Protein AF-A0AB34JIW8-F1 (afdb_monomer)

Secondary structure (DSSP, 8-state):
-------PPPTTEEE-TTT--EEETT-SB-SSTT---BHHHHHHHHGGG----PPP---PPP-SSSHHHHSPP-SSSHHHHHSGGGT------S--GGG--HHHHHHHHHHHHHHHHHHHHHHHHHHHHHHHHHHHHHHHHHHHHHHHHHHHHHHHHHHHHHHHHHHHTTSPPPP----------PPPPPPPPSSGGGGTTT---TT--TT-EEEEE--STTTTT-EEEEEEEESS----S-HHHHHHHTTEEEEEEEEEESSTT--SEEEEEEEGGGEEEPPPPPPTTGGGG--TT-EEEEEETTEEEEEEEEEEEESSSEEEEEEESSS--EEEE-GGGEEE--EEEGGGTEEEEEETTEEEEEETT-TT--EEEETTS------THHHHHHHHHHTT--

Radius of gyration: 41.66 Å; Cα contacts (8 Å, |Δi|>4): 531; chains: 1; bounding box: 99×55×121 Å

InterPro domains:
  IPR002857 Zinc finger, CXXC-type [PF02008] (57-101)
  IPR002857 Zinc finger, CXXC-type [PS51058] (56-102)
  IPR008395 Agenet-like domain [PF05641] (211-284)

pLDDT: mean 77.15, std 18.17, range [28.36, 97.0]

Structure (mmCIF, N/CA/C/O backbone):
data_AF-A0AB34JIW8-F1
#
_entry.id   AF-A0AB34JIW8-F1
#
loop_
_atom_site.group_PDB
_atom_site.id
_atom_site.type_symbol
_atom_site.label_atom_id
_atom_site.label_alt_id
_atom_site.label_comp_id
_atom_site.label_asym_id
_atom_site.label_entity_id
_atom_site.label_seq_id
_atom_site.pdbx_PDB_ins_code
_atom_site.Cartn_x
_atom_site.Cartn_y
_atom_site.Cartn_z
_atom_site.occupancy
_atom_site.B_iso_or_equiv
_atom_site.auth_seq_id
_atom_site.auth_comp_id
_atom_site.auth_asym_id
_atom_site.auth_atom_id
_atom_site.pdbx_PDB_model_num
ATOM 1 N N . MET A 1 1 ? -15.674 -1.223 50.400 1.00 33.47 1 MET A N 1
ATOM 2 C CA . MET A 1 1 ? -16.652 -0.894 49.346 1.00 33.47 1 MET A CA 1
ATOM 3 C C . MET A 1 1 ? -16.157 0.358 48.646 1.00 33.47 1 MET A C 1
ATOM 5 O O . MET A 1 1 ? -16.252 1.430 49.223 1.00 33.47 1 MET A O 1
ATOM 9 N N . ALA A 1 2 ? -15.510 0.210 47.491 1.00 28.36 2 ALA A N 1
ATOM 10 C CA . ALA A 1 2 ? -15.097 1.350 46.679 1.00 28.36 2 ALA A CA 1
ATOM 11 C C . ALA A 1 2 ? -16.246 1.663 45.718 1.00 28.36 2 ALA A C 1
ATOM 13 O O . ALA A 1 2 ? -16.633 0.803 44.930 1.00 28.36 2 ALA A O 1
ATOM 14 N N . ALA A 1 3 ? -16.836 2.850 45.852 1.00 29.94 3 ALA A N 1
ATOM 15 C CA . ALA A 1 3 ? -17.830 3.350 44.917 1.00 29.94 3 ALA A CA 1
ATOM 16 C C . ALA A 1 3 ? -17.197 3.428 43.519 1.00 29.94 3 ALA A C 1
ATOM 18 O O . ALA A 1 3 ? -16.134 4.027 43.353 1.00 29.94 3 ALA A O 1
ATOM 19 N N . ALA A 1 4 ? -17.824 2.792 42.530 1.00 35.00 4 ALA A N 1
ATOM 20 C CA . ALA A 1 4 ? -17.460 2.979 41.136 1.00 35.00 4 ALA A CA 1
ATOM 21 C C . ALA A 1 4 ? -17.819 4.420 40.754 1.00 35.00 4 ALA A C 1
ATOM 23 O O . ALA A 1 4 ? -18.993 4.778 40.702 1.00 35.00 4 ALA A O 1
ATOM 24 N N . SER A 1 5 ? -16.807 5.260 40.542 1.00 35.75 5 SER A N 1
ATOM 25 C CA . SER A 1 5 ? -16.994 6.594 39.978 1.00 35.75 5 SER A CA 1
ATOM 26 C C . SER A 1 5 ? -17.525 6.455 38.554 1.00 35.75 5 SER A C 1
ATOM 28 O O . SER A 1 5 ? -16.777 6.124 37.633 1.00 35.75 5 SER A O 1
ATOM 30 N N . THR A 1 6 ? -18.822 6.691 38.374 1.00 47.09 6 THR A N 1
ATOM 31 C CA . THR A 1 6 ? -19.457 6.783 37.060 1.00 47.09 6 THR A CA 1
ATOM 32 C C . THR A 1 6 ? -18.923 8.033 36.360 1.00 47.09 6 THR A C 1
ATOM 34 O O . THR A 1 6 ? -19.345 9.152 36.642 1.00 47.09 6 THR A O 1
ATOM 37 N N . SER A 1 7 ? -17.938 7.854 35.481 1.00 47.50 7 SER A N 1
ATOM 38 C CA . SER A 1 7 ? -17.428 8.912 34.608 1.00 47.50 7 SER A CA 1
ATOM 39 C C . SER A 1 7 ? -18.524 9.285 33.612 1.00 47.50 7 SER A C 1
ATOM 41 O O . SER A 1 7 ? -18.747 8.554 32.649 1.00 47.50 7 SER A O 1
ATOM 43 N N . LEU A 1 8 ? -19.224 10.400 33.831 1.00 50.84 8 LEU A N 1
ATOM 44 C CA . LEU A 1 8 ? -20.115 10.956 32.813 1.00 50.84 8 LEU A CA 1
ATOM 45 C C . LEU A 1 8 ? -19.305 11.312 31.558 1.00 50.84 8 LEU A C 1
ATOM 47 O O . LEU A 1 8 ? -18.219 11.886 31.651 1.00 50.84 8 LEU A O 1
ATOM 51 N N . ALA A 1 9 ? -19.829 10.951 30.386 1.00 53.69 9 ALA A N 1
ATOM 52 C CA . ALA A 1 9 ? -19.236 11.331 29.110 1.00 53.69 9 ALA A CA 1
ATOM 53 C C . ALA A 1 9 ? -19.386 12.851 28.879 1.00 53.69 9 ALA A C 1
ATOM 55 O O . ALA A 1 9 ? -20.419 13.419 29.246 1.00 53.69 9 ALA A O 1
ATOM 56 N N . PRO A 1 10 ? -18.396 13.521 28.263 1.00 52.12 10 PRO A N 1
ATOM 57 C CA . PRO A 1 10 ? -18.538 14.912 27.842 1.00 52.12 10 PRO A CA 1
ATOM 58 C C . PRO A 1 10 ? -19.654 15.051 26.792 1.00 52.12 10 PRO A C 1
ATOM 60 O O . PRO A 1 10 ? -19.892 14.139 25.993 1.00 52.12 10 PRO A O 1
ATOM 63 N N . SER A 1 11 ? -20.349 16.192 26.804 1.00 57.44 11 SER A N 1
ATOM 64 C CA . SER A 1 11 ? -21.481 16.495 25.918 1.00 57.44 11 SER A CA 1
ATOM 65 C C . SER A 1 11 ? -21.150 16.198 24.450 1.00 57.44 11 SER A C 1
ATOM 67 O O . SER A 1 11 ? -20.205 16.768 23.912 1.00 57.44 11 SER A O 1
ATOM 69 N N . GLY A 1 12 ? -21.933 15.325 23.806 1.00 71.81 12 GLY A N 1
ATOM 70 C CA . GLY A 1 12 ? -21.715 14.919 22.410 1.00 71.81 12 GLY A CA 1
ATOM 71 C C . GLY A 1 12 ? -20.938 13.610 22.211 1.00 71.81 12 GLY A C 1
ATOM 72 O O . GLY A 1 12 ? -20.501 13.334 21.098 1.00 71.81 12 GLY A O 1
ATOM 73 N N . SER A 1 13 ? -20.792 12.778 23.246 1.00 78.69 13 SER A N 1
ATOM 74 C CA . SER A 1 13 ? -20.169 11.451 23.143 1.00 78.69 13 SER A CA 1
ATOM 75 C C . SER A 1 13 ? -20.909 10.398 23.979 1.00 78.69 13 SER A C 1
ATOM 77 O O . SER A 1 13 ? -21.625 10.742 24.919 1.00 78.69 13 SER A O 1
ATOM 79 N N . TRP A 1 14 ? -20.759 9.112 23.641 1.00 77.19 14 TRP A N 1
ATOM 80 C CA . TRP A 1 14 ? -21.304 7.991 24.420 1.00 77.19 14 TRP A CA 1
ATOM 81 C C . TRP A 1 14 ? -20.220 6.963 24.768 1.00 77.19 14 TRP A C 1
ATOM 83 O O . TRP A 1 14 ? -19.355 6.636 23.954 1.00 77.19 14 TRP A O 1
ATOM 93 N N . LEU A 1 15 ? -20.258 6.439 25.994 1.00 79.12 15 LEU A N 1
ATOM 94 C CA . LEU A 1 15 ? -19.338 5.406 26.475 1.00 79.12 15 LEU A CA 1
ATOM 95 C C . LEU A 1 15 ? -19.875 4.016 26.129 1.00 79.12 15 LEU A C 1
ATOM 97 O O . LEU A 1 15 ? -21.014 3.676 26.439 1.00 79.12 15 LEU A O 1
ATOM 101 N N . CYS A 1 16 ? -19.040 3.184 25.511 1.00 74.81 16 CYS A N 1
ATOM 102 C CA . CYS A 1 16 ? -19.393 1.801 25.229 1.00 74.81 16 CYS A CA 1
ATOM 103 C C . CYS A 1 16 ? -19.399 0.977 26.521 1.00 74.81 16 CYS A C 1
ATOM 105 O O . CYS A 1 16 ? -18.366 0.822 27.161 1.00 74.81 16 CYS A O 1
ATOM 107 N N . THR A 1 17 ? -20.529 0.370 26.864 1.00 69.19 17 THR A N 1
ATOM 108 C CA . THR A 1 17 ? -20.708 -0.421 28.097 1.00 69.19 17 THR A CA 1
ATOM 109 C C . THR A 1 17 ? -19.913 -1.731 28.135 1.00 69.19 17 THR A C 1
ATOM 111 O O . THR A 1 17 ? -19.674 -2.278 29.204 1.00 69.19 17 THR A O 1
ATOM 114 N N . GLN A 1 18 ? -19.464 -2.230 26.981 1.00 67.31 18 GLN A N 1
ATOM 115 C CA . GLN A 1 18 ? -18.724 -3.494 26.860 1.00 67.31 18 GLN A CA 1
ATOM 116 C C . GLN A 1 18 ? -17.199 -3.322 26.933 1.00 67.31 18 GLN A C 1
ATOM 118 O O . GLN A 1 18 ? -16.488 -4.241 27.330 1.00 67.31 18 GLN A O 1
ATOM 123 N N . CYS A 1 19 ? -16.666 -2.165 26.527 1.00 77.12 19 CYS A N 1
ATOM 124 C CA . CYS A 1 19 ? -15.214 -1.938 26.487 1.00 77.12 19 CYS A CA 1
ATOM 125 C C . CYS A 1 19 ? -14.772 -0.550 26.965 1.00 77.12 19 CYS A C 1
ATOM 127 O O . CYS A 1 19 ? -13.611 -0.183 26.779 1.00 77.12 19 CYS A O 1
ATOM 129 N N . SER A 1 20 ? -15.700 0.232 27.518 1.00 78.88 20 SER A N 1
ATOM 130 C CA . SER A 1 20 ? -15.500 1.573 28.081 1.00 78.88 20 SER A CA 1
ATOM 131 C C . SER A 1 20 ? -14.878 2.589 27.119 1.00 78.88 20 SER A C 1
ATOM 133 O O . SER A 1 20 ? -14.292 3.576 27.548 1.00 78.88 20 SER A O 1
ATOM 135 N N . SER A 1 21 ? -14.973 2.353 25.806 1.00 75.94 21 SER A N 1
ATOM 136 C CA . SER A 1 21 ? -14.461 3.279 24.790 1.00 75.94 21 SER A CA 1
ATOM 137 C 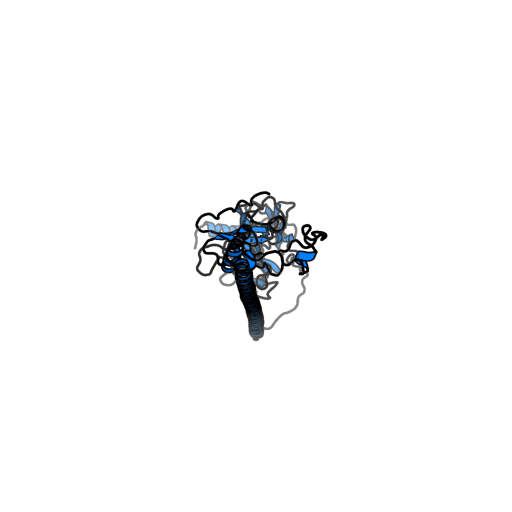C . SER A 1 21 ? -15.439 4.428 24.574 1.00 75.94 21 SER A C 1
ATOM 139 O O . SER A 1 21 ? -16.632 4.180 24.404 1.00 75.94 21 SER A O 1
ATOM 141 N N . THR A 1 22 ? -14.934 5.658 24.553 1.00 82.88 22 THR A N 1
ATOM 142 C CA . THR A 1 22 ? -15.701 6.863 24.211 1.00 82.88 22 THR A CA 1
ATOM 143 C C . THR A 1 22 ? -15.906 6.928 22.700 1.00 82.88 22 THR A C 1
ATOM 145 O O . THR A 1 22 ? -14.951 6.768 21.943 1.00 82.88 22 THR A O 1
ATOM 148 N N . ASN A 1 23 ? -17.143 7.133 22.263 1.00 78.50 23 ASN A N 1
ATOM 149 C CA . ASN A 1 23 ? -17.531 7.192 20.855 1.00 78.50 23 ASN A CA 1
ATOM 150 C C . ASN A 1 23 ? -18.219 8.530 20.571 1.00 78.50 23 ASN A C 1
ATOM 152 O O . ASN A 1 23 ? -18.901 9.066 21.446 1.00 78.50 23 ASN A O 1
ATOM 156 N N . ASP A 1 24 ? -18.084 9.035 19.348 1.00 80.00 24 ASP A N 1
ATOM 157 C CA . ASP A 1 24 ? -18.796 10.233 18.900 1.00 80.00 24 ASP A CA 1
ATOM 158 C C . ASP A 1 24 ? -20.317 10.049 18.925 1.00 80.00 24 ASP A C 1
ATOM 160 O O . ASP A 1 24 ? -20.838 8.963 18.651 1.00 80.00 24 ASP A O 1
ATOM 164 N N . ALA A 1 25 ? -21.055 11.134 19.178 1.00 74.94 25 ALA A N 1
ATOM 165 C CA . ALA A 1 25 ? -22.519 11.132 19.149 1.00 74.94 25 ALA A CA 1
ATOM 166 C C . ALA A 1 25 ? -23.126 10.805 17.776 1.00 74.94 25 ALA A C 1
ATOM 168 O O . ALA A 1 25 ? -24.328 10.577 17.711 1.00 74.94 25 ALA A O 1
ATOM 169 N N . ALA A 1 26 ? -22.353 10.772 16.691 1.00 73.19 26 ALA A N 1
ATOM 170 C CA . ALA A 1 26 ? -22.825 10.324 15.378 1.00 73.19 26 ALA A CA 1
ATOM 171 C C . ALA A 1 26 ? -22.507 8.842 15.094 1.00 73.19 26 ALA A C 1
ATOM 173 O O . ALA A 1 26 ? -23.017 8.277 14.131 1.00 73.19 26 ALA A O 1
ATOM 174 N N . ALA A 1 27 ? -21.673 8.192 15.913 1.00 71.81 27 ALA A N 1
ATOM 175 C CA . ALA A 1 27 ? -21.217 6.831 15.657 1.00 71.81 27 ALA A CA 1
ATOM 176 C C . ALA A 1 27 ? -22.289 5.794 16.036 1.00 71.81 27 ALA A C 1
ATOM 178 O O . ALA A 1 27 ? -22.632 5.642 17.211 1.00 71.81 27 ALA A O 1
ATOM 179 N N . GLU A 1 28 ? -22.775 5.040 15.044 1.00 74.31 28 GLU A N 1
ATOM 180 C CA . GLU A 1 28 ? -23.717 3.924 15.242 1.00 74.31 28 GLU A CA 1
ATOM 181 C C . GLU A 1 28 ? -23.064 2.676 15.859 1.00 74.31 28 GLU A C 1
ATOM 183 O O . GLU A 1 28 ? -23.754 1.842 16.446 1.00 74.31 28 GLU A O 1
ATOM 188 N N . TYR A 1 29 ? -21.737 2.546 15.770 1.00 74.69 29 TYR A N 1
ATOM 189 C CA . TYR A 1 29 ? -20.968 1.398 16.260 1.00 74.69 29 TYR A CA 1
ATOM 190 C C . TYR A 1 29 ? -19.763 1.845 17.086 1.00 74.69 29 TYR A C 1
ATOM 192 O O . TYR A 1 29 ? -19.200 2.914 16.851 1.00 74.69 29 TYR A O 1
ATOM 200 N N . CYS A 1 30 ? -19.348 1.011 18.045 1.00 79.81 30 CYS A N 1
ATOM 201 C CA . CYS A 1 30 ? -18.185 1.303 18.874 1.00 79.81 30 CYS A CA 1
ATOM 202 C C . CYS A 1 30 ? -16.911 1.486 18.028 1.00 79.81 30 CYS A C 1
ATOM 204 O O . CYS A 1 30 ? -16.563 0.648 17.194 1.00 79.81 30 CYS A O 1
ATOM 206 N N . VAL A 1 31 ? -16.164 2.558 18.307 1.00 78.81 31 VAL A N 1
ATOM 207 C CA . VAL A 1 31 ? -14.886 2.896 17.660 1.00 78.81 31 VAL A CA 1
ATOM 208 C C . VAL A 1 31 ? -13.829 1.802 17.853 1.00 78.81 31 VAL A C 1
ATOM 210 O O . VAL A 1 31 ? -12.935 1.600 17.023 1.00 78.81 31 VAL A O 1
ATOM 213 N N . ASN A 1 32 ? -13.940 1.031 18.937 1.00 72.81 32 ASN A N 1
ATOM 214 C CA . ASN A 1 32 ? -13.128 -0.153 19.140 1.00 72.81 32 ASN A CA 1
ATOM 215 C C . ASN A 1 32 ? -13.607 -1.267 18.205 1.00 72.81 32 ASN A C 1
ATOM 217 O O . ASN A 1 32 ? -14.514 -2.010 18.543 1.00 72.81 32 ASN A O 1
ATOM 221 N N . ARG A 1 33 ? -12.927 -1.465 17.070 1.00 67.31 33 ARG A N 1
ATOM 222 C CA . ARG A 1 33 ? -13.276 -2.486 16.056 1.00 67.31 33 ARG A CA 1
ATOM 223 C C . ARG A 1 33 ? -13.311 -3.942 16.556 1.00 67.31 33 ARG A C 1
ATOM 225 O O . ARG A 1 33 ? -13.772 -4.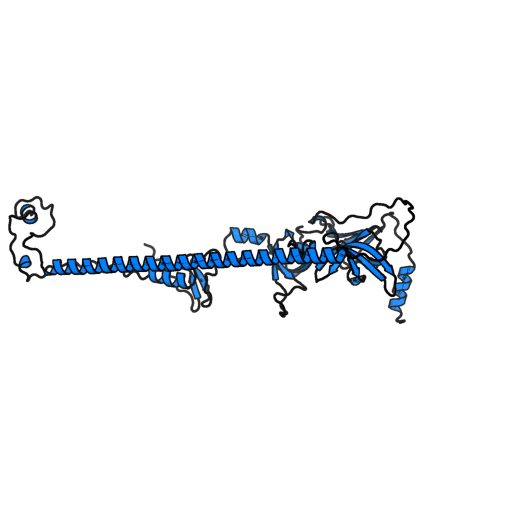820 15.828 1.00 67.31 33 ARG A O 1
ATOM 232 N N . ARG A 1 34 ? -12.793 -4.237 17.759 1.00 64.25 34 ARG A N 1
ATOM 23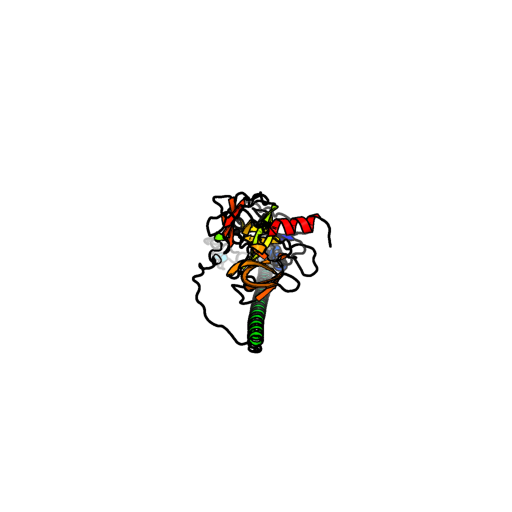3 C CA . ARG A 1 34 ? -12.959 -5.551 18.419 1.00 64.25 34 ARG A CA 1
ATOM 234 C C . ARG A 1 34 ? -14.258 -5.651 19.223 1.00 64.25 34 ARG A C 1
ATOM 236 O O . ARG A 1 34 ? -14.722 -6.757 19.473 1.00 64.25 34 ARG A O 1
ATOM 243 N N . CYS A 1 35 ? -14.825 -4.517 19.610 1.00 65.88 35 CYS A N 1
ATOM 244 C CA . CYS A 1 35 ? -16.107 -4.374 20.272 1.00 65.88 35 CYS A CA 1
ATOM 245 C C . CYS A 1 35 ? -17.183 -4.115 19.207 1.00 65.88 35 CYS A C 1
ATOM 247 O O . CYS A 1 35 ? -17.171 -3.093 18.532 1.00 65.88 35 CYS A O 1
ATOM 249 N N . ARG A 1 36 ? -18.108 -5.059 19.013 1.00 68.75 36 ARG A N 1
ATOM 250 C CA . ARG A 1 36 ? -19.187 -4.936 18.010 1.00 68.75 36 ARG A CA 1
ATOM 251 C C . ARG A 1 36 ? -20.453 -4.285 18.568 1.00 68.75 36 ARG A C 1
ATOM 253 O O . ARG A 1 36 ? -21.514 -4.386 17.963 1.00 68.75 36 ARG A O 1
ATOM 260 N N . THR A 1 37 ? -20.347 -3.654 19.730 1.00 67.06 37 THR A N 1
ATOM 261 C CA . THR A 1 37 ? -21.469 -3.004 20.403 1.00 67.06 37 THR A CA 1
ATOM 262 C C . THR A 1 37 ? -21.925 -1.822 19.564 1.00 67.06 37 THR A C 1
ATOM 264 O O . THR A 1 37 ? -21.190 -0.844 19.407 1.00 67.06 37 THR A O 1
ATOM 267 N N . SER A 1 38 ? -23.121 -1.934 18.994 1.00 73.19 38 SER A N 1
ATOM 268 C CA . SER A 1 38 ? -23.816 -0.797 18.406 1.00 73.19 38 SER A CA 1
ATOM 269 C C . SER A 1 38 ? -24.219 0.179 19.504 1.00 73.19 38 SER A C 1
ATOM 271 O O . SER A 1 38 ? -24.385 -0.204 20.667 1.00 73.19 38 SER A O 1
ATOM 273 N N . ARG A 1 39 ? -24.421 1.438 19.131 1.00 67.94 39 ARG A N 1
ATOM 274 C CA . ARG A 1 39 ? -24.973 2.462 20.016 1.00 67.94 39 ARG A CA 1
ATOM 275 C C . ARG A 1 39 ? -26.294 2.005 20.645 1.00 67.94 39 ARG A C 1
ATOM 277 O O . ARG A 1 39 ? -26.449 2.108 21.856 1.00 67.94 39 ARG A O 1
ATOM 284 N N . SER A 1 40 ? -27.141 1.343 19.854 1.00 61.66 40 SER A N 1
ATOM 285 C CA . SER A 1 40 ? -28.394 0.734 20.314 1.00 61.66 40 SER A CA 1
ATOM 286 C C . SER A 1 40 ? -28.205 -0.353 21.383 1.00 61.66 40 SER A C 1
ATOM 288 O O . SER A 1 40 ? -29.012 -0.448 22.300 1.00 61.66 40 SER A O 1
ATOM 290 N N . CYS A 1 41 ? -27.123 -1.140 21.339 1.00 53.66 41 CYS A N 1
ATOM 291 C CA . CYS A 1 41 ? -26.784 -2.090 22.409 1.00 53.66 41 CYS A CA 1
ATOM 292 C C . CYS A 1 41 ? -26.169 -1.407 23.643 1.00 53.66 41 CYS A C 1
ATOM 294 O O . CYS A 1 41 ? -26.290 -1.926 24.752 1.00 53.66 41 CYS A O 1
ATOM 296 N N . GLY A 1 42 ? -25.488 -0.270 23.463 1.00 51.06 42 GLY A N 1
ATOM 297 C CA . GLY A 1 42 ? -24.937 0.537 24.554 1.00 51.06 42 GLY A CA 1
ATOM 298 C C . GLY A 1 42 ? -26.021 1.236 25.377 1.00 51.06 42 GLY A C 1
ATOM 299 O O . GLY A 1 42 ? -25.945 1.230 26.603 1.00 51.06 42 GLY A O 1
ATOM 300 N N . GLU A 1 43 ? -27.053 1.763 24.713 1.00 50.50 43 GLU A N 1
ATOM 301 C CA . GLU A 1 43 ? -28.230 2.371 25.353 1.00 50.50 43 GLU A CA 1
ATOM 302 C C . GLU A 1 43 ? -29.054 1.340 26.145 1.00 50.50 43 GLU A C 1
ATOM 304 O O . GLU A 1 43 ? -29.422 1.614 27.284 1.00 50.50 43 GLU A O 1
ATOM 309 N N . LEU A 1 44 ? -29.215 0.114 25.631 1.00 48.69 44 LEU A N 1
ATOM 310 C CA . LEU A 1 44 ? -29.885 -0.983 26.354 1.00 48.69 44 LEU A CA 1
ATOM 311 C C . LEU A 1 44 ? -29.102 -1.476 27.588 1.00 48.69 44 LEU A C 1
ATOM 313 O O . LEU A 1 44 ? -29.688 -1.956 28.553 1.00 48.69 44 LEU A O 1
ATOM 317 N N . ALA A 1 45 ? -27.772 -1.368 27.577 1.00 43.47 45 ALA A N 1
ATOM 318 C CA . ALA A 1 45 ? -26.928 -1.734 28.717 1.00 43.47 45 ALA A CA 1
ATOM 319 C C . ALA A 1 45 ? -26.858 -0.627 29.789 1.00 43.47 45 ALA A C 1
ATOM 321 O O . ALA A 1 45 ? -26.580 -0.919 30.951 1.00 43.47 45 ALA A O 1
ATOM 322 N N . ALA A 1 46 ? -27.133 0.633 29.432 1.00 45.03 46 ALA A N 1
ATOM 323 C CA . ALA A 1 46 ? -27.263 1.725 30.397 1.00 45.03 46 ALA A CA 1
ATOM 324 C C . ALA A 1 46 ? -28.545 1.600 31.249 1.00 45.03 46 ALA A C 1
ATOM 326 O O . ALA A 1 46 ? -28.547 2.019 32.407 1.00 45.03 46 ALA A O 1
ATOM 327 N N . GLU A 1 47 ? -29.593 0.946 30.734 1.00 43.62 47 GLU A N 1
ATOM 328 C CA . GLU A 1 47 ? -30.781 0.569 31.519 1.00 43.62 47 GLU A CA 1
ATOM 329 C C . GLU A 1 47 ? -30.503 -0.538 32.552 1.00 43.62 47 GLU A C 1
ATOM 331 O O . GLU A 1 47 ? -31.204 -0.626 33.559 1.00 43.62 47 GLU A O 1
ATOM 336 N N . GLU A 1 48 ? -29.440 -1.333 32.386 1.00 43.72 48 GLU A N 1
ATOM 337 C CA . GLU A 1 48 ? -29.057 -2.391 33.340 1.00 43.72 48 GLU A CA 1
ATOM 338 C C . GLU A 1 48 ? -28.539 -1.811 34.678 1.00 43.72 48 GLU A C 1
ATOM 340 O O . GLU A 1 48 ? -28.583 -2.473 35.715 1.00 43.72 48 GLU A O 1
ATOM 345 N N . SER A 1 49 ? -28.113 -0.539 34.680 1.00 41.91 49 SER A N 1
ATOM 346 C CA . SER A 1 49 ? -27.678 0.208 35.872 1.00 41.91 49 SER A CA 1
ATOM 347 C C . SER A 1 49 ? -28.821 0.927 36.607 1.00 41.91 49 SER A C 1
ATOM 349 O O . SER A 1 49 ? -28.586 1.534 37.655 1.00 41.91 49 SER A O 1
ATOM 351 N N . LEU A 1 50 ? -30.051 0.862 36.091 1.00 41.81 50 LEU A N 1
ATOM 352 C CA . LEU A 1 50 ? -31.264 1.382 36.726 1.00 41.81 50 LEU A CA 1
ATOM 353 C C . LEU A 1 50 ? -32.028 0.253 37.424 1.00 41.81 50 LEU A C 1
ATOM 355 O O . LEU A 1 50 ? -33.250 0.173 37.347 1.00 41.81 50 LEU A O 1
ATOM 359 N N . TRP A 1 51 ? -31.324 -0.637 38.127 1.00 44.38 51 TRP A N 1
ATOM 360 C CA . TRP A 1 51 ? -31.995 -1.543 39.052 1.00 44.38 51 TRP A CA 1
ATOM 361 C C . TRP A 1 51 ? -32.484 -0.705 40.240 1.00 44.38 51 TRP A C 1
ATOM 363 O O . TRP A 1 51 ? -31.643 -0.197 40.991 1.00 44.38 51 TRP A O 1
ATOM 373 N N . PRO A 1 52 ? -33.800 -0.510 40.458 1.00 45.44 52 PRO A N 1
ATOM 374 C CA . PRO A 1 52 ? -34.242 0.077 41.708 1.00 45.44 52 PRO A CA 1
ATOM 375 C C . PRO A 1 52 ? -33.814 -0.896 42.805 1.00 45.44 52 PRO A C 1
ATOM 377 O O . PRO A 1 52 ? -34.278 -2.041 42.840 1.00 45.44 52 PRO A O 1
ATOM 380 N N . ALA A 1 53 ? -32.880 -0.457 43.655 1.00 47.25 53 ALA A N 1
ATOM 381 C CA . ALA A 1 53 ? -32.513 -1.169 44.869 1.00 47.25 53 ALA A CA 1
ATOM 382 C C . ALA A 1 53 ? -33.803 -1.632 45.554 1.00 47.25 53 ALA A C 1
ATOM 384 O O . ALA A 1 53 ? -34.754 -0.848 45.657 1.00 47.25 53 ALA A O 1
ATOM 385 N N . GLU A 1 54 ? -33.872 -2.908 45.953 1.00 52.16 54 GLU A N 1
ATOM 386 C CA . GLU A 1 54 ? -35.062 -3.402 46.638 1.00 52.16 54 GLU A CA 1
ATOM 387 C C . GLU A 1 54 ? -35.360 -2.463 47.814 1.00 52.16 54 GLU A C 1
ATOM 389 O O . GLU A 1 54 ? -34.451 -2.192 48.609 1.00 52.16 54 GLU A O 1
ATOM 394 N N . PRO A 1 55 ? -36.582 -1.901 47.906 1.00 57.22 55 PRO A N 1
ATOM 395 C CA . PRO A 1 55 ? -36.893 -0.970 48.974 1.00 57.22 55 PRO A CA 1
ATOM 396 C C . PRO A 1 55 ? -36.618 -1.660 50.316 1.00 57.22 55 PRO A C 1
ATOM 398 O O . PRO A 1 55 ? -36.898 -2.860 50.443 1.00 57.22 55 PRO A O 1
ATOM 401 N N . PRO A 1 56 ? -36.067 -0.941 51.313 1.00 56.03 56 PRO A N 1
ATOM 402 C CA . PRO A 1 56 ? -35.739 -1.516 52.609 1.00 56.03 56 PRO A CA 1
ATOM 403 C C . PRO A 1 56 ? -36.924 -2.320 53.142 1.00 56.03 56 PRO A C 1
ATOM 405 O O . PRO A 1 56 ? -38.061 -1.844 53.130 1.00 56.03 56 PRO A O 1
ATOM 408 N N . VAL A 1 57 ? -36.677 -3.558 53.579 1.00 61.91 57 VAL A N 1
ATOM 409 C CA . VAL A 1 57 ? -37.744 -4.434 54.073 1.00 61.91 57 VAL A CA 1
ATOM 410 C C . VAL A 1 57 ? -38.245 -3.890 55.407 1.00 61.91 57 VAL A C 1
ATOM 412 O O . VAL A 1 57 ? -37.745 -4.239 56.476 1.00 61.91 57 VAL A O 1
ATOM 415 N N . GLU A 1 58 ? -39.246 -3.021 55.346 1.00 72.12 58 GLU A N 1
ATOM 416 C CA . GLU A 1 58 ? -39.911 -2.493 56.526 1.00 72.12 58 GLU A CA 1
ATOM 417 C C . GLU A 1 58 ? -40.591 -3.647 57.280 1.00 72.12 58 GLU A C 1
ATOM 419 O O . GLU A 1 58 ? -41.253 -4.517 56.690 1.00 72.12 58 GLU A O 1
ATOM 424 N N . ARG A 1 59 ? -40.367 -3.713 58.600 1.00 68.50 59 ARG A N 1
ATOM 425 C CA . ARG A 1 59 ? -40.895 -4.787 59.450 1.00 68.50 59 ARG A CA 1
ATOM 426 C C . ARG A 1 59 ? -42.419 -4.769 59.395 1.00 68.50 59 ARG A C 1
ATOM 428 O O . ARG A 1 59 ? -43.057 -3.832 59.864 1.00 68.50 59 ARG A O 1
ATOM 435 N N . ARG A 1 60 ? -42.993 -5.835 58.836 1.00 76.44 60 ARG A N 1
ATOM 436 C CA . ARG A 1 60 ? -44.435 -5.948 58.598 1.00 76.44 60 ARG A CA 1
ATOM 437 C C . ARG A 1 60 ? -45.199 -5.945 59.922 1.00 76.44 60 ARG A C 1
ATOM 439 O O . ARG A 1 60 ? -44.954 -6.799 60.774 1.00 76.44 60 ARG A O 1
ATOM 446 N N . GLN A 1 61 ? -46.136 -5.014 60.064 1.00 84.12 61 GLN A N 1
ATOM 447 C CA . GLN A 1 61 ? -46.976 -4.882 61.252 1.00 84.12 61 GLN A CA 1
ATOM 448 C C . GLN A 1 61 ? -48.317 -5.594 61.064 1.00 84.12 61 GLN A C 1
ATOM 450 O O . GLN A 1 61 ? -48.891 -5.623 59.975 1.00 84.12 61 GLN A O 1
ATOM 455 N N . ARG A 1 62 ? -48.825 -6.184 62.147 1.00 88.88 62 ARG A N 1
ATOM 456 C CA . ARG A 1 62 ? -50.186 -6.732 62.194 1.00 88.88 62 ARG A CA 1
ATOM 457 C C . ARG A 1 62 ? -51.202 -5.588 62.195 1.00 88.88 62 ARG A C 1
ATOM 459 O O . ARG A 1 62 ? -50.939 -4.547 62.780 1.00 88.88 62 ARG A O 1
ATOM 466 N N . CYS A 1 63 ? -52.382 -5.805 61.611 1.00 90.75 63 CYS A N 1
ATOM 467 C CA . CYS A 1 63 ? -53.422 -4.767 61.559 1.00 90.75 63 CYS A CA 1
ATOM 468 C C . CYS A 1 63 ? -54.091 -4.473 62.910 1.00 90.75 63 CYS A C 1
ATOM 470 O O . CYS A 1 63 ? -54.731 -3.442 63.051 1.00 90.75 63 CYS A O 1
ATOM 472 N N . GLY A 1 64 ? -54.011 -5.389 63.882 1.00 89.88 64 GLY A N 1
ATOM 473 C CA . GLY A 1 64 ? -54.600 -5.211 65.215 1.00 89.88 64 GLY A CA 1
ATOM 474 C C . GLY A 1 64 ? -56.126 -5.348 65.294 1.00 89.88 64 GLY A C 1
ATOM 475 O O . GLY A 1 64 ? -56.631 -5.572 66.384 1.00 89.88 64 GLY A O 1
ATOM 476 N N . VAL A 1 65 ? -56.848 -5.290 64.169 1.00 94.00 65 VAL A N 1
ATOM 477 C CA . VAL A 1 65 ? -58.324 -5.199 64.151 1.00 94.00 65 VAL A CA 1
ATOM 478 C C . VAL A 1 65 ? -59.048 -6.410 63.548 1.00 94.00 65 VAL A C 1
ATOM 480 O O . VAL A 1 65 ? -60.241 -6.572 63.766 1.00 94.00 65 VAL A O 1
ATOM 483 N N . CYS A 1 66 ? -58.361 -7.273 62.790 1.00 92.69 66 CYS A N 1
ATOM 484 C CA . CYS A 1 66 ? -58.991 -8.462 62.196 1.00 92.69 66 CYS A CA 1
ATOM 485 C C . CYS A 1 66 ? -59.206 -9.590 63.220 1.00 92.69 66 CYS A C 1
ATOM 487 O O . CYS A 1 66 ? -58.500 -9.652 64.230 1.00 92.69 66 CYS A O 1
ATOM 489 N N . GLU A 1 67 ? -60.091 -10.542 62.904 1.00 93.38 67 GLU A N 1
ATOM 490 C CA . GLU A 1 67 ? -60.399 -11.707 63.753 1.00 93.38 67 GLU A CA 1
ATOM 491 C C . GLU A 1 67 ? -59.140 -12.445 64.229 1.00 93.38 67 GLU A C 1
ATOM 493 O O . GLU A 1 67 ? -58.987 -12.711 65.417 1.00 93.38 67 GLU A O 1
ATOM 498 N N . GLY A 1 68 ? -58.163 -12.681 63.347 1.00 91.81 68 GLY A N 1
ATOM 499 C CA . GLY A 1 68 ? -56.902 -13.322 63.731 1.00 91.81 68 GLY A CA 1
ATOM 500 C C . GLY A 1 68 ? -55.983 -12.454 64.609 1.00 91.81 68 GLY A C 1
ATOM 501 O O . GLY A 1 68 ? -55.146 -12.970 65.349 1.00 91.81 68 GLY A O 1
ATOM 502 N N . CYS A 1 69 ? -56.097 -11.125 64.569 1.00 91.44 69 CYS A N 1
ATOM 503 C CA . CYS A 1 69 ? -55.341 -10.259 65.482 1.00 91.44 69 CYS A CA 1
ATOM 504 C C . CYS A 1 69 ? -55.959 -10.230 66.882 1.00 91.44 69 CYS A C 1
ATOM 506 O O . CYS A 1 69 ? -55.206 -10.251 67.858 1.00 91.44 69 CYS A O 1
ATOM 508 N N . LEU A 1 70 ? -57.292 -10.231 66.948 1.00 92.88 70 LEU A N 1
ATOM 509 C CA . LEU A 1 70 ? -58.072 -10.217 68.185 1.00 92.88 70 LEU A CA 1
ATOM 510 C C . LEU A 1 70 ? -58.173 -11.606 68.842 1.00 92.88 70 LEU A C 1
ATOM 512 O O . LEU A 1 70 ? -58.373 -11.700 70.050 1.00 92.88 70 LEU A O 1
ATOM 516 N N . ALA A 1 71 ? -57.992 -12.686 68.078 1.00 91.38 71 ALA A N 1
ATOM 517 C CA . ALA A 1 71 ? -58.035 -14.050 68.590 1.00 91.38 71 ALA A CA 1
ATOM 518 C C . ALA A 1 71 ? -56.915 -14.338 69.604 1.00 91.38 71 ALA A C 1
ATOM 520 O O . ALA A 1 71 ? -55.749 -13.963 69.421 1.00 91.38 71 ALA A O 1
ATOM 521 N N . ALA A 1 72 ? -57.261 -15.089 70.650 1.00 91.88 72 ALA A N 1
ATOM 522 C CA . ALA A 1 72 ? -56.299 -15.654 71.587 1.00 91.88 72 ALA A CA 1
ATOM 523 C C . ALA A 1 72 ? -55.493 -16.799 70.945 1.00 91.88 72 ALA A C 1
ATOM 525 O O . ALA A 1 72 ? -55.861 -17.377 69.918 1.00 91.88 72 ALA A O 1
ATOM 526 N N . ASN A 1 73 ? -54.364 -17.149 71.559 1.00 91.31 73 ASN A N 1
ATOM 527 C CA . ASN A 1 73 ? -53.611 -18.335 71.162 1.00 91.31 73 ASN A CA 1
ATOM 528 C C . ASN A 1 73 ? -54.464 -19.588 71.432 1.00 91.31 73 ASN A C 1
ATOM 530 O O . ASN A 1 73 ? -54.918 -19.790 72.552 1.00 91.31 73 ASN A O 1
ATOM 534 N N . CYS A 1 74 ? -54.673 -20.437 70.422 1.00 91.94 74 CYS A N 1
ATOM 535 C CA . CYS A 1 74 ? -55.605 -21.565 70.530 1.00 91.94 74 CYS A CA 1
ATOM 536 C C . CYS A 1 74 ? -55.098 -22.750 71.370 1.00 91.94 74 CYS A C 1
ATOM 538 O O . CYS A 1 74 ? -55.879 -23.648 71.658 1.00 91.94 74 CYS A O 1
ATOM 540 N N . GLY A 1 75 ? -53.800 -22.797 71.692 1.00 89.75 75 GLY A N 1
ATOM 541 C CA . GLY A 1 75 ? -53.168 -23.854 72.497 1.00 89.75 75 GLY A CA 1
ATOM 542 C C . GLY A 1 75 ? -53.029 -25.226 71.821 1.00 89.75 75 GLY A C 1
ATOM 543 O O . GLY A 1 75 ? -52.229 -26.032 72.275 1.00 89.75 75 GLY A O 1
ATOM 544 N N . VAL A 1 76 ? -53.749 -25.484 70.724 1.00 94.00 76 VAL A N 1
ATOM 545 C CA . VAL A 1 76 ? -53.833 -26.825 70.109 1.00 94.00 76 VAL A CA 1
ATOM 546 C C . VAL A 1 76 ? -53.132 -26.962 68.755 1.00 94.00 76 VAL A C 1
ATOM 548 O O . VAL A 1 76 ? -52.818 -28.075 68.346 1.00 94.00 76 VAL A O 1
ATOM 551 N N . CYS A 1 77 ? -52.884 -25.866 68.028 1.00 92.94 77 CYS A N 1
ATOM 552 C CA . CYS A 1 77 ? -52.234 -25.952 66.716 1.00 92.94 77 CYS A CA 1
ATOM 553 C C . CYS A 1 77 ? -50.714 -26.121 66.825 1.00 92.94 77 CYS A C 1
ATOM 555 O O . CYS A 1 77 ? -50.118 -25.820 67.859 1.00 92.94 77 CYS A O 1
ATOM 557 N N . THR A 1 78 ? -50.062 -26.534 65.736 1.00 93.38 78 THR A N 1
ATOM 558 C CA . THR A 1 78 ? -48.641 -26.914 65.764 1.00 93.38 78 THR A CA 1
ATOM 559 C C . THR A 1 78 ? -47.702 -25.769 66.150 1.00 93.38 78 THR A C 1
ATOM 561 O O . THR A 1 78 ? -46.679 -26.005 66.788 1.00 93.38 78 THR A O 1
ATOM 564 N N . CYS A 1 79 ? -48.048 -24.530 65.789 1.00 92.75 79 CYS A N 1
ATOM 565 C CA . CYS A 1 79 ? -47.313 -23.332 66.198 1.00 92.75 79 CYS A CA 1
ATOM 566 C C . CYS A 1 79 ? -47.573 -22.972 67.666 1.00 92.75 79 CYS A C 1
ATOM 568 O O . CYS A 1 79 ? -46.668 -22.519 68.354 1.00 92.75 79 CYS A O 1
ATOM 570 N N . CYS A 1 80 ? -48.801 -23.180 68.149 1.00 91.56 80 CYS A N 1
ATOM 571 C CA . CYS A 1 80 ? -49.175 -22.898 69.531 1.00 91.56 80 CYS A CA 1
ATOM 572 C C . CYS A 1 80 ? -48.563 -23.936 70.499 1.00 91.56 80 CYS A C 1
ATOM 574 O O . CYS A 1 80 ? -48.032 -23.540 71.526 1.00 91.56 80 CYS A O 1
ATOM 576 N N . VAL A 1 81 ? -48.538 -25.228 70.147 1.00 93.69 81 VAL A N 1
ATOM 577 C CA . VAL A 1 81 ? -47.886 -26.292 70.944 1.00 93.69 81 VAL A CA 1
ATOM 578 C C . VAL A 1 81 ? -46.369 -26.094 71.036 1.00 93.69 81 VAL A C 1
ATOM 580 O O . VAL A 1 81 ? -45.759 -26.439 72.040 1.00 93.69 81 VAL A O 1
ATOM 583 N N . ASP A 1 82 ? -45.746 -25.515 70.007 1.00 92.44 82 ASP A N 1
ATOM 584 C CA . ASP A 1 82 ? -44.308 -25.239 70.005 1.00 92.44 82 ASP A CA 1
ATOM 585 C C . ASP A 1 82 ? -43.930 -23.930 70.731 1.00 92.44 82 ASP A C 1
ATOM 587 O O . ASP A 1 82 ? -42.765 -23.729 71.063 1.00 92.44 82 ASP A O 1
ATOM 591 N N . MET A 1 83 ? -44.883 -23.052 71.054 1.00 89.38 83 MET A N 1
ATOM 592 C CA . MET A 1 83 ? -44.590 -21.817 71.788 1.00 89.38 83 MET A CA 1
ATOM 593 C C . MET A 1 83 ? -44.130 -22.101 73.234 1.00 89.38 83 MET A C 1
ATOM 595 O O . MET A 1 83 ? -44.765 -22.901 73.925 1.00 89.38 83 MET A O 1
ATOM 599 N N . PRO A 1 84 ? -43.130 -21.361 73.763 1.00 90.31 84 PRO A N 1
ATOM 600 C CA . PRO A 1 84 ? -42.683 -21.500 75.155 1.00 90.31 84 PRO A CA 1
ATOM 601 C C . PRO A 1 84 ? -43.795 -21.296 76.193 1.00 90.31 84 PRO A C 1
ATOM 603 O O . PRO A 1 84 ? -43.795 -21.942 77.234 1.00 90.31 84 PRO A O 1
ATOM 606 N N . LEU A 1 85 ? -44.783 -20.444 75.884 1.00 87.44 85 LEU A N 1
ATOM 607 C CA . LEU A 1 85 ? -45.954 -20.197 76.738 1.00 87.44 85 LEU A CA 1
ATOM 608 C C . LEU A 1 85 ? -46.812 -21.459 76.964 1.00 87.44 85 LEU A C 1
ATOM 610 O O . LEU A 1 85 ? -47.508 -21.543 77.968 1.00 87.44 85 LEU A O 1
ATOM 614 N N . PHE A 1 86 ? -46.755 -22.434 76.051 1.00 88.56 86 PHE A N 1
ATOM 615 C CA . PHE A 1 86 ? -47.482 -23.705 76.132 1.00 88.56 86 PHE A CA 1
ATOM 616 C C . PHE A 1 86 ? -46.542 -24.905 76.360 1.00 88.56 86 PHE A C 1
ATOM 618 O O . PHE A 1 86 ? -46.937 -26.046 76.144 1.00 88.56 86 PHE A O 1
ATOM 625 N N . GLY A 1 87 ? -45.298 -24.659 76.798 1.00 89.06 87 GLY A N 1
ATOM 626 C CA . GLY A 1 87 ? -44.313 -25.707 77.098 1.00 89.06 87 GLY A CA 1
ATOM 627 C C . GLY A 1 87 ? -43.549 -26.257 75.887 1.00 89.06 87 GLY A C 1
ATOM 628 O O . GLY A 1 87 ? -42.842 -27.256 76.013 1.00 89.06 87 GLY A O 1
ATOM 629 N N . GLY A 1 88 ? -43.673 -25.625 74.717 1.00 90.00 88 GLY A N 1
ATOM 630 C CA . GLY A 1 88 ? -42.958 -26.008 73.501 1.00 90.00 88 GLY A CA 1
ATOM 631 C C . GLY A 1 88 ? -41.511 -25.503 73.426 1.00 90.00 88 GLY A C 1
ATOM 632 O O . GLY A 1 88 ? -41.071 -24.676 74.225 1.00 90.00 88 GLY A O 1
ATOM 633 N N . LYS A 1 89 ? -40.753 -25.991 72.433 1.00 90.94 89 LYS A N 1
ATOM 634 C CA . LYS A 1 89 ? -39.310 -25.711 72.272 1.00 90.94 89 LYS A CA 1
ATOM 635 C C . LYS A 1 89 ? -39.002 -24.345 71.635 1.00 90.94 89 LYS A C 1
ATOM 637 O O . LYS A 1 89 ? -37.839 -23.953 71.586 1.00 90.94 89 LYS A O 1
ATOM 642 N N . GLY A 1 90 ? -40.006 -23.630 71.126 1.00 89.25 90 GLY A N 1
ATOM 643 C CA . GLY A 1 90 ? -39.870 -22.325 70.472 1.00 89.25 90 GLY A CA 1
ATOM 644 C C . GLY A 1 90 ? -39.123 -22.361 69.134 1.00 89.25 90 GLY A C 1
ATOM 645 O O . GLY A 1 90 ? -38.566 -21.346 68.711 1.00 89.25 90 GLY A O 1
ATOM 646 N N . ALA A 1 91 ? -39.078 -23.519 68.473 1.00 88.75 91 ALA A N 1
ATOM 647 C CA . ALA A 1 91 ? -38.372 -23.706 67.209 1.00 88.75 91 ALA A CA 1
ATOM 648 C C . ALA A 1 91 ? -39.109 -23.051 66.023 1.00 88.75 91 ALA A C 1
ATOM 650 O O . ALA A 1 91 ? -38.494 -22.504 65.105 1.00 88.75 91 ALA A O 1
ATOM 651 N N . LYS A 1 92 ? -40.441 -23.061 66.046 1.00 85.25 92 LYS A N 1
ATOM 652 C CA . LYS A 1 92 ? -41.341 -22.481 65.053 1.00 85.25 92 LYS A CA 1
ATOM 653 C C . LYS A 1 92 ? -41.627 -21.026 65.422 1.00 85.25 92 LYS A C 1
ATOM 655 O O . LYS A 1 92 ? -42.530 -20.714 66.190 1.00 85.25 92 LYS A O 1
ATOM 660 N N . ARG A 1 93 ? -40.886 -20.097 64.811 1.00 84.38 93 ARG A N 1
ATOM 661 C CA . ARG A 1 93 ? -41.073 -18.635 64.950 1.00 84.38 93 ARG A CA 1
ATOM 662 C C . ARG A 1 93 ? -42.262 -18.096 64.137 1.00 84.38 93 ARG A C 1
ATOM 664 O O . ARG A 1 93 ? -42.140 -17.079 63.459 1.00 84.38 93 ARG A O 1
ATOM 671 N N . GLN A 1 94 ? -43.393 -18.798 64.161 1.00 85.81 94 GLN A N 1
ATOM 672 C CA . GLN A 1 94 ? -44.618 -18.423 63.451 1.00 85.81 94 GLN A CA 1
ATOM 673 C C . GLN A 1 94 ? -45.747 -18.153 64.454 1.00 85.81 94 GLN A C 1
ATOM 675 O O . GLN A 1 94 ? -45.799 -18.794 65.506 1.00 85.81 94 GLN A O 1
ATOM 680 N N . PRO A 1 95 ? -46.650 -17.197 64.177 1.00 87.75 95 PRO A N 1
ATOM 681 C CA . PRO A 1 95 ? -47.807 -16.975 65.030 1.00 87.75 95 PRO A CA 1
ATOM 682 C C . PRO A 1 95 ? -48.751 -18.179 64.990 1.00 87.75 95 PRO A C 1
ATOM 684 O O . PRO A 1 95 ? -48.744 -18.961 64.044 1.00 87.75 95 PRO A O 1
ATOM 687 N N . CYS A 1 96 ? -49.605 -18.293 66.006 1.00 92.12 96 CYS A N 1
ATOM 688 C CA . CYS A 1 96 ? -50.646 -19.313 66.028 1.00 92.12 96 CYS A CA 1
ATOM 689 C C . CYS A 1 96 ? -51.485 -19.258 64.737 1.00 92.12 96 CYS A C 1
ATOM 691 O O . CYS A 1 96 ? -51.855 -18.172 64.294 1.00 92.12 96 CYS A O 1
ATOM 693 N N . GLU A 1 97 ? -51.805 -20.416 64.159 1.00 90.88 97 GLU A N 1
ATOM 694 C CA . GLU A 1 97 ? -52.519 -20.533 62.874 1.00 90.88 97 GLU A CA 1
ATOM 695 C C . GLU A 1 97 ? -53.872 -19.796 62.888 1.00 90.88 97 GLU A C 1
ATOM 697 O O . GLU A 1 97 ? -54.194 -19.065 61.956 1.00 90.88 97 GLU A O 1
ATOM 702 N N . ARG A 1 98 ? -54.613 -19.861 64.007 1.00 89.88 98 ARG A N 1
ATOM 703 C CA . ARG A 1 98 ? -55.870 -19.104 64.205 1.00 89.88 98 ARG A CA 1
ATOM 704 C C . ARG A 1 98 ? -55.676 -17.598 64.400 1.00 89.88 98 ARG A C 1
ATOM 706 O O . ARG A 1 98 ? -56.643 -16.850 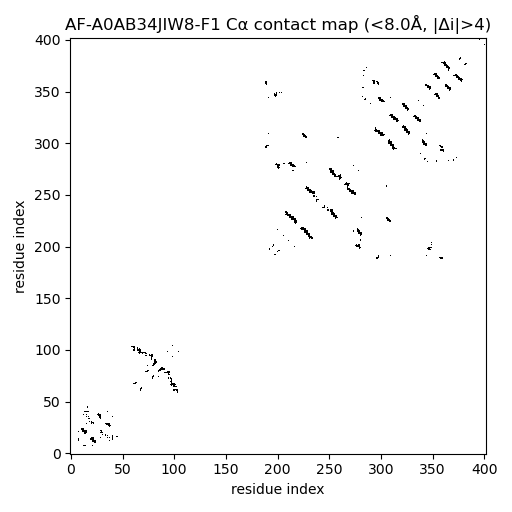64.426 1.00 89.88 98 ARG A O 1
ATOM 713 N N . ARG A 1 99 ? -54.429 -17.149 64.557 1.00 92.75 99 ARG A N 1
ATOM 714 C CA . ARG A 1 99 ? -54.059 -15.738 64.693 1.00 92.75 99 ARG A CA 1
ATOM 715 C C . ARG A 1 99 ? -53.457 -15.161 63.416 1.00 92.75 99 ARG A C 1
ATOM 717 O O . ARG A 1 99 ? -52.772 -14.136 63.484 1.00 92.75 99 ARG A O 1
ATOM 724 N N . ALA A 1 100 ? -53.631 -15.809 62.266 1.00 90.25 100 ALA A N 1
ATOM 725 C CA . ALA A 1 100 ? -53.157 -15.284 60.992 1.00 90.25 100 ALA A CA 1
ATOM 726 C C . ALA A 1 100 ? -53.819 -13.924 60.697 1.00 90.25 100 ALA A C 1
ATOM 728 O O . ALA A 1 100 ? -55.035 -13.776 60.748 1.00 90.25 100 ALA A O 1
ATOM 729 N N . CYS A 1 101 ? -53.008 -12.894 60.449 1.00 92.38 101 CYS A N 1
ATOM 730 C CA . CYS A 1 101 ? -53.517 -11.546 60.214 1.00 92.38 101 CYS A CA 1
ATOM 731 C C . CYS A 1 101 ? -53.958 -11.404 58.754 1.00 92.38 101 CYS A C 1
ATOM 733 O O . CYS A 1 101 ? -53.106 -11.468 57.869 1.00 92.38 101 CYS A O 1
ATOM 735 N N . ALA A 1 102 ? -55.238 -11.107 58.515 1.00 89.56 102 ALA A N 1
ATOM 736 C CA . ALA A 1 102 ? -55.798 -10.940 57.170 1.00 89.56 102 ALA A CA 1
ATOM 737 C C . ALA A 1 102 ? -55.020 -9.912 56.326 1.00 89.56 102 ALA A C 1
ATOM 739 O O . ALA A 1 102 ? -54.649 -10.192 55.191 1.00 89.56 102 ALA A O 1
ATOM 740 N N . ALA A 1 103 ? -54.653 -8.767 56.914 1.00 88.94 103 ALA A N 1
ATOM 741 C CA . ALA A 1 103 ? -53.863 -7.749 56.215 1.00 88.94 103 ALA A CA 1
ATOM 742 C C . ALA A 1 103 ? -52.457 -8.233 55.804 1.00 88.94 103 ALA A C 1
ATOM 744 O O . ALA A 1 103 ? -51.958 -7.838 54.757 1.00 88.94 103 ALA A O 1
ATOM 745 N N . LEU A 1 104 ? -51.813 -9.098 56.598 1.00 88.31 104 LEU A N 1
ATOM 746 C CA . LEU A 1 104 ? -50.489 -9.635 56.261 1.00 88.31 104 LEU A CA 1
ATOM 747 C C . LEU A 1 104 ? -50.571 -10.712 55.177 1.00 88.31 104 LEU A C 1
ATOM 749 O O . LEU A 1 104 ? -49.644 -10.814 54.376 1.00 88.31 104 LEU A O 1
ATOM 753 N N . LEU A 1 105 ? -51.662 -11.484 55.150 1.00 88.50 105 LEU A N 1
ATOM 754 C CA . LEU A 1 105 ? -51.947 -12.447 54.086 1.00 88.50 105 LEU A CA 1
ATOM 755 C C . LEU A 1 105 ? -52.203 -11.721 52.762 1.00 88.50 105 LEU A C 1
ATOM 757 O O . LEU A 1 105 ? -51.485 -11.970 51.800 1.00 88.50 105 LEU A O 1
ATOM 761 N N . ALA A 1 106 ? -53.090 -10.723 52.755 1.00 87.12 106 ALA A N 1
ATOM 762 C CA . ALA A 1 106 ? -53.355 -9.900 51.573 1.00 87.12 106 ALA A CA 1
ATOM 763 C C . ALA A 1 106 ? -52.085 -9.189 51.059 1.00 87.12 106 ALA A C 1
ATOM 765 O O . ALA A 1 106 ? -51.803 -9.175 49.863 1.00 87.12 106 ALA A O 1
ATOM 766 N N . GLN A 1 107 ? -51.249 -8.651 51.957 1.00 85.62 107 GLN A N 1
ATOM 767 C CA . GLN A 1 107 ? -49.950 -8.077 51.579 1.00 85.62 107 GLN A CA 1
ATOM 768 C C . GLN A 1 107 ? -48.968 -9.125 51.033 1.00 85.62 107 GLN A C 1
ATOM 770 O O . GLN A 1 107 ? -48.120 -8.794 50.204 1.00 85.62 107 GLN A O 1
ATOM 775 N N . ALA A 1 108 ? -49.015 -10.370 51.516 1.00 85.88 108 ALA A N 1
ATOM 776 C CA . ALA A 1 108 ? -48.170 -11.447 51.013 1.00 85.88 108 ALA A CA 1
ATOM 777 C C . ALA A 1 108 ? -48.599 -11.886 49.607 1.00 85.88 108 ALA A C 1
ATOM 779 O O . ALA A 1 108 ? -47.729 -12.041 48.750 1.00 85.88 108 ALA A O 1
ATOM 780 N N . GLU A 1 109 ? -49.904 -12.006 49.365 1.00 87.75 109 GLU A N 1
ATOM 781 C CA . GLU A 1 109 ? -50.492 -12.305 48.055 1.00 87.75 109 GLU A CA 1
ATOM 782 C C . GLU A 1 109 ? -50.182 -11.201 47.041 1.00 87.75 109 GLU A C 1
ATOM 784 O O . GLU A 1 109 ? -49.628 -11.487 45.982 1.00 87.75 109 GLU A O 1
ATOM 789 N N . ALA A 1 110 ? -50.407 -9.931 47.398 1.00 83.69 110 ALA A N 1
ATOM 790 C CA . ALA A 1 110 ? -50.077 -8.795 46.537 1.00 83.69 110 ALA A CA 1
ATOM 791 C C . ALA A 1 110 ? -48.584 -8.774 46.159 1.00 83.69 110 ALA A C 1
ATOM 793 O O . ALA A 1 110 ? -48.235 -8.586 44.997 1.00 83.69 110 ALA A O 1
ATOM 794 N N . ARG A 1 111 ? -47.683 -9.045 47.115 1.00 83.38 111 ARG A N 1
ATOM 795 C CA . ARG A 1 111 ? -46.234 -9.136 46.848 1.00 83.38 111 ARG A CA 1
ATOM 796 C C . ARG A 1 111 ? -45.858 -10.356 46.008 1.00 83.38 111 ARG A C 1
ATOM 798 O O . ARG A 1 111 ? -44.895 -10.282 45.248 1.00 83.38 111 ARG A O 1
ATOM 805 N N . ALA A 1 112 ? -46.552 -11.483 46.169 1.00 83.44 112 ALA A N 1
ATOM 806 C CA . ALA A 1 112 ? -46.354 -12.657 45.325 1.00 83.44 112 ALA A CA 1
ATOM 807 C C . ALA A 1 112 ? -46.764 -12.351 43.877 1.00 83.44 112 ALA A C 1
ATOM 809 O O . ALA A 1 112 ? -45.967 -12.593 42.975 1.00 83.44 112 ALA A O 1
ATOM 810 N N . ALA A 1 113 ? -47.918 -11.708 43.679 1.00 82.12 113 ALA A N 1
ATOM 811 C CA . ALA A 1 113 ? -48.374 -11.249 42.371 1.00 82.12 113 ALA A CA 1
ATOM 812 C C . ALA A 1 113 ? -47.396 -10.243 41.737 1.00 82.12 113 ALA A C 1
ATOM 814 O O . ALA A 1 113 ? -47.012 -10.402 40.583 1.00 82.12 113 ALA A O 1
ATOM 815 N N . SER A 1 114 ? -46.909 -9.254 42.499 1.00 81.94 114 SER A N 1
ATOM 816 C CA . SER A 1 114 ? -45.912 -8.298 41.994 1.00 81.94 114 SER A CA 1
ATOM 817 C C . SER A 1 114 ? -44.578 -8.953 41.628 1.00 81.94 114 SER A C 1
ATOM 819 O O . SER A 1 114 ? -43.931 -8.509 40.686 1.00 81.94 114 SER A O 1
ATOM 821 N N . ARG A 1 115 ? -44.135 -9.988 42.356 1.00 80.88 115 ARG A N 1
ATOM 822 C CA . ARG A 1 115 ? -42.916 -10.733 41.993 1.00 80.88 115 ARG A CA 1
ATOM 823 C C . ARG A 1 115 ? -43.105 -11.544 40.720 1.00 80.88 115 ARG A C 1
ATOM 825 O O . ARG A 1 115 ? -42.267 -11.421 39.837 1.00 80.88 115 ARG A O 1
ATOM 832 N N . ALA A 1 116 ? -44.215 -12.270 40.599 1.00 80.81 116 ALA A N 1
ATOM 833 C CA . ALA A 1 116 ? -44.535 -13.027 39.391 1.00 80.81 116 ALA A CA 1
ATOM 834 C C . ALA A 1 116 ? -44.580 -12.117 38.150 1.00 80.81 116 ALA A C 1
ATOM 836 O O . ALA A 1 116 ? -43.934 -12.409 37.149 1.00 80.81 116 ALA A O 1
ATOM 837 N N . ALA A 1 117 ? -45.228 -10.950 38.252 1.00 81.69 117 ALA A N 1
ATOM 838 C CA . ALA A 1 117 ? -45.270 -9.972 37.163 1.00 81.69 117 ALA A CA 1
ATOM 839 C C . ALA A 1 117 ? -43.873 -9.439 36.774 1.00 81.69 117 ALA A C 1
ATOM 841 O O . ALA A 1 117 ? -43.600 -9.201 35.600 1.00 81.69 117 ALA A O 1
ATOM 842 N N . ARG A 1 118 ? -42.964 -9.259 37.746 1.00 79.31 118 ARG A N 1
ATOM 843 C CA . ARG A 1 118 ? -41.580 -8.821 37.480 1.00 79.31 118 ARG A CA 1
ATOM 844 C C . ARG A 1 118 ? -40.739 -9.920 36.835 1.00 79.31 118 ARG A C 1
ATOM 846 O O . ARG A 1 118 ? -39.955 -9.616 35.943 1.00 79.31 118 ARG A O 1
ATOM 853 N N . GLU A 1 119 ? -40.896 -11.168 37.270 1.00 81.94 119 GLU A N 1
ATOM 854 C CA . GLU A 1 119 ? -40.219 -12.325 36.671 1.00 81.94 119 GLU A CA 1
ATOM 855 C C . GLU A 1 119 ? -40.645 -12.520 35.211 1.00 81.94 119 GLU A C 1
ATOM 857 O O . GLU A 1 119 ? -39.793 -12.709 34.343 1.00 81.94 119 GLU A O 1
ATOM 862 N N . GLU A 1 120 ? -41.940 -12.379 34.922 1.00 83.19 120 GLU A N 1
ATOM 863 C CA . GLU A 1 120 ? -42.483 -12.448 33.564 1.00 83.19 120 GLU A CA 1
ATOM 864 C C . GLU A 1 120 ? -41.977 -11.298 32.678 1.00 83.19 120 GLU A C 1
ATOM 866 O O . GLU A 1 120 ? -41.502 -11.530 31.564 1.00 83.19 120 GLU A O 1
ATOM 871 N N . ALA A 1 121 ? -41.976 -10.061 33.188 1.00 77.62 121 ALA A N 1
ATOM 872 C CA . ALA A 1 121 ? -41.427 -8.910 32.469 1.00 77.62 121 ALA A CA 1
ATOM 873 C C . ALA A 1 121 ? -39.920 -9.062 32.181 1.00 77.62 121 ALA A C 1
ATOM 875 O O . ALA A 1 121 ? -39.458 -8.746 31.082 1.00 77.62 121 ALA A O 1
ATOM 876 N N . HIS A 1 122 ? -39.150 -9.587 33.139 1.00 76.25 122 HIS A N 1
ATOM 877 C CA . HIS A 1 122 ? -37.723 -9.858 32.960 1.00 76.25 122 HIS A CA 1
ATOM 878 C C . HIS A 1 122 ? -37.477 -10.960 31.918 1.00 76.25 122 HIS A C 1
ATOM 880 O O . HIS A 1 122 ? -36.615 -10.807 31.052 1.00 76.25 122 HIS A O 1
ATOM 886 N N . ALA A 1 123 ? -38.265 -12.040 31.945 1.00 78.31 123 ALA A N 1
ATOM 887 C CA . ALA A 1 123 ? -38.194 -13.102 30.943 1.00 78.31 123 ALA A CA 1
ATOM 888 C C . ALA A 1 123 ? -38.516 -12.586 29.527 1.00 78.31 123 ALA A C 1
ATOM 890 O O . ALA A 1 123 ? -37.802 -12.914 28.579 1.00 78.31 123 ALA A O 1
ATOM 891 N N . SER A 1 124 ? -39.533 -11.728 29.393 1.00 79.12 124 SER A N 1
ATOM 892 C CA . SER A 1 124 ? -39.898 -11.085 28.123 1.00 79.12 124 SER A CA 1
ATOM 893 C C . SER A 1 124 ? -38.777 -10.182 27.583 1.00 79.12 124 SER A C 1
ATOM 895 O O . SER A 1 124 ? -38.407 -10.271 26.412 1.00 79.12 124 SER A O 1
ATOM 897 N N . SER A 1 125 ? -38.146 -9.386 28.452 1.00 75.81 125 SER A N 1
ATOM 898 C CA . SER A 1 125 ? -37.004 -8.537 28.080 1.00 75.81 125 SER A CA 1
ATOM 899 C C . SER A 1 125 ? -35.792 -9.352 27.601 1.00 75.81 125 SER A C 1
ATOM 901 O O . SER A 1 125 ? -35.181 -9.029 26.579 1.00 75.81 125 SER A O 1
ATOM 903 N N . LEU A 1 126 ? -35.471 -10.465 28.274 1.00 72.69 126 LEU A N 1
ATOM 904 C CA . LEU A 1 126 ? -34.399 -11.368 27.840 1.00 72.69 126 LEU A CA 1
ATOM 905 C C . LEU A 1 126 ? -34.689 -12.011 26.476 1.00 72.69 126 LEU A C 1
ATOM 907 O O . LEU A 1 126 ? -33.776 -12.139 25.656 1.00 72.69 126 LEU A O 1
ATOM 911 N N . ALA A 1 127 ? -35.944 -12.384 26.211 1.00 78.88 127 ALA A N 1
ATOM 912 C CA . ALA A 1 127 ? -36.352 -12.916 24.913 1.00 78.88 127 ALA A CA 1
ATOM 913 C C . ALA A 1 127 ? -36.170 -11.874 23.796 1.00 78.88 127 ALA A C 1
ATOM 915 O O . ALA A 1 127 ? -35.526 -12.172 22.787 1.00 78.88 127 ALA A O 1
ATOM 916 N N . ALA A 1 128 ? -36.624 -10.636 24.017 1.00 72.81 128 ALA A N 1
ATOM 917 C CA . ALA A 1 128 ? -36.457 -9.534 23.069 1.00 72.81 128 ALA A CA 1
ATOM 918 C C . ALA A 1 128 ? -34.973 -9.227 22.783 1.00 72.81 128 ALA A C 1
ATOM 920 O O . ALA A 1 128 ? -34.578 -9.078 21.625 1.00 72.81 128 ALA A O 1
ATOM 921 N N . ARG A 1 129 ? -34.108 -9.220 23.813 1.00 69.56 129 ARG A N 1
ATOM 922 C CA . ARG A 1 129 ? -32.646 -9.073 23.636 1.00 69.56 129 ARG A CA 1
ATOM 923 C C . ARG A 1 129 ? -32.068 -10.187 22.755 1.00 69.56 129 ARG A C 1
ATOM 925 O O . ARG A 1 129 ? -31.265 -9.913 21.864 1.00 69.56 129 ARG A O 1
ATOM 932 N N . GLY A 1 130 ? -32.499 -11.432 22.966 1.00 75.88 130 GLY A N 1
ATOM 933 C CA . GLY A 1 130 ? -32.063 -12.581 22.170 1.00 75.88 130 GLY A CA 1
ATOM 934 C C . GLY A 1 130 ? -32.460 -12.496 20.691 1.00 75.88 130 GLY A C 1
ATOM 935 O O . GLY A 1 130 ? -31.690 -12.916 19.823 1.00 75.88 130 GLY A O 1
ATOM 936 N N . GLU A 1 131 ? -33.629 -11.932 20.385 1.00 76.38 131 GLU A N 1
ATOM 937 C CA . GLU A 1 131 ? -34.081 -11.697 19.007 1.00 76.38 131 GLU A CA 1
ATOM 938 C C . GLU A 1 131 ? -33.233 -10.639 18.296 1.00 76.38 131 GLU A C 1
ATOM 940 O O . GLU A 1 131 ? -32.760 -10.884 17.183 1.00 76.38 131 GLU A O 1
ATOM 945 N N . VAL A 1 132 ? -32.956 -9.513 18.961 1.00 70.50 132 VAL A N 1
ATOM 946 C CA . VAL A 1 132 ? -32.101 -8.441 18.421 1.00 70.50 132 VAL A CA 1
ATOM 947 C C . VAL A 1 132 ? -30.674 -8.943 18.177 1.00 70.50 132 VAL A C 1
ATOM 949 O O . VAL A 1 132 ? -30.093 -8.690 17.118 1.00 70.50 132 VAL A O 1
ATOM 952 N N . GLU A 1 133 ? -30.109 -9.714 19.111 1.00 69.69 133 GLU A N 1
ATOM 953 C CA . GLU A 1 133 ? -28.786 -10.320 18.928 1.00 69.69 133 GLU A CA 1
ATOM 954 C C . GLU A 1 133 ? -28.739 -11.289 17.743 1.00 69.69 133 GLU A C 1
ATOM 956 O O . GLU A 1 133 ? -27.752 -11.310 17.001 1.00 69.69 133 GLU A O 1
ATOM 961 N N . ARG A 1 134 ? -29.786 -12.102 17.557 1.00 75.19 134 ARG A N 1
ATOM 962 C CA . ARG A 1 134 ? -29.873 -13.037 16.430 1.00 75.19 134 ARG A CA 1
ATOM 963 C C . ARG A 1 134 ? -29.944 -12.280 15.105 1.00 75.19 134 ARG A C 1
ATOM 965 O O . ARG A 1 134 ? -29.138 -12.562 14.222 1.00 75.19 134 ARG A O 1
ATOM 972 N N . ALA A 1 135 ? -30.802 -11.264 15.017 1.00 75.12 135 ALA A N 1
ATOM 973 C CA . ALA A 1 135 ? -30.920 -10.415 13.834 1.00 75.12 135 ALA A CA 1
ATOM 974 C C . ALA A 1 135 ? -29.581 -9.747 13.467 1.00 75.12 135 ALA A C 1
ATOM 976 O O . ALA A 1 135 ? -29.168 -9.786 12.311 1.00 75.12 135 ALA A O 1
ATOM 977 N N . CYS A 1 136 ? -28.846 -9.217 14.451 1.00 68.75 136 CYS A N 1
ATOM 978 C CA . CYS A 1 136 ? -27.525 -8.615 14.234 1.00 68.75 136 CYS A CA 1
ATOM 979 C C . CYS A 1 136 ? -26.478 -9.628 13.720 1.00 68.75 136 CYS A C 1
ATOM 981 O O . CYS A 1 136 ? -25.640 -9.312 12.872 1.00 68.75 136 CYS A O 1
ATOM 983 N N . ARG A 1 137 ? -26.520 -10.882 14.195 1.00 73.75 137 ARG A N 1
ATOM 984 C CA . ARG A 1 137 ? -25.632 -11.943 13.684 1.00 73.75 137 ARG A CA 1
ATOM 985 C C . ARG A 1 137 ? -25.972 -12.325 12.247 1.00 73.75 137 ARG A C 1
ATOM 987 O O . ARG A 1 137 ? -25.048 -12.594 11.476 1.00 73.75 137 ARG A O 1
ATOM 994 N N . ASP A 1 138 ? -27.251 -12.351 11.892 1.00 79.25 138 ASP A N 1
ATOM 995 C CA . ASP A 1 138 ? -27.706 -12.713 10.550 1.00 79.25 138 ASP A CA 1
ATOM 996 C C . ASP A 1 138 ? -27.350 -11.630 9.522 1.00 79.25 138 ASP A C 1
ATOM 998 O O . ASP A 1 138 ? -26.838 -11.959 8.447 1.00 79.25 138 ASP A O 1
ATOM 1002 N N . THR A 1 139 ? -27.480 -10.344 9.871 1.00 71.75 139 THR A N 1
ATOM 1003 C CA . THR A 1 139 ? -27.044 -9.238 8.998 1.00 71.75 139 THR A CA 1
ATOM 1004 C C . THR A 1 139 ? -25.527 -9.228 8.776 1.00 71.75 139 THR A C 1
ATOM 1006 O O . THR A 1 139 ? -25.083 -9.081 7.636 1.00 71.75 139 THR A O 1
ATOM 1009 N N . ASP A 1 140 ? -24.704 -9.479 9.805 1.00 68.00 140 ASP A N 1
ATOM 1010 C CA . ASP A 1 140 ? -23.242 -9.615 9.644 1.00 68.00 140 ASP A CA 1
ATOM 1011 C C . ASP A 1 140 ? -22.872 -10.811 8.752 1.00 68.00 140 ASP A C 1
ATOM 1013 O O . ASP A 1 140 ? -21.934 -10.731 7.950 1.00 68.00 140 ASP A O 1
ATOM 1017 N N . ARG A 1 141 ? -23.611 -11.924 8.862 1.00 76.38 141 ARG A N 1
ATOM 1018 C CA . ARG A 1 141 ? -23.400 -13.113 8.027 1.00 76.38 141 ARG A CA 1
ATOM 1019 C C . ARG A 1 141 ? -23.752 -12.831 6.563 1.00 76.38 141 ARG A C 1
ATOM 1021 O O . ARG A 1 141 ? -22.959 -13.181 5.688 1.00 76.38 141 ARG A O 1
ATOM 1028 N N . ALA A 1 142 ? -24.869 -12.149 6.309 1.00 80.06 142 ALA A N 1
ATOM 1029 C CA . ALA A 1 142 ? -25.287 -11.725 4.973 1.00 80.06 142 ALA A CA 1
ATOM 1030 C C . ALA A 1 142 ? -24.287 -10.739 4.345 1.00 80.06 142 ALA A C 1
ATOM 1032 O O . ALA A 1 142 ? -23.839 -10.953 3.220 1.00 80.06 142 ALA A O 1
ATOM 1033 N N . ALA A 1 143 ? -23.836 -9.727 5.093 1.00 72.06 143 ALA A N 1
ATOM 1034 C CA . ALA A 1 143 ? -22.849 -8.759 4.612 1.00 72.06 143 ALA A CA 1
ATOM 1035 C C . ALA A 1 143 ? -21.495 -9.413 4.274 1.00 72.06 143 ALA A C 1
ATOM 1037 O O . ALA A 1 143 ? -20.835 -9.043 3.303 1.00 72.06 143 ALA A O 1
ATOM 1038 N N . LYS A 1 144 ? -21.063 -10.412 5.058 1.00 76.50 144 LYS A N 1
ATOM 1039 C CA . LYS A 1 144 ? -19.860 -11.204 4.747 1.00 76.50 144 LYS A CA 1
ATOM 1040 C C . LYS A 1 144 ? -20.038 -12.072 3.504 1.00 76.50 144 LYS A C 1
ATOM 1042 O O . LYS A 1 144 ? -19.081 -12.220 2.749 1.00 76.50 144 LYS A O 1
ATOM 1047 N N . ALA A 1 145 ? -21.219 -12.657 3.308 1.00 85.75 145 ALA A N 1
ATOM 1048 C CA . ALA A 1 145 ? -21.519 -13.446 2.119 1.00 85.75 145 ALA A CA 1
ATOM 1049 C C . ALA A 1 145 ? -21.518 -12.573 0.855 1.00 85.75 145 ALA A C 1
ATOM 1051 O O . ALA A 1 145 ? -20.894 -12.962 -0.125 1.00 85.75 145 ALA A O 1
ATOM 1052 N N . ALA A 1 146 ? -22.110 -11.374 0.915 1.00 84.81 146 ALA A N 1
ATOM 1053 C CA . ALA A 1 146 ? -22.114 -10.413 -0.188 1.00 84.81 146 ALA A CA 1
ATOM 1054 C C . ALA A 1 146 ? -20.692 -10.010 -0.616 1.00 84.81 146 ALA A C 1
ATOM 1056 O O . ALA A 1 146 ? -20.357 -10.136 -1.788 1.00 84.81 146 ALA A O 1
ATOM 1057 N N . ARG A 1 147 ? -19.810 -9.656 0.335 1.00 82.31 147 ARG A N 1
ATOM 1058 C CA . ARG A 1 147 ? -18.401 -9.328 0.024 1.00 82.31 147 ARG A CA 1
ATOM 1059 C C . ARG A 1 147 ? -17.644 -10.478 -0.649 1.00 82.31 147 ARG A C 1
ATOM 1061 O O . ARG A 1 147 ? -16.871 -10.248 -1.566 1.00 82.31 147 ARG A O 1
ATOM 1068 N N . ARG A 1 148 ? -17.874 -11.723 -0.211 1.00 89.00 148 ARG A N 1
ATOM 1069 C CA . ARG A 1 148 ? -17.265 -12.920 -0.829 1.00 89.00 148 ARG A CA 1
ATOM 1070 C C . ARG A 1 148 ? -17.810 -13.218 -2.224 1.00 89.00 148 ARG A C 1
ATOM 1072 O O . ARG A 1 148 ? -17.169 -13.939 -2.986 1.00 89.00 148 ARG A O 1
ATOM 1079 N N . GLU A 1 149 ? -19.027 -12.780 -2.516 1.00 89.56 149 GLU A N 1
ATOM 1080 C CA . GLU A 1 149 ? -19.617 -12.918 -3.843 1.00 89.56 149 GLU A CA 1
ATOM 1081 C C . GLU A 1 149 ? -19.051 -11.865 -4.794 1.00 89.56 149 GLU A C 1
ATOM 1083 O O . GLU A 1 149 ? -18.612 -12.212 -5.884 1.00 89.56 149 GLU A O 1
ATOM 1088 N N . GLU A 1 150 ? -18.951 -10.616 -4.343 1.00 86.94 150 GLU A N 1
ATOM 1089 C CA . GLU A 1 150 ? -18.319 -9.518 -5.082 1.00 86.94 150 GLU A CA 1
ATOM 1090 C C . GLU A 1 150 ? -16.848 -9.821 -5.419 1.00 86.94 150 GLU A C 1
ATOM 1092 O O . GLU A 1 150 ? -16.436 -9.703 -6.571 1.00 86.94 150 GLU A O 1
ATOM 1097 N N . GLU A 1 151 ? -16.075 -10.336 -4.456 1.00 88.44 151 GLU A N 1
ATOM 1098 C CA . GLU A 1 151 ? -14.693 -10.791 -4.673 1.00 88.44 151 GLU A CA 1
ATOM 1099 C C . GLU A 1 151 ? -14.611 -11.904 -5.736 1.00 88.44 151 GLU A C 1
ATOM 1101 O O . GLU A 1 151 ? -13.763 -11.860 -6.628 1.00 88.44 151 GLU A O 1
ATOM 1106 N N . ARG A 1 152 ? -15.541 -12.871 -5.712 1.00 93.62 152 ARG A N 1
ATOM 1107 C CA . ARG A 1 152 ? -15.617 -13.932 -6.731 1.00 93.62 152 ARG A CA 1
ATOM 1108 C C . ARG A 1 152 ? -16.000 -13.398 -8.108 1.00 93.62 152 ARG A C 1
ATOM 1110 O O . ARG A 1 152 ? -15.483 -13.900 -9.105 1.00 93.62 152 ARG A O 1
ATOM 1117 N N . GLN A 1 153 ? -16.879 -12.401 -8.179 1.00 90.81 153 GLN A N 1
ATOM 1118 C CA . GLN A 1 153 ? -17.254 -11.754 -9.436 1.00 90.81 153 GLN A CA 1
ATOM 1119 C C . GLN A 1 153 ? -16.076 -10.984 -10.038 1.00 90.81 153 GLN A C 1
ATOM 1121 O O . GLN A 1 153 ? -15.814 -11.127 -11.232 1.00 90.81 153 GLN A O 1
ATOM 1126 N N . LEU A 1 154 ? -15.316 -10.254 -9.217 1.00 86.19 154 LEU A N 1
ATOM 1127 C CA . LEU A 1 154 ? -14.087 -9.580 -9.641 1.00 86.19 154 LEU A CA 1
ATOM 1128 C C . LEU A 1 154 ? -13.042 -10.582 -10.146 1.00 86.19 154 LEU A C 1
ATOM 1130 O O . LEU A 1 154 ? -12.475 -10.394 -11.222 1.00 86.19 154 LEU A O 1
ATOM 1134 N N . GLU A 1 155 ? -12.838 -11.694 -9.434 1.00 88.12 155 GLU A N 1
ATOM 1135 C CA . GLU A 1 155 ? -11.894 -12.733 -9.857 1.00 88.12 155 GLU A CA 1
ATOM 1136 C C . GLU A 1 155 ? -12.328 -13.410 -11.173 1.00 88.12 155 GLU A C 1
ATOM 1138 O O . GLU A 1 155 ? -11.508 -13.670 -12.060 1.00 88.12 155 GLU A O 1
ATOM 1143 N N . GLN A 1 156 ? -13.628 -13.671 -11.350 1.00 87.19 156 GLN A N 1
ATOM 1144 C CA . GLN A 1 156 ? -14.173 -14.200 -12.604 1.00 87.19 156 GLN A CA 1
ATOM 1145 C C . GLN A 1 156 ? -14.035 -13.204 -13.761 1.00 87.19 156 GLN A C 1
ATOM 1147 O O . GLN A 1 156 ? -13.648 -13.611 -14.861 1.00 87.19 156 GLN A O 1
ATOM 1152 N N . ALA A 1 157 ? -14.292 -11.916 -13.521 1.00 82.12 157 ALA A N 1
ATOM 1153 C CA . ALA A 1 157 ? -14.118 -10.857 -14.509 1.00 82.12 157 ALA A CA 1
ATOM 1154 C C . ALA A 1 157 ? -12.647 -10.721 -14.930 1.00 82.12 157 ALA A C 1
ATOM 1156 O O . ALA A 1 157 ? -12.355 -10.689 -16.126 1.00 82.12 157 ALA A O 1
ATOM 1157 N N . ALA A 1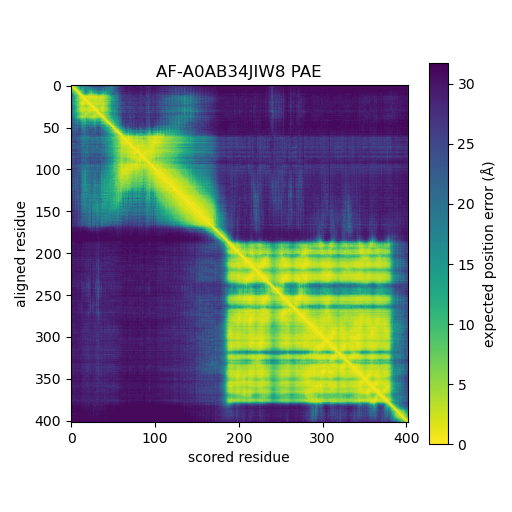 158 ? -11.711 -10.763 -13.978 1.00 79.19 158 ALA A N 1
ATOM 1158 C CA . ALA A 1 158 ? -10.275 -10.751 -14.254 1.00 79.19 158 ALA A CA 1
ATOM 1159 C C . ALA A 1 158 ? -9.845 -11.962 -15.103 1.00 79.19 158 ALA A C 1
ATOM 1161 O O . ALA A 1 158 ? -9.137 -11.819 -16.104 1.00 79.19 158 ALA A O 1
ATOM 1162 N N . ARG A 1 159 ? -10.337 -13.166 -14.775 1.00 81.81 159 ARG A N 1
ATOM 1163 C CA . ARG A 1 159 ? -10.084 -14.383 -15.571 1.00 81.81 159 ARG A CA 1
ATOM 1164 C C . ARG A 1 159 ? -10.681 -14.292 -16.982 1.00 81.81 159 ARG A C 1
ATOM 1166 O O . ARG A 1 159 ? -10.075 -14.798 -17.929 1.00 81.81 159 ARG A O 1
ATOM 1173 N N . ALA A 1 160 ? -11.848 -13.669 -17.146 1.00 77.81 160 ALA A N 1
ATOM 1174 C CA . ALA A 1 160 ? -12.470 -13.448 -18.452 1.00 77.81 160 ALA A CA 1
ATOM 1175 C C . ALA A 1 160 ? -11.690 -12.420 -19.292 1.00 77.81 160 ALA A C 1
ATOM 1177 O O . ALA A 1 160 ? -11.408 -12.682 -20.463 1.00 77.81 160 ALA A O 1
ATOM 1178 N N . ALA A 1 161 ? -11.260 -11.313 -18.685 1.00 70.25 161 ALA A N 1
ATOM 1179 C CA . ALA A 1 161 ? -10.421 -10.303 -19.324 1.00 70.25 161 ALA A CA 1
ATOM 1180 C C . ALA A 1 161 ? -9.083 -10.899 -19.796 1.00 70.25 161 ALA A C 1
ATOM 1182 O O . ALA A 1 161 ? -8.698 -10.720 -20.951 1.00 70.25 161 ALA A O 1
ATOM 1183 N N . ALA A 1 162 ? -8.433 -11.719 -18.962 1.00 70.31 162 ALA A N 1
ATOM 1184 C CA . ALA A 1 162 ? -7.207 -12.427 -19.332 1.00 70.31 162 ALA A CA 1
ATOM 1185 C C . ALA A 1 162 ? -7.409 -13.384 -20.525 1.00 70.31 162 ALA A C 1
ATOM 1187 O O . ALA A 1 162 ? -6.537 -13.510 -21.387 1.00 70.31 162 ALA A O 1
ATOM 1188 N N . ARG A 1 163 ? -8.570 -14.050 -20.620 1.00 77.12 163 ARG A N 1
ATOM 1189 C CA . ARG A 1 163 ? -8.911 -14.901 -21.775 1.00 77.12 163 ARG A CA 1
ATOM 1190 C C . ARG A 1 163 ? -9.102 -14.091 -23.056 1.00 77.12 163 ARG A C 1
ATOM 1192 O O . ARG A 1 163 ? -8.626 -14.529 -24.102 1.00 77.12 163 ARG A O 1
ATOM 1199 N N . LEU A 1 164 ? -9.758 -12.933 -22.981 1.00 68.69 164 LEU A N 1
ATOM 1200 C CA . LEU A 1 164 ? -9.950 -12.038 -24.127 1.00 68.69 164 LEU A CA 1
ATOM 1201 C C . LEU A 1 164 ? -8.621 -11.448 -24.610 1.00 68.69 164 LEU A C 1
ATOM 1203 O O . LEU A 1 164 ? -8.344 -11.494 -25.807 1.00 68.69 164 LEU A O 1
ATOM 1207 N N . ALA A 1 165 ? -7.761 -11.005 -23.689 1.00 64.56 165 ALA A N 1
ATOM 1208 C CA . ALA A 1 165 ? -6.408 -10.556 -24.012 1.00 64.56 165 ALA A CA 1
ATOM 1209 C C . ALA A 1 165 ? -5.610 -11.666 -24.721 1.00 64.56 165 ALA A C 1
ATOM 1211 O O . ALA A 1 165 ? -5.056 -11.458 -25.799 1.00 64.56 165 ALA A O 1
ATOM 1212 N N . LYS A 1 166 ? -5.652 -12.896 -24.192 1.00 68.25 166 LYS A N 1
ATOM 1213 C CA . LYS A 1 166 ? -4.974 -14.055 -24.795 1.00 68.25 166 LYS A CA 1
ATOM 1214 C C . LYS A 1 166 ? -5.533 -14.447 -26.170 1.00 68.25 166 LYS A C 1
ATOM 1216 O O . LYS A 1 166 ? -4.788 -14.959 -27.004 1.00 68.25 166 LYS A O 1
ATOM 1221 N N . ALA A 1 167 ? -6.825 -14.228 -26.419 1.00 62.59 167 ALA A N 1
ATOM 1222 C CA . ALA A 1 167 ? -7.450 -14.467 -27.719 1.00 62.59 167 ALA A CA 1
ATOM 1223 C C . ALA A 1 167 ? -7.061 -13.394 -28.751 1.00 62.59 167 ALA A C 1
ATOM 1225 O O . ALA A 1 167 ? -6.737 -13.743 -29.885 1.00 62.59 167 ALA A O 1
ATOM 1226 N N . ALA A 1 168 ? -7.004 -12.120 -28.349 1.00 55.22 168 ALA A N 1
ATOM 1227 C CA . ALA A 1 168 ? -6.537 -11.025 -29.201 1.00 55.22 168 ALA A CA 1
ATOM 1228 C C . ALA A 1 168 ? -5.069 -11.214 -29.629 1.00 55.22 168 ALA A C 1
ATOM 1230 O O . ALA A 1 168 ? -4.716 -10.957 -30.777 1.00 55.22 168 ALA A O 1
ATOM 1231 N N . MET A 1 169 ? -4.233 -11.770 -28.745 1.00 52.06 169 MET A N 1
ATOM 1232 C CA . MET A 1 169 ? -2.825 -12.088 -29.027 1.00 52.06 169 MET A CA 1
ATOM 1233 C C . MET A 1 169 ? -2.613 -13.312 -29.939 1.00 52.06 169 MET A C 1
ATOM 1235 O O . MET A 1 169 ? -1.494 -13.552 -30.384 1.00 52.06 169 MET A O 1
ATOM 1239 N N . ARG A 1 170 ? -3.658 -14.101 -30.238 1.00 48.41 170 ARG A N 1
ATOM 1240 C CA . ARG A 1 170 ? -3.602 -15.234 -31.187 1.00 48.41 170 ARG A CA 1
ATOM 1241 C C . ARG A 1 170 ? -3.989 -14.858 -32.621 1.00 48.41 170 ARG A C 1
ATOM 1243 O O . ARG A 1 170 ? -3.962 -15.732 -33.489 1.00 48.41 170 ARG A O 1
ATOM 1250 N N . ALA A 1 171 ? -4.343 -13.601 -32.888 1.00 38.12 171 ALA A N 1
ATOM 1251 C CA . ALA A 1 171 ? -4.592 -13.137 -34.248 1.00 38.12 171 ALA A CA 1
ATOM 1252 C C . ALA A 1 171 ? -3.279 -13.180 -35.065 1.00 38.12 171 ALA A C 1
ATOM 1254 O O . ALA A 1 171 ? -2.282 -12.594 -34.638 1.00 38.12 171 ALA A O 1
ATOM 1255 N N . PRO A 1 172 ? -3.230 -13.888 -36.209 1.00 40.72 172 PRO A N 1
ATOM 1256 C CA . PRO A 1 172 ? -1.996 -14.047 -36.969 1.00 40.72 172 PRO A CA 1
ATOM 1257 C C . PRO A 1 172 ? -1.608 -12.730 -37.654 1.00 40.72 172 PRO A C 1
ATOM 1259 O O . PRO A 1 172 ? -2.403 -12.148 -38.391 1.00 40.72 172 PRO A O 1
ATOM 1262 N N . THR A 1 173 ? -0.371 -12.280 -37.446 1.00 44.00 173 THR A N 1
ATOM 1263 C CA . THR A 1 173 ? 0.261 -11.215 -38.238 1.00 44.00 173 THR A CA 1
ATOM 1264 C C . THR A 1 173 ? 0.845 -11.783 -39.544 1.00 44.00 173 THR A C 1
ATOM 1266 O O . THR A 1 173 ? 1.209 -12.964 -39.590 1.00 44.00 173 THR A O 1
ATOM 1269 N N . PRO A 1 174 ? 0.931 -10.990 -40.635 1.00 38.22 174 PRO A N 1
ATOM 1270 C CA . PRO A 1 174 ? 1.424 -11.476 -41.917 1.00 38.22 174 PRO A CA 1
ATOM 1271 C C . PRO A 1 174 ? 2.923 -11.782 -41.843 1.00 38.22 174 PRO A C 1
ATOM 1273 O O . PRO A 1 174 ? 3.712 -11.042 -41.258 1.00 38.22 174 PRO A O 1
ATOM 1276 N N . ARG A 1 175 ? 3.285 -12.909 -42.452 1.00 36.75 175 ARG A N 1
ATOM 1277 C CA . ARG A 1 175 ? 4.603 -13.543 -42.434 1.00 36.75 175 ARG A CA 1
ATOM 1278 C C . ARG A 1 175 ? 5.600 -12.750 -43.297 1.00 36.75 175 ARG A C 1
ATOM 1280 O O . ARG A 1 175 ? 5.397 -12.634 -44.500 1.00 36.75 175 ARG A O 1
ATOM 1287 N N . GLY A 1 176 ? 6.669 -12.240 -42.683 1.00 33.34 176 GLY A N 1
ATOM 1288 C CA . GLY A 1 176 ? 7.878 -11.756 -43.359 1.00 33.34 176 GLY A CA 1
ATOM 1289 C C . GLY A 1 176 ? 9.015 -12.756 -43.151 1.00 33.34 176 GLY A C 1
ATOM 1290 O O . GLY A 1 176 ? 9.281 -13.160 -42.021 1.00 33.34 176 GLY A O 1
ATOM 1291 N N . GLU A 1 177 ? 9.614 -13.211 -44.247 1.00 35.25 177 GLU A N 1
ATOM 1292 C CA . GLU A 1 177 ? 10.625 -14.268 -44.301 1.00 35.25 177 GLU A CA 1
ATOM 1293 C C . GLU A 1 177 ? 12.041 -13.754 -43.995 1.00 35.25 177 GLU A C 1
ATOM 1295 O O . GLU A 1 177 ? 12.417 -12.666 -44.425 1.00 35.25 177 GLU A O 1
ATOM 1300 N N . GLY A 1 178 ? 12.846 -14.603 -43.342 1.00 36.34 178 GLY A N 1
ATOM 1301 C CA . GLY A 1 178 ? 14.306 -14.608 -43.475 1.00 36.34 178 GLY A CA 1
ATOM 1302 C C . GLY A 1 178 ? 15.098 -14.433 -42.178 1.00 36.34 178 GLY A C 1
ATOM 1303 O O . GLY A 1 178 ? 15.398 -13.313 -41.786 1.00 36.34 178 GLY A O 1
ATOM 1304 N N . GLU A 1 179 ? 15.565 -15.537 -41.585 1.00 35.78 179 GLU A N 1
ATOM 1305 C CA . GLU A 1 179 ? 16.734 -15.517 -40.694 1.00 35.78 179 GLU A CA 1
ATOM 1306 C C . GLU A 1 179 ? 17.755 -16.571 -41.135 1.00 35.78 179 GLU A C 1
ATOM 1308 O O . GLU A 1 179 ? 17.541 -17.780 -41.030 1.00 35.78 179 GLU A O 1
ATOM 1313 N N . GLY A 1 180 ? 18.889 -16.076 -41.635 1.00 29.27 180 GLY A N 1
ATOM 1314 C CA . GLY A 1 180 ? 20.138 -16.815 -41.740 1.00 29.27 180 GLY A CA 1
ATOM 1315 C C . GLY A 1 180 ? 20.854 -16.806 -40.391 1.00 29.27 180 GLY A C 1
ATOM 1316 O O . GLY A 1 180 ? 21.071 -15.758 -39.785 1.00 29.27 180 GLY A O 1
ATOM 1317 N N . GLN A 1 181 ? 21.223 -17.993 -39.923 1.00 39.34 181 GLN A N 1
ATOM 1318 C CA . GLN A 1 181 ? 21.999 -18.193 -38.706 1.00 39.34 181 GLN A CA 1
ATOM 1319 C C . GLN A 1 181 ? 23.448 -17.742 -38.912 1.00 39.34 181 GLN A C 1
ATOM 1321 O O . GLN A 1 181 ? 24.131 -18.209 -39.821 1.00 39.34 181 GLN A O 1
ATOM 1326 N N . SER A 1 182 ? 23.961 -16.913 -38.004 1.00 32.34 182 SER A N 1
ATOM 1327 C CA . SER A 1 182 ? 25.394 -16.893 -37.705 1.00 32.34 182 SER A CA 1
ATOM 1328 C C . SER A 1 182 ? 25.605 -16.737 -36.200 1.00 32.34 182 SER A C 1
ATOM 1330 O O . SER A 1 182 ? 25.112 -15.812 -35.553 1.00 32.34 182 SER A O 1
ATOM 1332 N N . GLY A 1 183 ? 26.286 -17.725 -35.621 1.00 39.88 183 GLY A N 1
ATOM 1333 C CA . GLY A 1 183 ? 26.648 -17.750 -34.214 1.00 39.88 183 GLY A CA 1
ATOM 1334 C C . GLY A 1 183 ? 27.791 -16.780 -33.934 1.00 39.88 183 GLY A C 1
ATOM 1335 O O . GLY A 1 183 ? 28.867 -16.895 -34.513 1.00 39.88 183 GLY A O 1
ATOM 1336 N N . SER A 1 184 ? 27.569 -15.862 -32.995 1.00 32.34 184 SER A N 1
ATOM 1337 C CA . SER A 1 184 ? 28.614 -15.053 -32.370 1.00 32.34 184 SER A CA 1
ATOM 1338 C C . SER A 1 184 ? 28.489 -15.193 -30.856 1.00 32.34 184 SER A C 1
ATOM 1340 O O . SER A 1 184 ? 27.399 -15.029 -30.298 1.00 32.34 184 SER A O 1
ATOM 1342 N N . ARG A 1 185 ? 29.598 -15.560 -30.203 1.00 38.50 185 ARG A N 1
ATOM 1343 C CA . ARG A 1 185 ? 29.714 -15.731 -28.749 1.00 38.50 185 ARG A CA 1
ATOM 1344 C C . ARG A 1 185 ? 29.489 -14.372 -28.073 1.00 38.50 185 ARG A C 1
ATOM 1346 O O . ARG A 1 185 ? 30.427 -13.606 -27.892 1.00 38.50 185 ARG A O 1
ATOM 1353 N N . ARG A 1 186 ? 28.237 -14.059 -27.735 1.00 41.09 186 ARG A N 1
ATOM 1354 C CA . ARG A 1 186 ? 27.857 -12.877 -26.951 1.00 41.09 186 ARG A CA 1
ATOM 1355 C C . ARG A 1 186 ? 27.928 -13.227 -25.465 1.00 41.09 186 ARG A C 1
ATOM 1357 O O . ARG A 1 186 ? 27.361 -14.238 -25.053 1.00 41.09 186 ARG A O 1
ATOM 1364 N N . GLY A 1 187 ? 28.629 -12.409 -24.678 1.00 47.00 187 GLY A N 1
ATOM 1365 C CA . GLY A 1 187 ? 28.540 -12.458 -23.217 1.00 47.00 187 GLY A CA 1
ATOM 1366 C C . GLY A 1 187 ? 27.074 -12.381 -22.788 1.00 47.00 187 GLY A C 1
ATOM 1367 O O . GLY A 1 187 ? 26.288 -11.659 -23.403 1.00 47.00 187 GLY A O 1
ATOM 1368 N N . ALA A 1 188 ? 26.688 -13.186 -21.799 1.00 55.53 188 ALA A N 1
ATOM 1369 C CA . ALA A 1 188 ? 25.305 -13.249 -21.342 1.00 55.53 188 ALA A CA 1
ATOM 1370 C C . ALA A 1 188 ? 24.847 -11.868 -20.847 1.00 55.53 188 ALA A C 1
ATOM 1372 O O . ALA A 1 188 ? 25.554 -11.229 -20.068 1.00 55.53 188 ALA A O 1
ATOM 1373 N N . ALA A 1 189 ? 23.675 -11.414 -21.302 1.00 67.25 189 ALA A N 1
ATOM 1374 C CA . ALA A 1 189 ? 23.088 -10.164 -20.832 1.00 67.25 189 ALA A CA 1
ATOM 1375 C C . ALA A 1 189 ? 22.873 -10.211 -19.304 1.00 67.25 189 ALA A C 1
ATOM 1377 O O . ALA A 1 189 ? 22.519 -11.279 -18.781 1.00 67.25 189 ALA A O 1
ATOM 1378 N N . PRO A 1 190 ? 23.071 -9.091 -18.581 1.00 76.06 190 PRO A N 1
ATOM 1379 C CA . PRO A 1 190 ? 22.744 -9.012 -17.165 1.00 76.06 190 PRO A CA 1
ATOM 1380 C C . PRO A 1 190 ? 21.272 -9.366 -16.959 1.00 76.06 190 PRO A C 1
ATOM 1382 O O . PRO A 1 190 ? 20.391 -8.826 -17.625 1.00 76.06 190 PRO A O 1
ATOM 1385 N N . LYS A 1 191 ? 21.003 -10.296 -16.046 1.00 81.94 191 LYS A N 1
ATOM 1386 C CA . LYS A 1 191 ? 19.632 -10.659 -15.679 1.00 81.94 191 LYS A CA 1
ATOM 1387 C C . LYS A 1 191 ? 19.126 -9.695 -14.612 1.00 81.94 191 LYS A C 1
ATOM 1389 O O . LYS A 1 191 ? 19.907 -9.269 -13.761 1.00 81.94 191 LYS A O 1
ATOM 1394 N N . LEU A 1 192 ? 17.825 -9.402 -14.632 1.00 80.94 192 LEU A N 1
ATOM 1395 C CA . LEU A 1 192 ? 17.171 -8.706 -13.523 1.00 80.94 192 LEU A C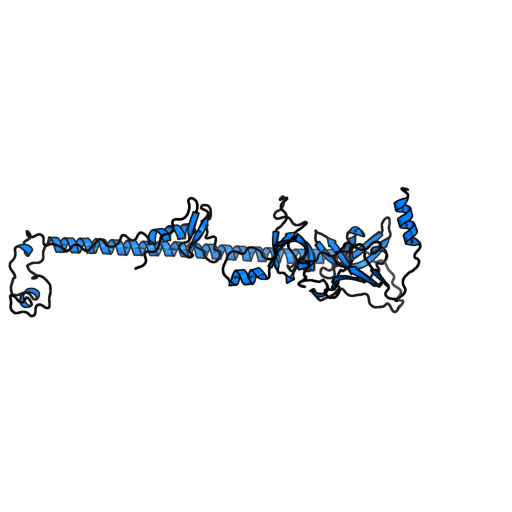A 1
ATOM 1396 C C . LEU A 1 192 ? 17.418 -9.468 -12.211 1.00 80.94 192 LEU A C 1
ATOM 1398 O O . LEU A 1 192 ? 17.325 -10.704 -12.205 1.00 80.94 192 LEU A O 1
ATOM 1402 N N . PRO A 1 193 ? 17.728 -8.765 -11.110 1.00 78.06 193 PRO A N 1
ATOM 1403 C CA . PRO A 1 193 ? 17.792 -9.386 -9.799 1.00 78.06 193 PRO A CA 1
ATOM 1404 C C . PRO A 1 193 ? 16.473 -10.087 -9.458 1.00 78.06 193 PRO A C 1
ATOM 1406 O O . PRO A 1 193 ? 15.394 -9.521 -9.589 1.00 78.06 193 PRO A O 1
ATOM 1409 N N . THR A 1 194 ? 16.554 -11.336 -9.003 1.00 77.81 194 THR A N 1
ATOM 1410 C CA . THR A 1 194 ? 15.373 -12.095 -8.559 1.00 77.81 194 THR A CA 1
ATOM 1411 C C . THR A 1 194 ? 15.039 -11.852 -7.090 1.00 77.81 194 THR A C 1
ATOM 1413 O O . THR A 1 194 ? 13.930 -12.154 -6.660 1.00 77.81 194 THR A O 1
ATOM 1416 N N . ASP A 1 195 ? 16.005 -11.357 -6.313 1.00 78.75 195 ASP A N 1
ATOM 1417 C CA . ASP A 1 195 ? 15.834 -11.024 -4.901 1.00 78.75 195 ASP A CA 1
ATOM 1418 C C . ASP A 1 195 ? 15.446 -9.541 -4.750 1.00 78.75 195 ASP A C 1
ATOM 1420 O O . ASP A 1 195 ? 16.242 -8.669 -5.117 1.00 78.75 195 ASP A O 1
ATOM 1424 N N . PRO A 1 196 ? 14.266 -9.230 -4.179 1.00 79.56 196 PRO A N 1
ATOM 1425 C CA . PRO A 1 196 ? 13.869 -7.863 -3.858 1.00 79.56 196 PRO A CA 1
ATOM 1426 C C . PRO A 1 196 ? 14.910 -7.090 -3.028 1.00 79.56 196 PRO A C 1
ATOM 1428 O O . PRO A 1 196 ? 15.060 -5.882 -3.203 1.00 79.56 196 PRO A O 1
ATOM 1431 N N . SER A 1 197 ? 15.681 -7.752 -2.163 1.00 80.62 197 SER A N 1
ATOM 1432 C CA . SER A 1 197 ? 16.685 -7.070 -1.335 1.00 80.62 197 SER A CA 1
ATOM 1433 C C . SER A 1 197 ? 17.785 -6.386 -2.165 1.00 80.62 197 SER A C 1
ATOM 1435 O O . SER A 1 197 ? 18.296 -5.339 -1.765 1.00 80.62 197 SER A O 1
ATOM 1437 N N . ALA A 1 198 ? 18.088 -6.901 -3.366 1.00 82.88 198 ALA A N 1
ATOM 1438 C CA . ALA A 1 198 ? 19.073 -6.318 -4.282 1.00 82.88 198 ALA A CA 1
ATOM 1439 C C . ALA A 1 198 ? 18.673 -4.910 -4.757 1.00 82.88 198 ALA A C 1
ATOM 1441 O O . ALA A 1 198 ? 19.519 -4.053 -5.015 1.00 82.88 198 ALA A O 1
ATOM 1442 N N . TYR A 1 199 ? 17.370 -4.649 -4.825 1.00 85.50 199 TYR A N 1
ATOM 1443 C CA . TYR A 1 199 ? 16.802 -3.345 -5.149 1.00 85.50 199 TYR A CA 1
ATOM 1444 C C . TYR A 1 199 ? 16.757 -2.386 -3.951 1.00 85.50 199 TYR A C 1
ATOM 1446 O O . TYR A 1 199 ? 16.356 -1.234 -4.119 1.00 85.50 199 TYR A O 1
ATOM 1454 N N . GLY A 1 200 ? 17.141 -2.848 -2.756 1.00 85.44 200 GLY A N 1
ATOM 1455 C CA . GLY A 1 200 ? 17.055 -2.099 -1.502 1.00 85.44 200 GLY A CA 1
ATOM 1456 C C . GLY A 1 200 ? 15.723 -2.231 -0.766 1.00 85.44 200 GLY A C 1
ATOM 1457 O O . GLY A 1 200 ? 15.506 -1.505 0.201 1.00 85.44 200 GLY A O 1
ATOM 1458 N N . TRP A 1 201 ? 14.830 -3.129 -1.195 1.00 90.12 201 TRP A N 1
ATOM 1459 C CA . TRP A 1 201 ? 13.536 -3.328 -0.539 1.00 90.12 201 TRP A CA 1
ATOM 1460 C C . TRP A 1 201 ? 13.705 -3.889 0.873 1.00 90.12 201 TRP A C 1
ATOM 1462 O O . TRP A 1 201 ? 14.386 -4.895 1.076 1.00 90.12 201 TRP A O 1
ATOM 1472 N N . GLY A 1 202 ? 13.071 -3.243 1.853 1.00 84.06 202 GLY A N 1
ATOM 1473 C CA . GLY A 1 202 ? 13.078 -3.696 3.243 1.00 84.06 202 GLY A CA 1
ATOM 1474 C C . GLY A 1 202 ? 14.420 -3.566 3.959 1.00 84.06 202 GLY A C 1
ATOM 1475 O O . GLY A 1 202 ? 14.550 -4.057 5.081 1.00 84.06 202 GLY A O 1
ATOM 1476 N N . VAL A 1 203 ? 15.404 -2.914 3.336 1.00 78.12 203 VAL A N 1
ATOM 1477 C CA . VAL A 1 203 ? 16.698 -2.627 3.952 1.00 78.12 203 VAL A CA 1
ATOM 1478 C C . VAL A 1 203 ? 16.538 -1.412 4.858 1.00 78.12 203 VAL A C 1
ATOM 1480 O O . VAL A 1 203 ? 16.188 -0.325 4.398 1.00 78.12 203 VAL A O 1
ATOM 1483 N N . GLU A 1 204 ? 16.800 -1.588 6.153 1.00 76.44 204 GLU A N 1
ATOM 1484 C CA . GLU A 1 204 ? 16.854 -0.458 7.078 1.00 76.44 204 GLU A CA 1
ATOM 1485 C C . GLU A 1 204 ? 18.015 0.465 6.685 1.00 76.44 204 GLU A C 1
ATOM 1487 O O . GLU A 1 204 ? 19.149 0.028 6.483 1.00 76.44 204 GLU A O 1
ATOM 1492 N N . SER A 1 205 ? 17.712 1.751 6.546 1.00 79.00 205 SER A N 1
ATOM 1493 C CA . SER A 1 205 ? 18.678 2.797 6.233 1.00 79.00 205 SER A CA 1
ATOM 1494 C C . SER A 1 205 ? 18.513 3.924 7.238 1.00 79.00 205 SER A C 1
ATOM 1496 O O . SER A 1 205 ? 17.393 4.266 7.614 1.00 79.00 205 SER A O 1
ATOM 1498 N N . GLU A 1 206 ? 19.626 4.534 7.634 1.00 83.75 206 GLU A N 1
ATOM 1499 C CA . GLU A 1 206 ? 19.620 5.763 8.431 1.00 83.75 206 GLU A CA 1
ATOM 1500 C C . GLU A 1 206 ? 18.944 6.937 7.704 1.00 83.75 206 GLU A C 1
ATOM 1502 O O . GLU A 1 206 ? 18.449 7.862 8.342 1.00 83.75 206 GLU A O 1
ATOM 1507 N N . HIS A 1 207 ? 18.865 6.875 6.372 1.00 85.62 207 HIS A N 1
ATOM 1508 C CA . HIS A 1 207 ? 18.211 7.879 5.535 1.00 85.62 207 HIS A CA 1
ATOM 1509 C C . HIS A 1 207 ? 16.696 7.680 5.416 1.00 85.62 207 HIS A C 1
ATOM 1511 O O . HIS A 1 207 ? 16.010 8.512 4.823 1.00 85.62 207 HIS A O 1
ATOM 1517 N N . LEU A 1 208 ? 16.156 6.584 5.959 1.00 89.94 208 LEU A N 1
ATOM 1518 C CA . LEU A 1 208 ? 14.719 6.364 6.027 1.00 89.94 208 LEU A CA 1
ATOM 1519 C C . LEU A 1 208 ? 14.158 7.100 7.254 1.00 89.94 208 LEU A C 1
ATOM 1521 O O . LEU A 1 208 ? 14.102 6.551 8.354 1.00 89.94 208 LEU A O 1
ATOM 1525 N N . CYS A 1 209 ? 13.771 8.358 7.057 1.00 92.19 209 CYS A N 1
ATOM 1526 C CA . CYS A 1 209 ? 13.254 9.255 8.090 1.00 92.19 209 CYS A CA 1
ATOM 1527 C C . CYS A 1 209 ? 11.967 9.971 7.643 1.00 92.19 209 CYS A C 1
ATOM 1529 O O . CYS A 1 209 ? 11.533 9.843 6.497 1.00 92.19 209 CYS A O 1
ATOM 1531 N N . ASP A 1 210 ? 11.338 10.719 8.551 1.00 93.44 210 ASP A N 1
ATOM 1532 C CA . ASP A 1 210 ? 10.162 11.534 8.226 1.00 93.44 210 ASP A CA 1
ATOM 1533 C C . ASP A 1 210 ? 10.523 12.567 7.145 1.00 93.44 210 ASP A C 1
ATOM 1535 O O . ASP A 1 210 ? 11.532 13.264 7.236 1.00 93.44 210 ASP A O 1
ATOM 1539 N N . GLY A 1 211 ? 9.704 12.647 6.098 1.00 94.00 211 GLY A N 1
ATOM 1540 C CA . GLY A 1 211 ? 9.949 13.466 4.911 1.00 94.00 211 GLY A CA 1
ATOM 1541 C C . GLY A 1 211 ? 10.836 12.817 3.843 1.00 94.00 211 GLY A C 1
ATOM 1542 O O . GLY A 1 211 ? 10.982 13.393 2.766 1.00 94.00 211 GLY A O 1
ATOM 1543 N N . ALA A 1 212 ? 11.405 11.630 4.083 1.00 93.94 212 ALA A N 1
ATOM 1544 C CA . ALA A 1 212 ? 12.219 10.939 3.085 1.00 93.94 212 ALA A CA 1
ATOM 1545 C C . ALA A 1 212 ? 11.394 10.554 1.845 1.00 93.94 212 ALA A C 1
ATOM 1547 O O . ALA A 1 212 ? 10.268 10.057 1.953 1.00 93.94 212 ALA A O 1
ATOM 1548 N N . SER A 1 213 ? 11.980 10.743 0.658 1.00 95.06 213 SER A N 1
ATOM 1549 C CA . SER A 1 213 ? 11.407 10.252 -0.597 1.00 95.06 213 SER A CA 1
ATOM 1550 C C . SER A 1 213 ? 11.732 8.771 -0.761 1.00 95.06 213 SER A C 1
ATOM 1552 O O . SER A 1 213 ? 12.891 8.350 -0.685 1.00 95.06 213 SER A O 1
ATOM 1554 N N . VAL A 1 214 ? 10.692 7.979 -0.971 1.00 96.19 214 VAL A N 1
ATOM 1555 C CA . VAL A 1 214 ? 10.749 6.523 -1.009 1.00 96.19 214 VAL A CA 1
ATOM 1556 C C . VAL A 1 214 ? 9.981 5.995 -2.208 1.00 96.19 214 VAL A C 1
ATOM 1558 O O . VAL A 1 214 ? 9.199 6.695 -2.850 1.00 96.19 214 VAL A O 1
ATOM 1561 N N . GLU A 1 215 ? 10.204 4.727 -2.507 1.00 96.38 215 GLU A N 1
ATOM 1562 C CA . GLU A 1 215 ? 9.320 3.960 -3.364 1.00 96.38 215 GLU A CA 1
ATOM 1563 C C . GLU A 1 215 ? 8.664 2.844 -2.562 1.00 96.38 215 GLU A C 1
ATOM 1565 O O . GLU A 1 215 ? 9.213 2.370 -1.562 1.00 96.38 215 GLU A O 1
ATOM 1570 N N . VAL A 1 216 ? 7.479 2.444 -3.012 1.00 96.12 216 VAL A N 1
ATOM 1571 C CA . VAL A 1 216 ? 6.618 1.450 -2.380 1.00 96.12 216 VAL A CA 1
ATOM 1572 C C . VAL A 1 216 ? 6.376 0.324 -3.367 1.00 96.12 216 VAL A C 1
ATOM 1574 O O . VAL A 1 216 ? 5.837 0.549 -4.450 1.00 96.12 216 VAL A O 1
ATOM 1577 N N . LEU A 1 217 ? 6.779 -0.885 -2.994 1.00 94.88 217 LEU A N 1
ATOM 1578 C CA . LEU A 1 217 ? 6.592 -2.083 -3.795 1.00 94.88 217 LEU A CA 1
ATOM 1579 C C . LEU A 1 217 ? 5.176 -2.626 -3.609 1.00 94.88 217 LEU A C 1
ATOM 1581 O O . LEU A 1 217 ? 4.825 -3.121 -2.530 1.00 94.88 217 LEU A O 1
ATOM 1585 N N . ALA A 1 218 ? 4.392 -2.609 -4.679 1.00 91.44 218 ALA A N 1
ATOM 1586 C CA . ALA A 1 218 ? 3.105 -3.277 -4.712 1.00 91.44 218 ALA A CA 1
ATOM 1587 C C . ALA A 1 218 ? 3.285 -4.800 -4.802 1.00 91.44 218 ALA A C 1
ATOM 1589 O O . ALA A 1 218 ? 4.085 -5.338 -5.578 1.00 91.44 218 ALA A O 1
ATOM 1590 N N . VAL A 1 219 ? 2.535 -5.504 -3.953 1.00 88.62 219 VAL A N 1
ATOM 1591 C CA . VAL A 1 219 ? 2.562 -6.972 -3.827 1.00 88.62 219 VAL A CA 1
ATOM 1592 C C . VAL A 1 219 ? 1.222 -7.611 -4.177 1.00 88.62 219 VAL A C 1
ATOM 1594 O O . VAL A 1 219 ? 1.123 -8.841 -4.170 1.00 88.62 219 VAL A O 1
ATOM 1597 N N . ASP A 1 220 ? 0.217 -6.789 -4.462 1.00 85.50 220 ASP A N 1
ATOM 1598 C CA . ASP A 1 220 ? -1.133 -7.198 -4.820 1.00 85.50 220 ASP A CA 1
ATOM 1599 C C . ASP A 1 220 ? -1.180 -7.742 -6.248 1.00 85.50 220 ASP A C 1
ATOM 1601 O O . ASP A 1 220 ? -0.408 -7.345 -7.127 1.00 85.50 220 ASP A O 1
ATOM 1605 N N . ASP A 1 221 ? -2.081 -8.688 -6.486 1.00 78.44 221 ASP A N 1
ATOM 1606 C CA . ASP A 1 221 ? -2.224 -9.296 -7.803 1.00 78.44 221 ASP A CA 1
ATOM 1607 C C . ASP A 1 221 ? -2.737 -8.257 -8.812 1.00 78.44 221 ASP A C 1
ATOM 1609 O O . ASP A 1 221 ? -3.706 -7.545 -8.561 1.00 78.44 221 ASP A O 1
ATOM 1613 N N . GLY A 1 222 ? -2.046 -8.145 -9.949 1.00 81.00 222 GLY A N 1
ATOM 1614 C CA . GLY A 1 222 ? -2.261 -7.095 -10.953 1.00 81.00 222 GLY A CA 1
ATOM 1615 C C . GLY A 1 222 ? -1.281 -5.919 -10.856 1.00 81.00 222 GLY A C 1
ATOM 1616 O O . GLY A 1 222 ? -0.977 -5.317 -11.879 1.00 81.00 222 GLY A O 1
ATOM 1617 N N . PHE A 1 223 ? -0.715 -5.657 -9.673 1.00 84.00 223 PHE A N 1
ATOM 1618 C CA . PHE A 1 223 ? 0.297 -4.609 -9.450 1.00 84.00 223 PHE A CA 1
ATOM 1619 C C . PHE A 1 223 ? 1.621 -5.155 -8.911 1.00 84.00 223 PHE A C 1
ATOM 1621 O O . PHE A 1 223 ? 2.534 -4.401 -8.582 1.00 84.00 223 PHE A O 1
ATOM 1628 N N . ARG A 1 224 ? 1.754 -6.479 -8.809 1.00 85.62 224 ARG A N 1
ATOM 1629 C CA . ARG A 1 224 ? 2.963 -7.140 -8.324 1.00 85.62 224 ARG A CA 1
ATOM 1630 C C . ARG A 1 224 ? 4.175 -6.651 -9.116 1.00 85.62 224 ARG A C 1
ATOM 1632 O O . ARG A 1 224 ? 4.184 -6.714 -10.342 1.00 85.62 224 ARG A O 1
ATOM 1639 N N . GLY A 1 225 ? 5.188 -6.169 -8.400 1.00 86.38 225 GLY A N 1
ATOM 1640 C CA . GLY A 1 225 ? 6.425 -5.665 -9.003 1.00 86.38 225 GLY A CA 1
ATOM 1641 C C . GLY A 1 225 ? 6.393 -4.191 -9.415 1.00 86.38 225 GLY A C 1
ATOM 1642 O O . GLY A 1 225 ? 7.431 -3.683 -9.830 1.00 86.38 225 GLY A O 1
ATOM 1643 N N . ALA A 1 226 ? 5.259 -3.503 -9.275 1.00 92.38 226 ALA A N 1
ATOM 1644 C CA . ALA A 1 226 ? 5.167 -2.066 -9.489 1.00 92.38 226 ALA A CA 1
ATOM 1645 C C . ALA A 1 226 ? 5.771 -1.305 -8.300 1.00 92.38 226 ALA A C 1
ATOM 1647 O O . ALA A 1 226 ? 5.493 -1.623 -7.140 1.00 92.38 226 ALA A O 1
ATOM 1648 N N . ALA A 1 227 ? 6.592 -0.297 -8.585 1.00 95.31 227 ALA A N 1
ATOM 1649 C CA . ALA A 1 227 ? 7.170 0.587 -7.581 1.00 95.31 227 ALA A CA 1
ATOM 1650 C C . ALA A 1 227 ? 6.578 1.997 -7.703 1.00 95.31 227 ALA A C 1
ATOM 1652 O O . ALA A 1 227 ? 6.881 2.722 -8.652 1.00 95.31 227 ALA A O 1
ATOM 1653 N N . PHE A 1 228 ? 5.758 2.386 -6.727 1.00 96.31 228 PHE A N 1
ATOM 1654 C CA . PHE A 1 228 ? 5.111 3.697 -6.672 1.00 96.31 228 PHE A CA 1
ATOM 1655 C C . PHE A 1 228 ? 5.949 4.683 -5.872 1.00 96.31 228 PHE A C 1
ATOM 1657 O O . PHE A 1 228 ? 6.488 4.336 -4.820 1.00 96.31 228 PHE A O 1
ATOM 1664 N N . ARG A 1 229 ? 6.041 5.928 -6.337 1.00 96.00 229 ARG A N 1
ATOM 1665 C CA . ARG A 1 229 ? 6.750 6.982 -5.609 1.00 96.00 229 ARG A CA 1
ATOM 1666 C C . ARG A 1 229 ? 5.904 7.492 -4.441 1.00 96.00 229 ARG A C 1
ATOM 1668 O O . ARG A 1 229 ? 4.704 7.724 -4.591 1.00 96.00 229 ARG A O 1
ATOM 1675 N N . ALA A 1 230 ? 6.531 7.677 -3.286 1.00 96.75 230 ALA A N 1
ATOM 1676 C CA . ALA A 1 230 ? 5.876 8.184 -2.091 1.00 96.75 230 ALA A CA 1
ATOM 1677 C C . ALA A 1 230 ? 6.832 9.003 -1.213 1.00 96.75 230 ALA A C 1
ATOM 1679 O O . ALA A 1 230 ? 8.055 8.983 -1.362 1.00 96.75 230 ALA A O 1
ATOM 1680 N N . THR A 1 231 ? 6.253 9.693 -0.239 1.00 97.00 231 THR A N 1
ATOM 1681 C CA . THR A 1 231 ? 6.961 10.435 0.802 1.00 97.00 231 THR A CA 1
ATOM 1682 C C . THR A 1 231 ? 6.594 9.869 2.171 1.00 97.00 231 THR A C 1
ATOM 1684 O O . THR A 1 231 ? 5.414 9.670 2.471 1.00 97.00 231 THR A O 1
ATOM 1687 N N . VAL A 1 232 ? 7.589 9.621 3.025 1.00 96.38 232 VAL A N 1
ATOM 1688 C CA . VAL A 1 232 ? 7.358 9.193 4.412 1.00 96.38 232 VAL A CA 1
ATOM 1689 C C . VAL A 1 232 ? 6.762 10.355 5.201 1.00 96.38 232 VAL A C 1
ATOM 1691 O O . VAL A 1 232 ? 7.353 11.426 5.276 1.00 96.38 232 VAL A O 1
ATOM 1694 N N . LEU A 1 233 ? 5.594 10.150 5.803 1.00 94.50 233 LEU A N 1
ATOM 1695 C CA . LEU A 1 233 ? 4.983 11.119 6.714 1.00 94.50 233 LEU A CA 1
ATOM 1696 C C . LEU A 1 233 ? 5.397 10.869 8.162 1.00 94.50 233 LEU A C 1
ATOM 1698 O O . LEU A 1 233 ? 5.658 11.818 8.891 1.00 94.50 233 LEU A O 1
ATOM 1702 N N . SER A 1 234 ? 5.420 9.600 8.582 1.00 91.44 234 SER A N 1
ATOM 1703 C CA . SER A 1 234 ? 5.795 9.231 9.946 1.00 91.44 234 SER A CA 1
ATOM 1704 C C . SER A 1 234 ? 6.381 7.824 10.027 1.00 91.44 234 SER A C 1
ATOM 1706 O O . SER A 1 234 ? 5.745 6.836 9.649 1.00 91.44 234 SER A O 1
ATOM 1708 N N . MET A 1 235 ? 7.580 7.724 10.593 1.00 88.19 235 MET A N 1
ATOM 1709 C CA . MET A 1 235 ? 8.286 6.477 10.887 1.00 88.19 235 MET A CA 1
ATOM 1710 C C . MET A 1 235 ? 7.685 5.707 12.065 1.00 88.19 235 MET A C 1
ATOM 1712 O O . MET A 1 235 ? 7.900 4.499 12.194 1.00 88.19 235 MET A O 1
ATOM 1716 N N . GLN A 1 236 ? 6.946 6.396 12.934 1.00 84.69 236 GLN A N 1
ATOM 1717 C CA . GLN A 1 236 ? 6.248 5.815 14.075 1.00 84.69 236 GLN A CA 1
ATOM 1718 C C . GLN A 1 236 ? 4.810 6.333 14.095 1.00 84.69 236 GLN A C 1
ATOM 1720 O O . GLN A 1 236 ? 4.508 7.272 14.833 1.00 84.69 236 GLN A O 1
ATOM 1725 N N . PRO A 1 237 ? 3.916 5.741 13.287 1.00 78.12 237 PRO A N 1
ATOM 1726 C CA . PRO A 1 237 ? 2.534 6.188 13.238 1.00 78.12 237 PRO A CA 1
ATOM 1727 C C . PRO A 1 237 ? 1.891 6.073 14.624 1.00 78.12 237 PRO A C 1
ATOM 1729 O O . PRO A 1 237 ? 2.046 5.051 15.305 1.00 78.12 237 PRO A O 1
ATOM 1732 N N . ASP A 1 238 ? 1.148 7.103 15.033 1.00 68.56 238 ASP A N 1
ATOM 1733 C CA . ASP A 1 238 ? 0.399 7.083 16.288 1.00 68.56 238 ASP A CA 1
ATOM 1734 C C . ASP A 1 238 ? -0.757 6.084 16.175 1.00 68.56 238 ASP A C 1
ATOM 1736 O O . ASP A 1 238 ? -1.840 6.361 15.656 1.00 68.56 238 ASP A O 1
ATOM 1740 N N . VAL A 1 239 ? -0.498 4.852 16.611 1.00 66.19 239 VAL A N 1
ATOM 1741 C CA . VAL A 1 239 ? -1.501 3.794 16.605 1.00 66.19 239 VAL A CA 1
ATOM 1742 C C . VAL A 1 239 ? -2.058 3.626 18.007 1.00 66.19 239 VAL A C 1
ATOM 1744 O O . VAL A 1 239 ? -1.557 2.840 18.819 1.00 66.19 239 VAL A O 1
ATOM 1747 N N . SER A 1 240 ? -3.179 4.299 18.257 1.00 60.19 240 SER A N 1
ATOM 1748 C CA . SER A 1 240 ? -3.977 4.086 19.460 1.00 60.19 240 SER A CA 1
ATOM 1749 C C . SER A 1 240 ? -4.425 2.612 19.567 1.00 60.19 240 SER A C 1
ATOM 1751 O O . SER A 1 240 ? -4.950 1.977 18.632 1.00 60.19 240 SER A O 1
ATOM 1753 N N . GLY A 1 241 ? -4.151 2.003 20.725 1.00 66.25 241 GLY A N 1
ATOM 1754 C CA . GLY A 1 241 ? -4.563 0.636 21.052 1.00 66.25 241 GLY A CA 1
ATOM 1755 C C . GLY A 1 241 ? -3.559 -0.166 21.884 1.00 66.25 241 GLY A C 1
ATOM 1756 O O . GLY A 1 241 ? -2.555 0.350 22.363 1.00 66.25 241 GLY A O 1
ATOM 1757 N N . SER A 1 242 ? -3.863 -1.455 22.078 1.00 69.56 242 SER A N 1
ATOM 1758 C CA . SER A 1 242 ? -3.113 -2.383 22.949 1.00 69.56 242 SER A CA 1
ATOM 1759 C C . SER A 1 242 ? -1.616 -2.505 22.613 1.00 69.56 242 SER A C 1
ATOM 1761 O O . SER A 1 242 ? -1.225 -2.339 21.459 1.00 69.56 242 SER A O 1
ATOM 1763 N N . ALA A 1 243 ? -0.793 -2.920 23.584 1.00 71.19 243 ALA A N 1
ATOM 1764 C CA . ALA A 1 243 ? 0.648 -3.149 23.402 1.00 71.19 243 ALA A CA 1
ATOM 1765 C C . ALA A 1 243 ? 0.988 -4.080 22.218 1.00 71.19 243 ALA A C 1
ATOM 1767 O O . ALA A 1 243 ? 1.931 -3.818 21.477 1.00 71.19 243 ALA A O 1
ATOM 1768 N N . ALA A 1 244 ? 0.179 -5.117 21.972 1.00 72.56 244 ALA A N 1
ATOM 1769 C CA . ALA A 1 244 ? 0.346 -6.005 20.818 1.00 72.56 244 ALA A CA 1
ATOM 1770 C C . ALA A 1 244 ? 0.062 -5.303 19.475 1.00 72.56 244 ALA A C 1
ATOM 1772 O O . ALA A 1 244 ? 0.747 -5.554 18.483 1.00 72.56 244 ALA A O 1
ATOM 1773 N N . LYS A 1 245 ? -0.924 -4.394 19.441 1.00 68.50 245 LYS A N 1
ATOM 1774 C CA . LYS A 1 245 ? -1.241 -3.575 18.259 1.00 68.50 245 LYS A CA 1
ATOM 1775 C C . LYS A 1 245 ? -0.130 -2.557 17.994 1.00 68.50 245 LYS A C 1
ATOM 1777 O O . LYS A 1 245 ? 0.290 -2.439 16.850 1.00 68.50 245 LYS A O 1
ATOM 1782 N N . ARG A 1 246 ? 0.401 -1.923 19.047 1.00 67.62 246 ARG A N 1
ATOM 1783 C CA . ARG A 1 246 ? 1.565 -1.024 18.963 1.00 67.62 246 ARG A CA 1
ATOM 1784 C C . ARG A 1 246 ? 2.807 -1.748 18.440 1.00 67.62 246 ARG A C 1
ATOM 1786 O O . ARG A 1 246 ? 3.440 -1.270 17.512 1.00 67.62 246 ARG A O 1
ATOM 1793 N N . ARG A 1 247 ? 3.094 -2.961 18.931 1.00 70.69 247 ARG A N 1
ATOM 1794 C CA . ARG A 1 247 ? 4.213 -3.782 18.432 1.00 70.69 247 ARG A CA 1
ATOM 1795 C C . ARG A 1 247 ? 4.053 -4.180 16.959 1.00 70.69 247 ARG A C 1
ATOM 1797 O O . ARG A 1 247 ? 5.034 -4.187 16.230 1.00 70.69 247 ARG A O 1
ATOM 1804 N N . LYS A 1 248 ? 2.834 -4.494 16.501 1.00 70.75 248 LYS A N 1
ATOM 1805 C CA . LYS A 1 248 ? 2.568 -4.802 15.081 1.00 70.75 248 LYS A CA 1
ATOM 1806 C C . LYS A 1 248 ? 2.637 -3.554 14.190 1.00 70.75 248 LYS A C 1
ATOM 1808 O O . LYS A 1 248 ? 3.061 -3.654 13.045 1.00 70.75 248 LYS A O 1
ATOM 1813 N N . ALA A 1 249 ? 2.225 -2.402 14.715 1.00 70.88 249 ALA A N 1
ATOM 1814 C CA . ALA A 1 249 ? 2.323 -1.114 14.039 1.00 70.88 249 ALA A CA 1
ATOM 1815 C C . ALA A 1 249 ? 3.762 -0.588 13.947 1.00 70.88 249 ALA A C 1
ATOM 1817 O O . ALA A 1 249 ? 4.072 0.086 12.979 1.00 70.88 249 ALA A O 1
ATOM 1818 N N . ALA A 1 250 ? 4.651 -0.954 14.876 1.00 74.06 250 ALA A N 1
ATOM 1819 C CA . ALA A 1 250 ? 6.061 -0.546 14.856 1.00 74.06 250 ALA A CA 1
ATOM 1820 C C . ALA A 1 250 ? 6.833 -0.999 13.595 1.00 74.06 250 ALA A C 1
ATOM 1822 O O . ALA A 1 250 ? 7.855 -0.413 13.242 1.00 74.06 250 ALA A O 1
ATOM 1823 N N . ASN A 1 251 ? 6.335 -2.027 12.897 1.00 85.00 251 ASN A N 1
ATOM 1824 C CA . ASN A 1 251 ? 6.892 -2.493 11.621 1.00 85.00 251 ASN A CA 1
ATOM 1825 C C . ASN A 1 251 ? 6.273 -1.802 10.396 1.00 85.00 251 ASN A C 1
ATOM 1827 O O . ASN A 1 251 ? 6.569 -2.188 9.265 1.00 85.00 251 ASN A O 1
ATOM 1831 N N . LYS A 1 252 ? 5.399 -0.818 10.607 1.00 91.12 252 LYS A N 1
ATOM 1832 C CA . LYS A 1 252 ? 4.768 -0.030 9.554 1.00 91.12 252 LYS A CA 1
ATOM 1833 C C . LYS A 1 252 ? 5.166 1.430 9.683 1.00 91.12 252 LYS A C 1
ATOM 1835 O O . LYS A 1 252 ? 5.374 1.920 10.788 1.00 91.12 252 LYS A O 1
ATOM 1840 N N . ILE A 1 253 ? 5.215 2.102 8.548 1.00 92.81 253 ILE A N 1
ATOM 1841 C CA . ILE A 1 253 ? 5.415 3.542 8.446 1.00 92.81 253 ILE A CA 1
ATOM 1842 C C . ILE A 1 253 ? 4.217 4.151 7.724 1.00 92.81 253 ILE A C 1
ATOM 1844 O O . ILE A 1 253 ? 3.549 3.478 6.935 1.00 92.81 253 ILE A O 1
ATOM 1848 N N . GLN A 1 254 ? 3.916 5.406 8.022 1.00 94.62 254 GLN A N 1
ATOM 1849 C CA . GLN A 1 254 ? 2.897 6.155 7.306 1.00 94.62 254 GLN A CA 1
ATOM 1850 C C . GLN A 1 254 ? 3.539 6.866 6.125 1.00 94.62 254 GLN A C 1
ATOM 1852 O O . GLN A 1 254 ? 4.506 7.609 6.294 1.00 94.62 254 GLN A O 1
ATOM 1857 N N . ILE A 1 255 ? 2.989 6.638 4.942 1.00 95.81 255 ILE A N 1
ATOM 1858 C CA . ILE A 1 255 ? 3.458 7.207 3.682 1.00 95.81 255 ILE A CA 1
ATOM 1859 C C . ILE A 1 255 ? 2.318 7.931 2.983 1.00 95.81 255 ILE A C 1
ATOM 1861 O O . ILE A 1 255 ? 1.148 7.620 3.204 1.00 95.81 255 ILE A O 1
ATOM 1865 N N . ARG A 1 256 ? 2.677 8.854 2.103 1.00 96.88 256 ARG A N 1
ATOM 1866 C CA . ARG A 1 256 ? 1.766 9.489 1.158 1.00 96.88 256 ARG A CA 1
ATOM 1867 C C . ARG A 1 256 ? 2.314 9.296 -0.241 1.00 96.88 256 ARG A C 1
ATOM 1869 O O . ARG A 1 256 ? 3.461 9.668 -0.481 1.00 96.88 256 ARG A O 1
ATOM 1876 N N . TYR A 1 257 ? 1.519 8.729 -1.134 1.00 96.12 257 TYR A N 1
ATOM 1877 C CA . TYR A 1 257 ? 1.917 8.564 -2.527 1.00 96.12 257 TYR A CA 1
ATOM 1878 C C . TYR A 1 257 ? 2.024 9.919 -3.220 1.00 96.12 257 TYR A C 1
ATOM 1880 O O . TYR A 1 257 ? 1.325 10.870 -2.866 1.00 96.12 257 TYR A O 1
ATOM 1888 N N . ASP A 1 258 ? 2.926 10.015 -4.192 1.00 93.62 258 ASP A N 1
ATOM 1889 C CA . ASP A 1 258 ? 3.155 11.269 -4.901 1.00 93.62 258 ASP A CA 1
ATOM 1890 C C . ASP A 1 258 ? 2.088 11.511 -5.980 1.00 93.62 258 ASP A C 1
ATOM 1892 O O . ASP A 1 258 ? 1.653 12.654 -6.115 1.00 93.62 258 ASP A O 1
ATOM 1896 N N . GLU A 1 259 ? 1.630 10.461 -6.668 1.00 89.69 259 GLU A N 1
ATOM 1897 C CA . GLU A 1 259 ? 0.690 10.551 -7.804 1.00 89.69 259 GLU A CA 1
ATOM 1898 C C . GLU A 1 259 ? -0.674 9.869 -7.543 1.00 89.69 259 GLU A C 1
ATOM 1900 O O . GLU A 1 259 ? -1.656 10.188 -8.205 1.00 89.69 259 GLU A O 1
ATOM 1905 N N . LEU A 1 260 ? -0.787 8.966 -6.554 1.00 90.38 260 LEU A N 1
ATOM 1906 C CA . LEU A 1 260 ? -2.062 8.296 -6.242 1.00 90.38 260 LEU A CA 1
ATOM 1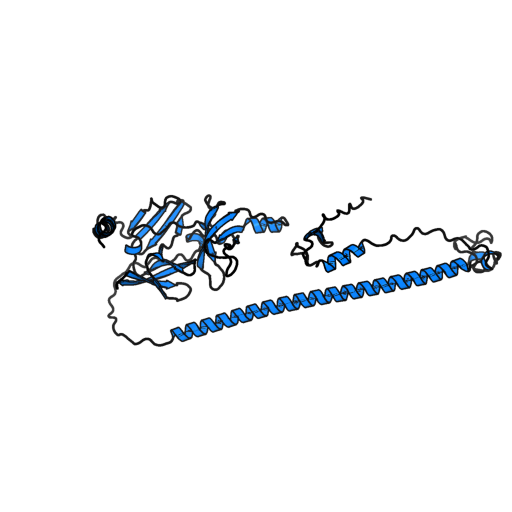907 C C . LEU A 1 260 ? -2.964 9.173 -5.367 1.00 90.38 260 LEU A C 1
ATOM 1909 O O . LEU A 1 260 ? -2.495 9.813 -4.422 1.00 90.38 260 LEU A O 1
ATOM 1913 N N . LEU A 1 261 ? -4.269 9.147 -5.641 1.00 91.06 261 LEU A N 1
ATOM 1914 C CA . LEU A 1 261 ? -5.295 9.963 -4.982 1.00 91.06 261 LEU A CA 1
ATOM 1915 C C . LEU A 1 261 ? -6.222 9.100 -4.112 1.00 91.06 261 LEU A C 1
ATOM 1917 O O . LEU A 1 261 ? -6.394 7.910 -4.364 1.00 91.06 261 LEU A O 1
ATOM 1921 N N . GLU A 1 262 ? -6.814 9.688 -3.070 1.00 86.12 262 GLU A N 1
ATOM 1922 C CA . GLU A 1 262 ? -7.692 8.972 -2.126 1.00 86.12 262 GLU A CA 1
ATOM 1923 C C . GLU A 1 262 ? -9.006 8.498 -2.758 1.00 86.12 262 GLU A C 1
ATOM 1925 O O . GLU A 1 262 ? -9.560 7.474 -2.359 1.00 86.12 262 GLU A O 1
ATOM 1930 N N . ALA A 1 263 ? -9.519 9.261 -3.720 1.00 85.31 263 ALA A N 1
ATOM 1931 C CA . ALA A 1 263 ? -10.749 8.961 -4.432 1.00 85.31 263 ALA A CA 1
ATOM 1932 C C . ALA A 1 263 ? -10.721 9.594 -5.824 1.00 85.31 263 ALA A C 1
ATOM 1934 O O . ALA A 1 263 ? -10.056 10.605 -6.056 1.00 85.31 263 ALA A O 1
ATOM 1935 N N . GLU A 1 264 ? -11.488 9.016 -6.741 1.00 78.94 264 GLU A N 1
ATOM 1936 C CA . GLU A 1 264 ? -11.670 9.559 -8.082 1.00 78.94 264 GLU A CA 1
ATOM 1937 C C . GLU A 1 264 ? -12.320 10.954 -8.003 1.00 78.94 264 GLU A C 1
ATOM 1939 O O . GLU A 1 264 ? -13.378 11.127 -7.398 1.00 78.94 264 GLU A O 1
ATOM 1944 N N . GLY A 1 265 ? -11.652 11.967 -8.564 1.00 80.00 265 GLY A N 1
ATOM 1945 C CA . GLY A 1 265 ? -12.083 13.370 -8.495 1.00 80.00 265 GLY A CA 1
ATOM 1946 C C . GLY A 1 265 ? -11.678 14.126 -7.221 1.00 80.00 265 GLY A C 1
ATOM 1947 O O . GLY A 1 265 ? -12.076 15.278 -7.059 1.00 80.00 265 GLY A O 1
ATOM 1948 N N . SER A 1 266 ? -10.900 13.509 -6.325 1.00 85.38 266 SER A N 1
ATOM 1949 C CA . SER A 1 266 ? -10.294 14.183 -5.172 1.00 85.38 266 SER A CA 1
ATOM 1950 C C . SER A 1 266 ? -8.868 14.623 -5.486 1.00 85.38 266 SER A C 1
ATOM 1952 O O . SER A 1 266 ? -8.075 13.817 -5.952 1.00 85.38 266 SER A O 1
ATOM 1954 N N . ASP A 1 267 ? -8.498 15.852 -5.125 1.00 88.19 267 ASP A N 1
ATOM 1955 C CA . ASP A 1 267 ? -7.103 16.321 -5.193 1.00 88.19 267 ASP A CA 1
ATOM 1956 C C . ASP A 1 267 ? -6.253 15.832 -3.999 1.00 88.19 267 ASP A C 1
ATOM 1958 O O . ASP A 1 267 ? -5.055 16.117 -3.900 1.00 88.19 267 ASP A O 1
ATOM 1962 N N . ALA A 1 268 ? -6.863 15.114 -3.048 1.00 90.00 268 ALA A N 1
ATOM 1963 C CA . ALA A 1 268 ? -6.165 14.591 -1.882 1.00 90.00 268 ALA A CA 1
ATOM 1964 C C . ALA A 1 268 ? -5.318 13.366 -2.254 1.00 90.00 268 ALA A C 1
ATOM 1966 O O . ALA A 1 268 ? -5.837 12.353 -2.726 1.00 90.00 268 ALA A O 1
ATOM 1967 N N . LYS A 1 269 ? -4.008 13.446 -1.992 1.00 93.12 269 LYS A N 1
ATOM 1968 C CA . LYS A 1 269 ? -3.064 12.343 -2.214 1.00 93.12 269 LYS A CA 1
ATOM 1969 C C . LYS A 1 269 ? -3.291 11.196 -1.230 1.00 93.12 269 LYS A C 1
ATOM 1971 O O . LYS A 1 269 ? -3.388 11.420 -0.022 1.00 93.12 269 LYS A O 1
ATOM 1976 N N . LEU A 1 270 ? -3.276 9.972 -1.744 1.00 93.50 270 LEU A N 1
ATOM 1977 C CA . LEU A 1 270 ? -3.490 8.743 -0.992 1.00 93.50 270 LEU A CA 1
ATOM 1978 C C . LEU A 1 270 ? -2.433 8.568 0.106 1.00 93.50 270 LEU A C 1
ATOM 1980 O O . LEU A 1 270 ? -1.227 8.644 -0.144 1.00 93.50 270 LEU A O 1
ATOM 1984 N N . THR A 1 271 ? -2.896 8.298 1.327 1.00 94.38 271 THR A N 1
ATOM 1985 C CA . THR A 1 271 ? -2.052 8.063 2.505 1.00 94.38 271 THR A CA 1
ATOM 1986 C C . THR A 1 271 ? -2.302 6.670 3.075 1.00 94.38 271 THR A C 1
ATOM 1988 O O . THR A 1 271 ? -3.442 6.292 3.332 1.00 94.38 271 THR A O 1
ATOM 1991 N N . GLU A 1 272 ? -1.236 5.909 3.334 1.00 92.69 272 GLU A N 1
ATOM 1992 C CA . GLU A 1 272 ? -1.338 4.510 3.765 1.00 92.69 272 GLU A CA 1
ATOM 1993 C C . GLU A 1 272 ? -0.311 4.120 4.836 1.00 92.69 272 GLU A C 1
ATOM 1995 O O . GLU A 1 272 ? 0.753 4.722 4.985 1.00 92.69 272 GLU A O 1
ATOM 2000 N N . LEU A 1 273 ? -0.635 3.061 5.590 1.00 93.81 273 LEU A N 1
ATOM 2001 C CA . LEU A 1 273 ? 0.278 2.417 6.537 1.00 93.81 273 LEU A CA 1
ATOM 2002 C C . LEU A 1 273 ? 0.984 1.231 5.881 1.00 93.81 273 LEU A C 1
ATOM 2004 O O . LEU A 1 273 ? 0.485 0.094 5.908 1.00 93.81 273 LEU A O 1
ATOM 2008 N N . CYS A 1 274 ? 2.179 1.495 5.370 1.00 92.94 274 CYS A N 1
ATOM 2009 C CA . CYS A 1 274 ? 2.962 0.542 4.607 1.00 92.94 274 CYS A CA 1
ATOM 2010 C C . CYS A 1 274 ? 3.971 -0.218 5.497 1.00 92.94 274 CYS A C 1
ATOM 2012 O O . CYS A 1 274 ? 4.653 0.392 6.325 1.00 92.94 274 CYS A O 1
ATOM 2014 N N . PRO A 1 275 ? 4.068 -1.556 5.394 1.00 92.44 275 PRO A N 1
ATOM 2015 C CA . PRO A 1 275 ? 5.144 -2.339 6.001 1.00 92.44 275 PRO A CA 1
ATOM 2016 C C . PRO A 1 275 ? 6.529 -1.887 5.528 1.00 92.44 275 PRO A C 1
ATOM 2018 O O . PRO A 1 275 ? 6.750 -1.720 4.332 1.00 92.44 275 PRO A O 1
ATOM 2021 N N . LYS A 1 276 ? 7.499 -1.796 6.447 1.00 90.75 276 LYS A N 1
ATOM 2022 C CA . LYS A 1 276 ? 8.887 -1.412 6.118 1.00 90.75 276 LYS A CA 1
ATOM 2023 C C . LYS A 1 276 ? 9.518 -2.296 5.033 1.00 90.75 276 LYS A C 1
ATOM 2025 O O . LYS A 1 276 ? 10.347 -1.819 4.272 1.00 90.75 276 LYS A O 1
ATOM 2030 N N . GLN A 1 277 ? 9.103 -3.562 4.925 1.00 91.75 277 GLN A N 1
ATOM 2031 C CA . GLN A 1 277 ? 9.606 -4.509 3.923 1.00 91.75 277 GLN A CA 1
ATOM 2032 C C . GLN A 1 277 ? 9.267 -4.120 2.476 1.00 91.75 277 GLN A C 1
ATOM 2034 O O . GLN A 1 277 ? 9.966 -4.538 1.560 1.00 91.75 277 GLN A O 1
ATOM 2039 N N . GLN A 1 278 ? 8.201 -3.344 2.266 1.00 93.88 278 GLN A N 1
ATOM 2040 C CA . GLN A 1 278 ? 7.770 -2.889 0.940 1.00 93.88 278 GLN A CA 1
ATOM 2041 C C . GLN A 1 278 ? 8.379 -1.537 0.561 1.00 93.88 278 GLN A C 1
ATOM 2043 O O . GLN A 1 278 ? 8.037 -0.990 -0.479 1.00 93.88 278 GLN A O 1
ATOM 2048 N N . ILE A 1 279 ? 9.254 -0.980 1.397 1.00 94.50 279 ILE A N 1
ATOM 2049 C CA . ILE A 1 279 ? 9.799 0.363 1.222 1.00 94.50 279 ILE A CA 1
ATOM 2050 C C . ILE A 1 279 ? 11.259 0.274 0.789 1.00 94.50 279 ILE A C 1
ATOM 2052 O O . ILE A 1 279 ? 12.018 -0.555 1.296 1.00 94.50 279 ILE A O 1
ATOM 2056 N N . ARG A 1 280 ? 11.651 1.155 -0.132 1.00 94.56 280 ARG A N 1
ATOM 2057 C CA . ARG A 1 280 ? 13.051 1.480 -0.432 1.00 94.56 280 ARG A CA 1
ATOM 2058 C C . ARG A 1 280 ? 13.215 2.987 -0.582 1.00 94.56 280 ARG A C 1
ATOM 2060 O O . ARG A 1 280 ? 12.241 3.692 -0.824 1.00 94.56 280 ARG A O 1
ATOM 2067 N N . LEU A 1 281 ? 14.444 3.482 -0.489 1.00 94.00 281 LEU A N 1
ATOM 2068 C CA . LEU A 1 281 ? 14.755 4.877 -0.815 1.00 94.00 281 LEU A CA 1
ATOM 2069 C C . LEU A 1 281 ? 14.465 5.167 -2.295 1.00 94.00 281 LEU A C 1
ATOM 2071 O O . LEU A 1 281 ? 14.649 4.296 -3.143 1.00 94.00 281 LEU A O 1
ATOM 2075 N N . HIS A 1 282 ? 14.034 6.384 -2.622 1.00 94.38 282 HIS A N 1
ATOM 2076 C CA . HIS A 1 282 ? 13.835 6.763 -4.018 1.00 94.38 282 HIS A CA 1
ATOM 2077 C C . HIS A 1 282 ? 15.193 6.874 -4.744 1.00 94.38 282 HIS A C 1
ATOM 2079 O O . HIS A 1 282 ? 16.090 7.569 -4.252 1.00 94.38 282 HIS A O 1
ATOM 2085 N N . PRO A 1 283 ? 15.385 6.183 -5.884 1.00 94.00 283 PRO A N 1
ATOM 2086 C CA . PRO A 1 283 ? 16.631 6.238 -6.632 1.00 94.00 283 PRO A CA 1
ATOM 2087 C C . PRO A 1 283 ? 16.802 7.570 -7.381 1.00 94.00 283 PRO A C 1
ATOM 2089 O O . PRO A 1 283 ? 15.821 8.258 -7.665 1.00 94.00 283 PRO A O 1
ATOM 2092 N N . PRO A 1 284 ? 18.042 7.938 -7.745 1.00 92.50 284 PRO A N 1
ATOM 2093 C CA . PRO A 1 284 ? 18.311 9.135 -8.527 1.00 92.50 284 PRO A CA 1
ATOM 2094 C C . PRO A 1 284 ? 17.754 9.015 -9.958 1.00 92.50 284 PRO A C 1
ATOM 2096 O O . PRO A 1 284 ? 17.500 7.907 -10.454 1.00 92.50 284 PRO A O 1
ATOM 2099 N N . PRO A 1 285 ? 17.597 10.150 -10.662 1.00 90.50 285 PRO A N 1
ATOM 2100 C CA . PRO A 1 285 ? 17.261 10.139 -12.081 1.00 90.50 285 PRO A CA 1
ATOM 2101 C C . PRO A 1 285 ? 18.339 9.418 -12.903 1.00 90.50 285 PRO A C 1
ATOM 2103 O O . PRO A 1 285 ? 19.481 9.251 -12.468 1.00 90.50 285 PRO A O 1
ATOM 2106 N N . ALA A 1 286 ? 17.974 8.989 -14.113 1.00 91.44 286 ALA A N 1
ATOM 2107 C CA . ALA A 1 286 ? 18.916 8.358 -15.032 1.00 91.44 286 ALA A CA 1
ATOM 2108 C C . ALA A 1 286 ? 20.124 9.288 -15.295 1.00 91.44 286 ALA A C 1
ATOM 2110 O O . ALA A 1 286 ? 19.914 10.469 -15.587 1.00 91.44 286 ALA A O 1
ATOM 2111 N N . PRO A 1 287 ? 21.377 8.790 -15.217 1.00 89.44 287 PRO A N 1
ATOM 2112 C CA . PRO A 1 287 ? 22.547 9.616 -15.490 1.00 89.44 287 PRO A CA 1
ATOM 2113 C C . PRO A 1 287 ? 22.536 10.168 -16.924 1.00 89.44 287 PRO A C 1
ATOM 2115 O O . PRO A 1 287 ? 22.054 9.487 -17.837 1.00 89.44 287 PRO A O 1
ATOM 2118 N N . PRO A 1 288 ? 23.105 11.361 -17.166 1.00 86.62 288 PRO A N 1
ATOM 2119 C CA . PRO A 1 288 ? 23.217 11.911 -18.512 1.00 86.62 288 PRO A CA 1
ATOM 2120 C C . PRO A 1 288 ? 23.887 10.928 -19.481 1.00 86.62 288 PRO A C 1
ATOM 2122 O O . PRO A 1 288 ? 24.904 10.314 -19.166 1.00 86.62 288 PRO A O 1
ATOM 2125 N N . GLY A 1 289 ? 23.310 10.760 -20.672 1.00 84.62 289 GLY A N 1
ATOM 2126 C CA . GLY A 1 289 ? 23.843 9.855 -21.696 1.00 84.62 289 GLY A CA 1
ATOM 2127 C C . GLY A 1 289 ? 23.571 8.363 -21.471 1.00 84.62 289 GLY A C 1
ATOM 2128 O O . GLY A 1 289 ? 23.924 7.566 -22.340 1.00 84.62 289 GLY A O 1
ATOM 2129 N N . PHE A 1 290 ? 22.903 7.977 -20.375 1.00 91.06 290 PHE A N 1
ATOM 2130 C CA . PHE A 1 290 ? 22.543 6.587 -20.071 1.00 91.06 290 PHE A CA 1
ATOM 2131 C C . PHE A 1 290 ? 21.851 5.877 -21.243 1.00 91.06 290 PHE A C 1
ATOM 2133 O O . PHE A 1 290 ? 22.268 4.791 -21.642 1.00 91.06 290 PHE A O 1
ATOM 2140 N N . HIS A 1 291 ? 20.838 6.505 -21.845 1.00 91.19 291 HIS A N 1
ATOM 2141 C CA . HIS A 1 291 ? 20.045 5.889 -22.914 1.00 91.19 291 HIS A CA 1
ATOM 2142 C C . HIS A 1 291 ? 20.852 5.596 -24.184 1.00 91.19 291 HIS A C 1
ATOM 2144 O O . HIS A 1 291 ? 20.520 4.670 -24.917 1.00 91.19 291 HIS A O 1
ATOM 2150 N N . GLY A 1 292 ? 21.947 6.327 -24.417 1.00 88.00 292 GLY A N 1
ATOM 2151 C CA . GLY A 1 292 ? 22.869 6.077 -25.529 1.00 88.00 292 GLY A CA 1
ATOM 2152 C C . GLY A 1 292 ? 23.784 4.864 -25.322 1.00 88.00 292 GLY A C 1
ATOM 2153 O O . GLY A 1 292 ? 24.441 4.425 -26.265 1.00 88.00 292 GLY A O 1
ATOM 2154 N N . LEU A 1 293 ? 23.842 4.317 -24.104 1.00 89.44 293 LEU A N 1
ATOM 2155 C CA . LEU A 1 293 ? 24.616 3.117 -23.772 1.00 89.44 293 LEU A CA 1
ATOM 2156 C C . LEU A 1 293 ? 23.794 1.827 -23.894 1.00 89.44 293 LEU A C 1
ATOM 2158 O O . LEU A 1 293 ? 24.370 0.739 -23.816 1.00 89.44 293 LEU A O 1
ATOM 2162 N N . LEU A 1 294 ? 22.476 1.949 -24.081 1.00 90.50 294 LEU A N 1
ATOM 2163 C CA . LEU A 1 294 ? 21.548 0.827 -24.051 1.00 90.50 294 LEU A CA 1
ATOM 2164 C C . LEU A 1 294 ? 21.735 -0.129 -25.231 1.00 90.50 294 LEU A C 1
ATOM 2166 O O . LEU A 1 294 ? 21.941 0.268 -26.379 1.00 90.50 294 LEU A O 1
ATOM 2170 N N . ARG A 1 295 ? 21.619 -1.421 -24.937 1.00 89.12 295 ARG A N 1
ATOM 2171 C CA . ARG A 1 295 ? 21.700 -2.541 -25.872 1.00 89.12 295 ARG A CA 1
ATOM 2172 C C . ARG A 1 295 ? 20.516 -3.474 -25.657 1.00 89.12 295 ARG A C 1
ATOM 2174 O O . ARG A 1 295 ? 20.019 -3.646 -24.547 1.00 89.12 295 ARG A O 1
ATOM 2181 N N . VAL A 1 296 ? 20.080 -4.123 -26.733 1.00 91.00 296 VAL A N 1
ATOM 2182 C CA . VAL A 1 296 ? 19.049 -5.166 -26.654 1.00 91.00 296 VAL A CA 1
ATOM 2183 C C . VAL A 1 296 ? 19.485 -6.245 -25.659 1.00 91.00 296 VAL A C 1
ATOM 2185 O O . VAL A 1 296 ? 20.585 -6.788 -25.770 1.00 91.00 296 VAL A O 1
ATOM 2188 N N . GLY A 1 297 ? 18.610 -6.541 -24.703 1.00 90.38 297 GLY A N 1
ATOM 2189 C CA . GLY A 1 297 ? 18.845 -7.412 -23.557 1.00 90.38 297 GLY A CA 1
ATOM 2190 C C . GLY A 1 297 ? 19.073 -6.669 -22.239 1.00 90.38 297 GLY A C 1
ATOM 2191 O O . GLY A 1 297 ? 19.116 -7.330 -21.206 1.00 90.38 297 GLY A O 1
ATOM 2192 N N . ASP A 1 298 ? 19.202 -5.338 -22.243 1.00 93.00 298 ASP A N 1
ATOM 2193 C CA . ASP A 1 298 ? 19.419 -4.579 -21.010 1.00 93.00 298 ASP A CA 1
ATOM 2194 C C . ASP A 1 298 ? 18.199 -4.605 -20.073 1.00 93.00 298 ASP A C 1
ATOM 2196 O O . ASP A 1 298 ? 17.073 -4.359 -20.527 1.00 93.00 298 ASP A O 1
ATOM 2200 N N . PRO A 1 299 ? 18.411 -4.854 -18.766 1.00 92.88 299 PRO A N 1
ATOM 2201 C CA . PRO A 1 299 ? 17.374 -4.727 -17.751 1.00 92.88 299 PRO A CA 1
ATOM 2202 C C . PRO A 1 299 ? 17.139 -3.256 -17.387 1.00 92.88 299 PRO A C 1
ATOM 2204 O O . PRO A 1 299 ? 18.074 -2.524 -17.054 1.00 92.88 299 PRO A O 1
ATOM 2207 N N . LEU A 1 300 ? 15.880 -2.820 -17.414 1.00 94.69 300 LEU A N 1
ATOM 2208 C CA . LEU A 1 300 ? 15.470 -1.431 -17.194 1.00 94.69 300 LEU A CA 1
ATOM 2209 C C . LEU A 1 300 ? 14.215 -1.358 -16.326 1.00 94.69 300 LEU A C 1
ATOM 2211 O O . LEU A 1 300 ? 13.554 -2.367 -16.085 1.00 94.69 300 LEU A O 1
ATOM 2215 N N . GLN A 1 301 ? 13.869 -0.143 -15.902 1.00 95.50 301 GLN A N 1
ATOM 2216 C CA . GLN A 1 301 ? 12.554 0.155 -15.345 1.00 95.50 301 GLN A CA 1
ATOM 2217 C C . GLN A 1 301 ? 11.797 1.131 -16.250 1.00 95.50 301 GLN A C 1
ATOM 2219 O O . GLN A 1 301 ? 12.353 2.146 -16.675 1.00 95.50 301 GLN A O 1
ATOM 2224 N N . LEU A 1 302 ? 10.537 0.808 -16.536 1.00 95.69 302 LEU A N 1
ATOM 2225 C CA . LEU A 1 302 ? 9.598 1.591 -17.338 1.00 95.69 302 LEU A CA 1
ATOM 2226 C C . LEU A 1 302 ? 8.609 2.326 -16.430 1.00 95.69 302 LEU A C 1
ATOM 2228 O O . LEU A 1 302 ? 8.003 1.692 -15.573 1.00 95.69 302 LEU A O 1
ATOM 2232 N N . HIS A 1 303 ? 8.403 3.623 -16.654 1.00 95.38 303 HIS A N 1
ATOM 2233 C CA . HIS A 1 303 ? 7.340 4.389 -16.010 1.00 95.38 303 HIS A CA 1
ATOM 2234 C C . HIS A 1 303 ? 6.022 4.256 -16.783 1.00 95.38 303 HIS A C 1
ATOM 2236 O O . HIS A 1 303 ? 5.914 4.748 -17.911 1.00 95.38 303 HIS A O 1
ATOM 2242 N N . LEU A 1 304 ? 5.028 3.613 -16.177 1.00 92.88 304 LEU A N 1
ATOM 2243 C CA . LEU A 1 304 ? 3.691 3.409 -16.736 1.00 92.88 304 LEU A CA 1
ATOM 2244 C C . LEU A 1 304 ? 2.666 3.417 -15.598 1.00 92.88 304 LEU A C 1
ATOM 2246 O O . LEU A 1 304 ? 2.902 2.772 -14.577 1.00 92.88 304 LEU A O 1
ATOM 2250 N N . ASP A 1 305 ? 1.554 4.131 -15.790 1.00 89.94 305 ASP A N 1
ATOM 2251 C CA . ASP A 1 305 ? 0.459 4.249 -14.815 1.00 89.94 305 ASP A CA 1
ATOM 2252 C C . ASP A 1 305 ? 0.965 4.595 -13.400 1.00 89.94 305 ASP A C 1
ATOM 2254 O O . ASP A 1 305 ? 0.695 3.898 -12.424 1.00 89.94 305 ASP A O 1
ATOM 2258 N N . ASP A 1 306 ? 1.788 5.647 -13.323 1.00 90.25 306 ASP A N 1
ATOM 2259 C CA . ASP A 1 306 ? 2.352 6.219 -12.088 1.00 90.25 306 ASP A CA 1
ATOM 2260 C C . ASP A 1 306 ? 3.261 5.290 -11.264 1.00 90.25 306 ASP A C 1
ATOM 2262 O O . ASP A 1 306 ? 3.623 5.582 -10.118 1.00 90.25 306 ASP A O 1
ATOM 2266 N N . ALA A 1 307 ? 3.693 4.182 -11.870 1.00 93.31 307 ALA A N 1
ATOM 2267 C CA . ALA A 1 307 ? 4.618 3.235 -11.274 1.00 93.31 307 ALA A CA 1
ATOM 2268 C C . ALA A 1 307 ? 5.797 2.894 -12.183 1.00 93.31 307 ALA A C 1
ATOM 2270 O O . ALA A 1 307 ? 5.750 3.002 -13.410 1.00 93.31 307 ALA A O 1
ATOM 2271 N N . TRP A 1 308 ? 6.870 2.421 -11.550 1.00 95.06 308 TRP A N 1
ATOM 2272 C CA . TRP A 1 308 ? 8.032 1.859 -12.224 1.00 95.06 308 TRP A CA 1
ATOM 2273 C C . TRP A 1 308 ? 7.950 0.334 -12.286 1.00 95.06 308 TRP A C 1
ATOM 2275 O O . TRP A 1 308 ? 7.794 -0.323 -11.257 1.00 95.06 308 TRP A O 1
ATOM 2285 N N . TRP A 1 309 ? 8.114 -0.215 -13.489 1.00 93.44 309 TRP A N 1
ATOM 2286 C CA . TRP A 1 309 ? 7.978 -1.638 -13.796 1.00 93.44 309 TRP A CA 1
ATOM 2287 C C . TRP A 1 309 ? 9.264 -2.211 -14.373 1.00 93.44 309 TRP A C 1
ATOM 2289 O O . TRP A 1 309 ? 9.841 -1.634 -15.295 1.00 93.44 309 TRP A O 1
ATOM 2299 N N . ASP A 1 310 ? 9.680 -3.378 -13.893 1.00 93.31 310 ASP A N 1
ATOM 2300 C CA . ASP A 1 310 ? 10.849 -4.070 -14.431 1.00 93.31 310 ASP A CA 1
ATOM 2301 C C . ASP A 1 310 ? 10.587 -4.611 -15.847 1.00 93.31 310 ASP A C 1
ATOM 2303 O O . ASP A 1 310 ? 9.646 -5.375 -16.101 1.00 93.31 310 ASP A O 1
ATOM 2307 N N . VAL A 1 311 ? 11.458 -4.232 -16.780 1.00 94.38 311 VAL A N 1
ATOM 2308 C CA . VAL A 1 311 ? 11.365 -4.585 -18.198 1.00 94.38 311 VAL A CA 1
ATOM 2309 C C . VAL A 1 311 ? 12.733 -4.954 -18.769 1.00 94.38 311 VAL A C 1
ATOM 2311 O O . VAL A 1 311 ? 13.780 -4.631 -18.213 1.00 94.38 311 VAL A O 1
ATOM 2314 N N . THR A 1 312 ? 12.735 -5.633 -19.912 1.00 94.19 312 THR A N 1
ATOM 2315 C CA . THR A 1 312 ? 13.945 -5.901 -20.703 1.00 94.19 312 THR A CA 1
ATOM 2316 C C . THR A 1 312 ? 13.848 -5.207 -22.054 1.00 94.19 312 THR A C 1
ATOM 2318 O O . THR A 1 312 ? 12.815 -5.279 -22.723 1.00 94.19 312 THR A O 1
ATOM 2321 N N . LEU A 1 313 ? 14.924 -4.546 -22.481 1.00 93.31 313 LEU A N 1
ATOM 2322 C CA . LEU A 1 313 ? 14.995 -3.921 -23.798 1.00 93.31 313 LEU A CA 1
ATOM 2323 C C . LEU A 1 313 ? 15.061 -4.987 -24.898 1.00 93.31 313 LEU A C 1
ATOM 2325 O O . LEU A 1 313 ? 15.952 -5.829 -24.902 1.00 93.31 313 LEU A O 1
ATOM 2329 N N . THR A 1 314 ? 14.140 -4.945 -25.858 1.00 93.25 314 THR A N 1
ATOM 2330 C CA . THR A 1 314 ? 14.023 -5.954 -26.931 1.00 93.25 314 THR A CA 1
ATOM 2331 C C . THR A 1 314 ? 14.392 -5.421 -28.311 1.00 93.25 314 THR A C 1
ATOM 2333 O O . THR A 1 314 ? 14.902 -6.175 -29.134 1.00 93.25 314 THR A O 1
ATOM 2336 N N . ALA A 1 315 ? 14.181 -4.130 -28.571 1.00 88.44 315 ALA A N 1
ATOM 2337 C CA . ALA A 1 315 ? 14.627 -3.470 -29.794 1.00 88.44 315 ALA A CA 1
ATOM 2338 C C . ALA A 1 315 ? 14.794 -1.963 -29.571 1.00 88.44 315 ALA A C 1
ATOM 2340 O O . ALA A 1 315 ? 14.182 -1.388 -28.671 1.00 88.44 315 ALA A O 1
ATOM 2341 N N . ILE A 1 316 ? 15.604 -1.330 -30.417 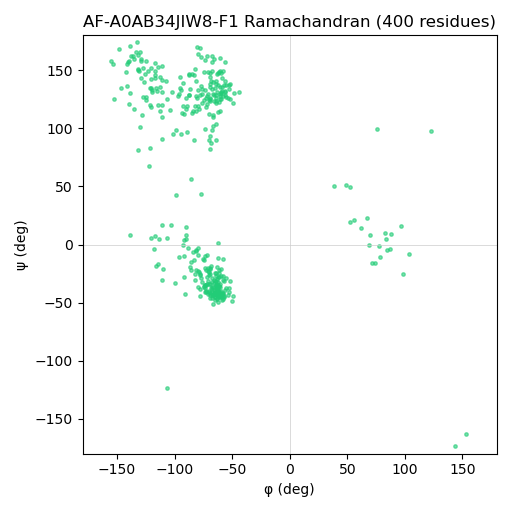1.00 88.25 316 ILE A N 1
ATOM 2342 C CA . ILE A 1 316 ? 15.701 0.126 -30.531 1.00 88.25 316 ILE A CA 1
ATOM 2343 C C . ILE A 1 316 ? 15.327 0.462 -31.973 1.00 88.25 316 ILE A C 1
ATOM 2345 O O . ILE A 1 316 ? 15.974 -0.011 -32.907 1.00 88.25 316 ILE A O 1
ATOM 2349 N N . GLU A 1 317 ? 14.260 1.231 -32.154 1.00 86.88 317 GLU A N 1
ATOM 2350 C CA . GLU A 1 317 ? 13.767 1.657 -33.461 1.00 86.88 317 GLU A CA 1
ATOM 2351 C C . GLU A 1 317 ? 14.157 3.118 -33.688 1.00 86.88 317 GLU A C 1
ATOM 2353 O O . GLU A 1 317 ? 13.688 4.009 -32.985 1.00 86.88 317 GLU A O 1
ATOM 2358 N N . ALA A 1 318 ? 15.006 3.372 -34.682 1.00 79.00 318 ALA A N 1
ATOM 2359 C CA . ALA A 1 318 ? 15.336 4.724 -35.120 1.00 79.00 318 ALA A CA 1
ATOM 2360 C C . ALA A 1 318 ? 14.495 5.061 -36.360 1.00 79.00 318 ALA A C 1
ATOM 2362 O O . ALA A 1 318 ? 14.813 4.623 -37.466 1.00 79.00 318 ALA A O 1
ATOM 2363 N N . LYS A 1 319 ? 13.384 5.782 -36.158 1.00 74.69 319 LYS A N 1
ATOM 2364 C CA . LYS A 1 319 ? 12.546 6.332 -37.240 1.00 74.69 319 LYS A CA 1
ATOM 2365 C C . LYS A 1 319 ? 12.763 7.849 -37.307 1.00 74.69 319 LYS A C 1
ATOM 2367 O O . LYS A 1 319 ? 13.898 8.282 -37.460 1.00 74.69 319 LYS A O 1
ATOM 2372 N N . ALA A 1 320 ? 11.703 8.650 -37.184 1.00 76.75 320 ALA A N 1
ATOM 2373 C CA . ALA A 1 320 ? 11.814 10.099 -36.996 1.00 76.75 320 ALA A CA 1
ATOM 2374 C C . ALA A 1 320 ? 12.351 10.456 -35.596 1.00 76.75 320 ALA A C 1
ATOM 2376 O O . ALA A 1 320 ? 13.075 11.431 -35.437 1.00 76.75 320 ALA A O 1
ATOM 2377 N N . GLU A 1 321 ? 12.041 9.620 -34.604 1.00 80.00 321 GLU A N 1
ATOM 2378 C CA . GLU A 1 321 ? 12.565 9.679 -33.241 1.00 80.00 321 GLU A CA 1
ATOM 2379 C C . GLU A 1 321 ? 13.107 8.300 -32.839 1.00 80.00 321 GLU A C 1
ATOM 2381 O O . GLU A 1 321 ? 12.758 7.279 -33.448 1.00 80.00 321 GLU A O 1
ATOM 2386 N N . VAL A 1 322 ? 13.974 8.270 -31.823 1.00 84.06 322 VAL A N 1
ATOM 2387 C CA . VAL A 1 322 ? 14.504 7.022 -31.258 1.00 84.06 322 VAL A CA 1
ATOM 2388 C C . VAL A 1 322 ? 13.509 6.479 -30.239 1.00 84.06 322 VAL A C 1
ATOM 2390 O O . VAL A 1 322 ? 13.285 7.088 -29.193 1.00 84.06 322 VAL A O 1
ATOM 2393 N N . LEU A 1 323 ? 12.940 5.314 -30.538 1.00 90.31 323 LEU A N 1
ATOM 2394 C CA . LEU A 1 323 ? 11.995 4.613 -29.677 1.00 90.31 323 LEU A CA 1
ATOM 2395 C C . LEU A 1 323 ? 12.599 3.311 -29.154 1.00 90.31 323 LEU A C 1
ATOM 2397 O O . LEU A 1 323 ? 13.322 2.597 -29.851 1.00 90.31 323 LEU A O 1
ATOM 2401 N N . PHE A 1 324 ? 12.259 2.980 -27.917 1.00 92.38 324 PHE A N 1
ATOM 2402 C CA . PHE A 1 324 ? 12.743 1.806 -27.212 1.00 92.38 324 PHE A CA 1
ATOM 2403 C C . PHE A 1 324 ? 11.594 0.822 -27.042 1.00 92.38 324 PHE A C 1
ATOM 2405 O O . PHE A 1 324 ? 10.575 1.132 -26.423 1.00 92.38 324 PHE A O 1
ATOM 2412 N N . LYS A 1 325 ? 11.756 -0.377 -27.598 1.00 94.25 325 LYS A N 1
ATOM 2413 C CA . LYS A 1 325 ? 10.791 -1.462 -27.459 1.00 94.25 325 LYS A CA 1
ATOM 2414 C C . LYS A 1 325 ? 11.174 -2.321 -26.265 1.00 94.25 325 LYS A C 1
ATOM 2416 O O . LYS A 1 325 ? 12.183 -3.028 -26.308 1.00 94.25 325 LYS A O 1
ATOM 2421 N N . VAL A 1 326 ? 10.366 -2.308 -25.217 1.00 94.31 326 VAL A N 1
ATOM 2422 C CA . VAL A 1 326 ? 10.629 -3.022 -23.962 1.00 94.31 326 VAL A CA 1
ATOM 2423 C C . VAL A 1 326 ? 9.569 -4.083 -23.706 1.00 94.31 326 VAL A C 1
ATOM 2425 O O . VAL A 1 326 ? 8.398 -3.872 -24.008 1.00 94.31 326 VAL A O 1
ATOM 2428 N N . SER A 1 327 ? 9.974 -5.224 -23.154 1.00 93.06 327 SER A N 1
ATOM 2429 C CA . SER A 1 327 ? 9.067 -6.300 -22.751 1.00 93.06 327 SER A CA 1
ATOM 2430 C C . SER A 1 327 ? 9.030 -6.408 -21.235 1.00 93.06 327 SER A C 1
ATOM 2432 O O . SER A 1 327 ? 10.078 -6.478 -20.590 1.00 93.06 327 SER A O 1
ATOM 2434 N N . SER A 1 328 ? 7.826 -6.464 -20.673 1.00 89.00 328 SER A N 1
ATOM 2435 C CA . SER A 1 328 ? 7.600 -6.816 -19.277 1.00 89.00 328 SER A CA 1
ATOM 2436 C C . SER A 1 328 ? 8.075 -8.238 -19.021 1.00 89.00 328 SER A C 1
ATOM 2438 O O . SER A 1 328 ? 7.817 -9.145 -19.815 1.00 89.00 328 SER A O 1
ATOM 2440 N N . VAL A 1 329 ? 8.758 -8.428 -17.895 1.00 75.12 329 VAL A N 1
ATOM 2441 C CA . VAL A 1 329 ? 9.239 -9.749 -17.472 1.00 75.12 329 VAL A CA 1
ATOM 2442 C C . VAL A 1 329 ? 8.145 -10.549 -16.765 1.00 75.12 329 VAL A C 1
ATOM 2444 O O . VAL A 1 329 ? 8.171 -11.774 -16.796 1.00 75.12 329 VAL A O 1
ATOM 2447 N N . GLN A 1 330 ? 7.164 -9.871 -16.163 1.00 75.94 330 GLN A N 1
ATOM 2448 C CA . GLN A 1 330 ? 6.099 -10.515 -15.386 1.00 75.94 330 GLN A CA 1
ATOM 2449 C C . GLN A 1 330 ? 4.789 -10.679 -16.165 1.00 75.94 330 GLN A C 1
ATOM 2451 O O . GLN A 1 330 ? 4.082 -11.660 -15.954 1.00 75.94 330 GLN A O 1
ATOM 2456 N N . TYR A 1 331 ? 4.469 -9.746 -17.065 1.00 79.94 331 TYR A N 1
ATOM 2457 C CA . TYR A 1 331 ? 3.133 -9.648 -17.668 1.00 79.94 331 TYR A CA 1
ATOM 2458 C C . TYR A 1 331 ? 3.094 -9.954 -19.171 1.00 79.94 331 TYR A C 1
ATOM 2460 O O . TYR A 1 331 ? 2.048 -9.791 -19.790 1.00 79.94 331 TYR A O 1
ATOM 2468 N N . GLU A 1 332 ? 4.219 -10.361 -19.775 1.00 78.62 332 GLU A N 1
ATOM 2469 C CA . GLU A 1 332 ? 4.344 -10.658 -21.220 1.00 78.62 332 GLU A CA 1
ATOM 2470 C C . GLU A 1 332 ? 3.852 -9.519 -22.150 1.00 78.62 332 GLU A C 1
ATOM 2472 O O . GLU A 1 332 ? 3.579 -9.723 -23.333 1.00 78.62 332 GLU A O 1
ATOM 2477 N N . ALA A 1 333 ? 3.757 -8.293 -21.628 1.00 84.75 333 ALA A N 1
ATOM 2478 C CA . ALA A 1 333 ? 3.372 -7.098 -22.367 1.00 84.75 333 ALA A CA 1
ATOM 2479 C C . ALA A 1 333 ? 4.597 -6.441 -23.013 1.00 84.75 333 ALA A C 1
ATOM 2481 O O . ALA A 1 333 ? 5.688 -6.449 -22.445 1.00 84.75 333 ALA A O 1
ATOM 2482 N N . THR A 1 334 ? 4.427 -5.847 -24.193 1.00 91.50 334 THR A N 1
ATOM 2483 C CA . THR A 1 334 ? 5.489 -5.105 -24.885 1.00 91.50 334 THR A CA 1
ATOM 2484 C C . THR A 1 334 ? 5.046 -3.671 -25.132 1.00 91.50 334 THR A C 1
ATOM 2486 O O . THR A 1 334 ? 3.936 -3.444 -25.606 1.00 91.50 334 THR A O 1
ATOM 2489 N N . HIS A 1 335 ? 5.931 -2.716 -24.862 1.00 92.25 335 HIS A N 1
ATOM 2490 C CA . HIS A 1 335 ? 5.676 -1.287 -25.020 1.00 92.25 335 HIS A CA 1
ATOM 2491 C C . HIS A 1 335 ? 6.740 -0.648 -25.908 1.00 92.25 335 HIS A C 1
ATOM 2493 O O . HIS A 1 335 ? 7.903 -1.051 -25.882 1.00 92.25 335 HIS A O 1
ATOM 2499 N N . LEU A 1 336 ? 6.338 0.356 -26.683 1.00 94.38 336 LEU A N 1
ATOM 2500 C CA . LEU A 1 336 ? 7.230 1.198 -27.472 1.00 94.38 336 LEU A CA 1
ATOM 2501 C C . LEU A 1 336 ? 7.195 2.602 -26.871 1.00 94.38 336 LEU A C 1
ATOM 2503 O O . LEU A 1 336 ? 6.138 3.229 -26.860 1.00 94.38 336 LEU A O 1
ATOM 2507 N N . VAL A 1 337 ? 8.320 3.060 -26.326 1.00 93.81 337 VAL A N 1
ATOM 2508 C CA . VAL A 1 337 ? 8.378 4.284 -25.513 1.00 93.81 337 VAL A CA 1
ATOM 2509 C C . VAL A 1 337 ? 9.566 5.165 -25.880 1.00 93.81 337 VAL A C 1
ATOM 2511 O O . VAL A 1 337 ? 10.547 4.702 -26.463 1.00 93.81 337 VAL A O 1
ATOM 2514 N N . GLN A 1 338 ? 9.476 6.441 -25.517 1.00 92.62 338 GLN A N 1
ATOM 2515 C CA . GLN A 1 338 ? 10.594 7.377 -25.564 1.00 92.62 338 GLN A CA 1
ATOM 2516 C C . GLN A 1 338 ? 11.543 7.171 -24.369 1.00 92.62 338 GLN A C 1
ATOM 2518 O O . GLN A 1 338 ? 11.263 6.418 -23.430 1.00 92.62 338 GLN A O 1
ATOM 2523 N N . HIS A 1 339 ? 12.710 7.813 -24.430 1.00 89.12 339 HIS A N 1
ATOM 2524 C CA . HIS A 1 339 ? 13.768 7.641 -23.435 1.00 89.12 339 HIS A CA 1
ATOM 2525 C C . HIS A 1 339 ? 13.378 8.157 -22.036 1.00 89.12 339 HIS A C 1
ATOM 2527 O O . HIS A 1 339 ? 13.831 7.613 -21.034 1.00 89.12 339 HIS A O 1
ATOM 2533 N N . ASP A 1 340 ? 12.528 9.179 -21.944 1.00 92.50 340 ASP A N 1
ATOM 2534 C CA . ASP A 1 340 ? 12.070 9.809 -20.698 1.00 92.50 340 ASP A CA 1
ATOM 2535 C C . ASP A 1 340 ? 11.308 8.842 -19.775 1.00 92.50 340 ASP A C 1
ATOM 2537 O O . ASP A 1 340 ? 11.357 8.976 -18.553 1.00 92.50 340 ASP A O 1
ATOM 2541 N N . LYS A 1 341 ? 10.657 7.826 -20.350 1.00 95.19 341 LYS A N 1
ATOM 2542 C CA . LYS A 1 341 ? 9.941 6.778 -19.608 1.00 95.19 341 LYS A CA 1
ATOM 2543 C C . LYS A 1 341 ? 10.845 5.674 -19.073 1.00 95.19 341 LYS A C 1
ATOM 2545 O O . LYS A 1 341 ? 10.358 4.792 -18.369 1.00 95.19 341 LYS A O 1
ATOM 2550 N N . LEU A 1 342 ? 12.135 5.679 -19.406 1.00 95.94 342 LEU A N 1
ATOM 2551 C CA . LEU A 1 342 ? 13.067 4.617 -19.040 1.00 95.94 342 LEU A CA 1
ATOM 2552 C C . LEU A 1 342 ? 14.114 5.110 -18.052 1.00 95.94 342 LEU A C 1
ATOM 2554 O O . LEU A 1 342 ? 14.751 6.145 -18.255 1.00 95.94 342 LEU A O 1
ATOM 2558 N N . ARG A 1 343 ? 14.368 4.300 -17.025 1.00 95.75 343 ARG A N 1
ATOM 2559 C CA . ARG A 1 343 ? 15.487 4.490 -16.100 1.00 95.75 343 ARG A CA 1
ATOM 2560 C C . ARG A 1 343 ? 16.269 3.188 -15.901 1.00 95.75 343 ARG A C 1
ATOM 2562 O O . ARG A 1 343 ? 15.756 2.108 -16.212 1.00 95.75 343 ARG A O 1
ATOM 2569 N N . PRO A 1 344 ? 17.501 3.266 -15.371 1.00 95.19 344 PRO A N 1
ATOM 2570 C CA . PRO A 1 344 ? 18.252 2.077 -15.011 1.00 95.19 344 PRO A CA 1
ATOM 2571 C C . PRO A 1 344 ? 17.498 1.211 -14.001 1.00 95.19 344 PRO A C 1
ATOM 2573 O O . PRO A 1 344 ? 16.783 1.708 -13.131 1.00 95.19 344 PRO A O 1
ATOM 2576 N N . CYS A 1 345 ? 17.731 -0.095 -14.068 1.00 93.69 345 CYS A N 1
ATOM 2577 C CA . CYS A 1 345 ? 17.384 -1.003 -12.986 1.00 93.69 345 CYS A CA 1
ATOM 2578 C C . CYS A 1 345 ? 18.290 -0.726 -11.771 1.00 93.69 345 CYS A C 1
ATOM 2580 O O . CYS A 1 345 ? 19.371 -1.303 -11.634 1.00 93.69 345 CYS A O 1
ATOM 2582 N N . TRP A 1 346 ? 17.870 0.211 -10.918 1.00 94.25 346 TRP A N 1
ATOM 2583 C CA . TRP A 1 346 ? 18.632 0.652 -9.754 1.00 94.25 346 TRP A CA 1
ATOM 2584 C C . TRP A 1 346 ? 18.653 -0.397 -8.639 1.00 94.25 346 TRP A C 1
ATOM 2586 O O . TRP A 1 346 ? 17.615 -0.832 -8.141 1.00 94.25 346 TRP A O 1
ATOM 2596 N N . MET A 1 347 ? 19.864 -0.737 -8.215 1.00 90.19 347 MET A N 1
ATOM 2597 C CA . MET A 1 347 ? 20.182 -1.611 -7.094 1.00 90.19 347 MET A CA 1
ATOM 2598 C C . MET A 1 347 ? 20.797 -0.791 -5.966 1.00 90.19 347 MET A C 1
ATOM 2600 O O . MET A 1 347 ? 21.611 0.103 -6.209 1.00 90.19 347 MET A O 1
ATOM 2604 N N . TRP A 1 348 ? 20.450 -1.118 -4.729 1.00 89.75 348 TRP A N 1
ATOM 2605 C CA . TRP A 1 348 ? 20.956 -0.414 -3.557 1.00 89.75 348 TRP A CA 1
ATOM 2606 C C . TRP A 1 348 ? 22.157 -1.145 -2.957 1.00 89.75 348 TRP A C 1
ATOM 2608 O O . TRP A 1 348 ? 22.100 -2.341 -2.680 1.00 89.75 348 TRP A O 1
ATOM 2618 N N . SER A 1 349 ? 23.250 -0.422 -2.708 1.00 85.25 349 SER A N 1
ATOM 2619 C CA . SER A 1 349 ? 24.425 -0.939 -2.008 1.00 85.25 349 SER A CA 1
ATOM 2620 C C . SER A 1 349 ? 24.551 -0.285 -0.633 1.00 85.25 349 SER A C 1
ATOM 2622 O O . SER A 1 349 ? 25.264 0.709 -0.490 1.00 85.25 349 SER A O 1
ATOM 2624 N N . ALA A 1 350 ? 23.961 -0.899 0.397 1.00 81.44 350 ALA A N 1
ATOM 2625 C CA . ALA A 1 350 ? 24.023 -0.406 1.779 1.00 81.44 350 ALA A CA 1
ATOM 2626 C C . ALA A 1 350 ? 25.463 -0.204 2.296 1.00 81.44 350 ALA A C 1
ATOM 2628 O O . ALA A 1 350 ? 25.753 0.786 2.957 1.00 81.44 350 ALA A O 1
ATOM 2629 N N . ALA A 1 351 ? 26.401 -1.087 1.934 1.00 77.38 351 ALA A N 1
ATOM 2630 C CA . ALA A 1 351 ? 27.802 -0.976 2.358 1.00 77.38 351 ALA A CA 1
ATOM 2631 C C . ALA A 1 351 ? 28.520 0.274 1.815 1.00 77.38 351 ALA A C 1
ATOM 2633 O O . ALA A 1 351 ? 29.470 0.748 2.422 1.00 77.38 351 ALA A O 1
ATOM 2634 N N . ASN A 1 352 ? 28.075 0.791 0.667 1.00 79.44 352 ASN A N 1
ATOM 2635 C CA . ASN A 1 352 ? 28.711 1.919 -0.020 1.00 79.44 352 ASN A CA 1
ATOM 2636 C C . ASN A 1 352 ? 27.784 3.138 -0.112 1.00 79.44 352 ASN A C 1
ATOM 2638 O O . ASN A 1 352 ? 28.104 4.048 -0.871 1.00 79.44 352 ASN A O 1
ATOM 2642 N N . GLN A 1 353 ? 26.617 3.094 0.551 1.00 85.50 353 GLN A N 1
ATOM 2643 C CA . GLN A 1 353 ? 25.543 4.095 0.475 1.00 85.50 353 GLN A CA 1
ATOM 2644 C C . GLN A 1 353 ? 25.361 4.647 -0.949 1.00 85.50 353 GLN A C 1
ATOM 2646 O O . GLN A 1 353 ? 25.411 5.849 -1.192 1.00 85.50 353 GLN A O 1
ATOM 2651 N N . SER A 1 354 ? 25.244 3.748 -1.928 1.00 88.19 354 SER A N 1
ATOM 2652 C CA . SER A 1 354 ? 25.206 4.125 -3.341 1.00 88.19 354 SER A CA 1
ATOM 2653 C C . SER A 1 354 ? 24.239 3.275 -4.144 1.00 88.19 354 SER A C 1
ATOM 2655 O O . SER A 1 354 ? 24.023 2.089 -3.880 1.00 88.19 354 SER A O 1
ATOM 2657 N N . TRP A 1 355 ? 23.680 3.910 -5.163 1.00 91.12 355 TRP A N 1
ATOM 2658 C CA . TRP A 1 355 ? 22.866 3.297 -6.190 1.00 91.12 355 TRP A CA 1
ATOM 2659 C C . TRP A 1 355 ? 23.745 2.764 -7.306 1.00 91.12 355 TRP A C 1
ATOM 2661 O O . TRP A 1 355 ? 24.647 3.447 -7.785 1.00 91.12 355 TRP A O 1
ATOM 2671 N N . ARG A 1 356 ? 23.478 1.538 -7.741 1.00 91.25 356 ARG A N 1
ATOM 2672 C CA . ARG A 1 356 ? 24.221 0.861 -8.803 1.00 91.25 356 ARG A CA 1
ATOM 2673 C C . ARG A 1 356 ? 23.278 0.350 -9.869 1.00 91.25 356 ARG A C 1
ATOM 2675 O O . ARG A 1 356 ? 22.144 0.002 -9.573 1.00 91.25 356 ARG A O 1
ATOM 2682 N N . TYR A 1 357 ? 23.755 0.249 -11.097 1.00 90.19 357 TYR A N 1
ATOM 2683 C CA . TYR A 1 357 ? 23.025 -0.422 -12.167 1.00 90.19 357 TYR A CA 1
ATOM 2684 C C . TYR A 1 357 ? 23.986 -1.207 -13.050 1.00 90.19 357 TYR A C 1
ATOM 2686 O O . TYR A 1 357 ? 25.179 -0.904 -13.125 1.00 90.19 357 TYR A O 1
ATOM 2694 N N . LEU A 1 358 ? 23.452 -2.231 -13.707 1.00 87.88 358 LEU A N 1
ATOM 2695 C CA . LEU A 1 358 ? 24.176 -3.105 -14.619 1.00 87.88 358 LEU A CA 1
ATOM 2696 C C . LEU A 1 358 ? 23.465 -3.104 -15.966 1.00 87.88 358 LEU A C 1
ATOM 2698 O O . LEU A 1 358 ? 22.272 -3.381 -16.039 1.00 87.88 358 LEU A O 1
ATOM 2702 N N . ILE A 1 359 ? 24.223 -2.824 -17.016 1.00 89.62 359 ILE A N 1
ATOM 2703 C CA . ILE A 1 359 ? 23.813 -2.964 -18.411 1.00 89.62 359 ILE A CA 1
ATOM 2704 C C . ILE A 1 359 ? 24.898 -3.743 -19.157 1.00 89.62 359 ILE A C 1
ATOM 2706 O O . ILE A 1 359 ? 26.021 -3.902 -18.684 1.00 89.62 359 ILE A O 1
ATOM 2710 N N . ILE A 1 360 ? 24.596 -4.232 -20.350 1.00 86.50 360 ILE A N 1
ATOM 2711 C CA . ILE A 1 360 ? 25.531 -4.970 -21.201 1.00 86.50 360 ILE A CA 1
ATOM 2712 C C . ILE A 1 360 ? 26.778 -4.121 -21.498 1.00 86.50 360 ILE A C 1
ATOM 2714 O O . ILE A 1 360 ? 27.867 -4.659 -21.684 1.00 86.50 360 ILE A O 1
ATOM 2718 N N . ALA A 1 361 ? 26.646 -2.793 -21.558 1.00 84.56 361 ALA A N 1
ATOM 2719 C CA . ALA A 1 361 ? 27.783 -1.900 -21.766 1.00 84.56 361 ALA A CA 1
ATOM 2720 C C . ALA A 1 361 ? 28.731 -1.801 -20.552 1.00 84.56 361 ALA A C 1
ATOM 2722 O O . ALA A 1 361 ? 29.895 -1.440 -20.738 1.00 84.56 361 ALA A O 1
ATOM 2723 N 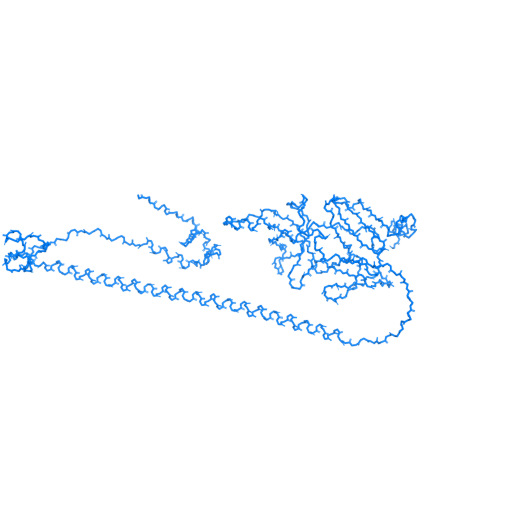N . GLY A 1 362 ? 28.273 -2.108 -19.335 1.00 86.00 362 GLY A N 1
ATOM 2724 C CA . GLY A 1 362 ? 29.045 -1.917 -18.108 1.00 86.00 362 GLY A CA 1
ATOM 2725 C C . GLY A 1 362 ? 28.189 -1.712 -16.859 1.00 86.00 362 GLY A C 1
ATOM 2726 O O . GLY A 1 362 ? 26.994 -2.001 -16.838 1.00 86.00 362 GLY A O 1
ATOM 2727 N N . CYS A 1 363 ? 28.802 -1.191 -15.802 1.00 85.50 363 CYS A N 1
ATOM 2728 C CA . CYS A 1 363 ? 28.131 -0.873 -14.548 1.00 85.50 363 CYS A CA 1
ATOM 2729 C C . CYS A 1 363 ? 28.254 0.613 -14.219 1.00 85.50 363 CYS A C 1
ATOM 2731 O O . CYS A 1 363 ? 29.294 1.227 -14.448 1.00 85.50 363 CYS A O 1
ATOM 2733 N N . GLY A 1 364 ? 27.193 1.193 -13.667 1.00 86.88 364 GLY A N 1
ATOM 2734 C CA . GLY A 1 364 ? 27.215 2.559 -13.160 1.00 86.88 364 GLY A CA 1
ATOM 2735 C C . GLY A 1 364 ? 26.971 2.620 -11.663 1.00 86.88 364 GLY A C 1
ATOM 2736 O O . GLY A 1 364 ? 26.374 1.712 -11.081 1.00 86.88 364 GLY A O 1
ATOM 2737 N N . CYS A 1 365 ? 27.445 3.698 -11.047 1.00 87.62 365 CYS A N 1
ATOM 2738 C CA . CYS A 1 365 ? 27.319 3.955 -9.621 1.00 87.62 365 CYS A CA 1
ATOM 2739 C C . CYS A 1 365 ? 27.049 5.442 -9.365 1.00 87.62 365 CYS A C 1
ATOM 2741 O O . CYS A 1 365 ? 27.698 6.301 -9.963 1.00 87.62 365 CYS A O 1
ATOM 2743 N N . VAL A 1 366 ? 26.117 5.733 -8.460 1.00 89.06 366 VAL A N 1
ATOM 2744 C CA . VAL A 1 366 ? 25.751 7.081 -8.008 1.00 89.06 366 VAL A CA 1
ATOM 2745 C C . VAL A 1 366 ? 25.633 7.064 -6.481 1.00 89.06 366 VAL A C 1
ATOM 2747 O O . VAL A 1 366 ? 24.794 6.328 -5.957 1.00 89.06 366 VAL A O 1
ATOM 2750 N N . PRO A 1 367 ? 26.464 7.813 -5.742 1.00 86.50 367 PRO A N 1
ATOM 2751 C CA . PRO A 1 367 ? 26.344 7.940 -4.293 1.00 86.50 367 PRO A CA 1
ATOM 2752 C C . PRO A 1 367 ? 24.988 8.517 -3.875 1.00 86.50 367 PRO A C 1
ATOM 2754 O O . PRO A 1 367 ? 24.375 9.316 -4.587 1.00 86.50 367 PRO A O 1
ATOM 2757 N N . PHE A 1 368 ? 24.494 8.091 -2.715 1.00 85.19 368 PHE A N 1
ATOM 2758 C CA . PHE A 1 368 ? 23.254 8.613 -2.156 1.00 85.19 368 PHE A CA 1
ATOM 2759 C C . PHE A 1 368 ? 23.403 10.102 -1.810 1.00 85.19 368 PHE A C 1
ATOM 2761 O O . PHE A 1 368 ? 24.402 10.509 -1.229 1.00 85.19 368 PHE A O 1
ATOM 2768 N N . GLY A 1 369 ? 22.416 10.921 -2.181 1.00 82.94 369 GLY A N 1
ATOM 2769 C CA . GLY A 1 369 ? 22.437 12.370 -1.941 1.00 82.94 369 GLY A CA 1
ATOM 2770 C C . GLY A 1 369 ? 23.301 13.189 -2.912 1.00 82.94 369 GLY A C 1
ATOM 2771 O O . GLY A 1 369 ? 23.146 14.406 -2.957 1.00 82.94 369 GLY A O 1
ATOM 2772 N N . GLU A 1 370 ? 24.131 12.551 -3.745 1.00 83.25 370 GLU A N 1
ATOM 2773 C CA . GLU A 1 370 ? 25.029 13.227 -4.696 1.00 83.25 370 GLU A CA 1
ATOM 2774 C C . GLU A 1 370 ? 24.766 12.783 -6.150 1.00 83.25 370 GLU A C 1
ATOM 2776 O O . GLU A 1 370 ? 25.604 12.134 -6.781 1.00 83.25 370 GLU A O 1
ATOM 2781 N N . PRO A 1 371 ? 23.603 13.132 -6.739 1.00 78.56 371 PRO A N 1
ATOM 2782 C CA . PRO A 1 371 ? 23.208 12.659 -8.071 1.00 78.56 371 PRO A CA 1
ATOM 2783 C C . PRO A 1 371 ? 24.141 13.134 -9.197 1.00 78.56 371 PRO A C 1
ATOM 2785 O O . PRO A 1 371 ? 24.163 12.551 -10.280 1.00 78.56 371 PRO A O 1
ATOM 2788 N N . THR A 1 372 ? 24.924 14.186 -8.957 1.00 79.50 372 THR A N 1
ATOM 2789 C CA . THR A 1 372 ? 25.917 14.709 -9.900 1.00 79.50 372 THR A CA 1
ATOM 2790 C C . THR A 1 372 ? 27.202 13.878 -9.920 1.00 79.50 372 THR A C 1
ATOM 2792 O O . THR A 1 372 ? 27.849 13.811 -10.966 1.00 79.50 372 THR A O 1
ATOM 2795 N N . GLN A 1 373 ? 27.548 13.185 -8.828 1.00 79.94 373 GLN A N 1
ATOM 2796 C CA . GLN A 1 373 ? 28.770 12.387 -8.691 1.00 79.94 373 GLN A CA 1
ATOM 2797 C C . GLN A 1 373 ? 28.580 10.958 -9.233 1.00 79.94 373 GLN A C 1
ATOM 2799 O O . GLN A 1 373 ? 28.773 9.961 -8.541 1.00 79.94 373 GLN A O 1
ATOM 2804 N N . HIS A 1 374 ? 28.174 10.836 -10.494 1.00 84.81 374 HIS A N 1
ATOM 2805 C CA . HIS A 1 374 ? 27.979 9.539 -11.138 1.00 84.81 374 HIS A CA 1
ATOM 2806 C C . HIS A 1 374 ? 29.277 9.013 -11.766 1.00 84.81 374 HIS A C 1
ATOM 2808 O O . HIS A 1 374 ? 30.101 9.764 -12.285 1.00 84.81 374 HIS A O 1
ATOM 2814 N N . SER A 1 375 ? 29.445 7.693 -11.752 1.00 81.62 375 SER A N 1
ATOM 2815 C CA . SER A 1 375 ? 30.556 6.989 -12.396 1.00 81.62 375 SER A CA 1
ATOM 2816 C C . SER A 1 375 ? 30.037 5.819 -13.225 1.00 81.62 375 SER A C 1
ATOM 2818 O O . SER A 1 375 ? 28.996 5.237 -12.912 1.00 81.62 375 SER A O 1
ATOM 2820 N N . PHE A 1 376 ? 30.751 5.482 -14.298 1.00 83.69 376 PHE A N 1
ATOM 2821 C CA . PHE A 1 376 ? 30.437 4.341 -15.153 1.00 83.69 376 PHE A CA 1
ATOM 2822 C C . PHE A 1 376 ? 31.716 3.602 -15.549 1.00 83.69 376 PHE A C 1
ATOM 2824 O O . PHE A 1 376 ? 32.677 4.211 -16.020 1.00 83.69 376 PHE A O 1
ATOM 2831 N N . CYS A 1 377 ? 31.717 2.284 -15.378 1.00 74.69 377 CYS A N 1
ATOM 2832 C CA . CYS A 1 377 ? 32.803 1.392 -15.754 1.00 74.69 377 CYS A CA 1
ATOM 2833 C C . CYS A 1 377 ? 32.320 0.463 -16.871 1.00 74.69 377 CYS A C 1
ATOM 2835 O O . CYS A 1 377 ? 31.375 -0.302 -16.684 1.00 74.69 377 CYS A O 1
ATOM 2837 N N . PHE A 1 378 ? 32.973 0.508 -18.033 1.00 79.69 378 PHE A N 1
ATOM 2838 C CA . PHE A 1 378 ? 32.641 -0.373 -19.154 1.00 79.69 378 PHE A CA 1
ATOM 2839 C C . PHE A 1 378 ? 33.023 -1.828 -18.853 1.00 79.69 378 PHE A C 1
ATOM 2841 O O . PHE A 1 378 ? 34.030 -2.083 -18.191 1.00 79.69 378 PHE A O 1
ATOM 2848 N N . ALA A 1 379 ? 32.249 -2.779 -19.383 1.00 70.31 379 ALA A N 1
ATOM 2849 C CA . ALA A 1 379 ? 32.447 -4.215 -19.152 1.00 70.31 379 ALA A CA 1
ATOM 2850 C C . ALA A 1 379 ? 33.845 -4.725 -19.568 1.00 70.31 379 ALA A C 1
ATOM 2852 O O . ALA A 1 379 ? 34.361 -5.661 -18.963 1.00 70.31 379 ALA A O 1
ATOM 2853 N N . ASP A 1 380 ? 34.482 -4.066 -20.540 1.00 72.94 380 ASP A N 1
ATOM 2854 C CA . ASP A 1 380 ? 35.812 -4.425 -21.050 1.00 72.94 380 ASP A CA 1
ATOM 2855 C C . ASP A 1 380 ? 36.964 -3.719 -20.300 1.00 72.94 380 ASP A C 1
ATOM 2857 O O . ASP A 1 380 ? 38.111 -3.755 -20.742 1.00 72.94 380 ASP A O 1
ATOM 2861 N N . GLY A 1 381 ? 36.683 -3.015 -19.194 1.00 49.50 381 GLY A N 1
ATOM 2862 C CA . GLY A 1 381 ? 37.695 -2.346 -18.363 1.00 49.50 381 GLY A CA 1
ATOM 2863 C C . GLY A 1 381 ? 38.388 -1.136 -19.005 1.00 49.50 381 GLY A C 1
ATOM 2864 O O . GLY A 1 381 ? 39.215 -0.494 -18.361 1.00 49.50 381 GLY A O 1
ATOM 2865 N N . LEU A 1 382 ? 38.050 -0.784 -20.249 1.00 36.81 382 LEU A N 1
ATOM 2866 C CA . LEU A 1 382 ? 38.580 0.395 -20.929 1.00 36.81 382 LEU A CA 1
ATOM 2867 C C . LEU A 1 382 ? 37.693 1.619 -20.642 1.00 36.81 382 LEU A C 1
ATOM 2869 O O . LEU A 1 382 ? 36.521 1.623 -21.034 1.00 36.81 382 LEU A O 1
ATOM 2873 N N . PRO A 1 383 ? 38.213 2.692 -20.016 1.00 37.53 383 PRO A N 1
ATOM 2874 C CA . PRO A 1 383 ? 37.528 3.974 -20.042 1.00 37.53 383 PRO A CA 1
ATOM 2875 C C . PRO A 1 383 ? 37.491 4.442 -21.499 1.00 37.53 383 PRO A C 1
ATOM 2877 O O . PRO A 1 383 ? 38.539 4.595 -22.129 1.00 37.53 383 PRO A O 1
ATOM 2880 N N . ARG A 1 384 ? 36.302 4.686 -22.064 1.00 41.81 384 ARG A N 1
ATOM 2881 C CA . ARG A 1 384 ? 36.212 5.422 -23.332 1.00 41.81 384 ARG A CA 1
ATOM 2882 C C . ARG A 1 384 ? 36.599 6.876 -23.077 1.00 41.81 384 ARG A C 1
ATOM 2884 O O . ARG A 1 384 ? 35.745 7.745 -22.942 1.00 41.81 384 ARG A O 1
ATOM 2891 N N . GLN A 1 385 ? 37.898 7.153 -23.052 1.00 42.62 385 GLN A N 1
ATOM 2892 C CA . GLN A 1 385 ? 38.357 8.426 -23.581 1.00 42.62 385 GLN A CA 1
ATOM 2893 C C . GLN A 1 385 ? 37.946 8.454 -25.061 1.00 42.62 385 GLN A C 1
ATOM 2895 O O . GLN A 1 385 ? 38.210 7.504 -25.792 1.00 42.62 385 GLN A O 1
ATOM 2900 N N . HIS A 1 386 ? 37.260 9.525 -25.464 1.00 42.59 386 HIS A N 1
ATOM 2901 C CA . HIS A 1 386 ? 36.781 9.812 -26.822 1.00 42.59 386 HIS A CA 1
ATOM 2902 C C . HIS A 1 386 ? 35.549 9.028 -27.303 1.00 42.59 386 HIS A C 1
ATOM 2904 O O . HIS A 1 386 ? 35.632 7.945 -27.879 1.00 42.59 386 HIS A O 1
ATOM 2910 N N . ASN A 1 387 ? 34.390 9.683 -27.219 1.00 34.91 387 ASN A N 1
ATOM 2911 C CA . ASN A 1 387 ? 33.343 9.508 -28.218 1.00 34.91 387 ASN A CA 1
ATOM 2912 C C . ASN A 1 387 ? 32.878 10.898 -28.687 1.00 34.91 387 ASN A C 1
ATOM 2914 O O . ASN A 1 387 ? 32.116 11.568 -27.995 1.00 34.91 387 ASN A O 1
ATOM 2918 N N . LYS A 1 388 ? 33.354 11.331 -29.864 1.00 39.75 388 LYS A N 1
ATOM 2919 C CA . LYS A 1 388 ? 33.055 12.636 -30.497 1.00 39.75 388 LYS A CA 1
ATOM 2920 C C . LYS A 1 388 ? 31.569 12.855 -30.845 1.00 39.75 388 LYS A C 1
ATOM 2922 O O . LYS A 1 388 ? 31.211 13.897 -31.372 1.00 39.75 388 LYS A O 1
ATOM 2927 N N . PHE A 1 389 ? 30.688 11.905 -30.531 1.00 38.66 389 PHE A N 1
ATOM 2928 C CA . PHE A 1 389 ? 29.239 12.076 -30.664 1.00 38.66 389 PHE A CA 1
ATOM 2929 C C . PHE A 1 389 ? 28.615 12.912 -29.536 1.00 38.66 389 PHE A C 1
ATOM 2931 O O . PHE A 1 389 ? 27.573 13.527 -29.747 1.00 38.66 389 PHE A O 1
ATOM 2938 N N . PHE A 1 390 ? 29.245 12.963 -28.356 1.00 36.72 390 PHE A N 1
ATOM 2939 C CA . PHE A 1 390 ? 28.698 13.704 -27.214 1.00 36.72 390 PHE A CA 1
ATOM 2940 C C . PHE A 1 390 ? 29.008 15.209 -27.275 1.00 36.72 390 PHE A C 1
ATOM 2942 O O . PHE A 1 390 ? 28.177 16.013 -26.863 1.00 36.72 390 PHE A O 1
ATOM 2949 N N . GLU A 1 391 ? 30.143 15.606 -27.867 1.00 34.19 391 GLU A N 1
ATOM 2950 C CA . GLU A 1 391 ? 30.432 17.024 -28.150 1.00 34.19 391 GLU A CA 1
ATOM 2951 C C . GLU A 1 391 ? 29.440 17.609 -29.165 1.00 34.19 391 GLU A C 1
ATOM 2953 O O . GLU A 1 391 ? 29.003 18.742 -29.004 1.00 34.19 391 GLU A O 1
ATOM 2958 N N . MET A 1 392 ? 28.982 16.817 -30.140 1.00 35.91 392 MET A N 1
ATOM 2959 C CA . MET A 1 392 ? 28.067 17.304 -31.176 1.00 35.91 392 MET A CA 1
ATOM 2960 C C . MET A 1 392 ? 26.637 17.522 -30.653 1.00 35.91 392 MET A C 1
ATOM 2962 O O . MET A 1 392 ? 25.995 18.502 -31.016 1.00 35.91 392 MET A O 1
ATOM 2966 N N . ALA A 1 393 ? 26.137 16.657 -29.762 1.00 36.22 393 ALA A N 1
ATOM 2967 C CA . ALA A 1 393 ? 24.800 16.813 -29.177 1.00 36.22 393 ALA A CA 1
ATOM 2968 C C . ALA A 1 393 ? 24.734 17.944 -28.130 1.00 36.22 393 ALA A C 1
ATOM 2970 O O . ALA A 1 393 ? 23.730 18.652 -28.052 1.00 36.22 393 ALA A O 1
ATOM 2971 N N . ALA A 1 394 ? 25.812 18.158 -27.365 1.00 35.88 394 ALA A N 1
ATOM 2972 C CA . ALA A 1 394 ? 25.914 19.276 -26.427 1.00 35.88 394 ALA A CA 1
ATOM 2973 C C . ALA A 1 394 ? 26.149 20.626 -27.138 1.00 35.88 394 ALA A C 1
ATOM 2975 O O . ALA A 1 394 ? 25.576 21.633 -26.724 1.00 35.88 394 ALA A O 1
ATOM 2976 N N . GLU A 1 395 ? 26.917 20.666 -28.237 1.00 36.94 395 GLU A N 1
ATOM 2977 C CA . GLU A 1 395 ? 27.069 21.888 -29.044 1.00 36.94 395 GLU A CA 1
ATOM 2978 C C . GLU A 1 395 ? 25.795 22.266 -29.811 1.00 36.94 395 GLU A C 1
ATOM 2980 O O . GLU A 1 395 ? 25.506 23.456 -29.942 1.00 36.94 395 GLU A O 1
ATOM 2985 N N . LEU A 1 396 ? 25.003 21.295 -30.280 1.00 40.44 396 LEU A N 1
ATOM 2986 C CA . LEU A 1 396 ? 23.752 21.573 -30.999 1.00 40.44 396 LEU A CA 1
ATOM 2987 C C . LEU A 1 396 ? 22.637 22.083 -30.074 1.00 40.44 396 LEU A C 1
ATOM 2989 O O . LEU A 1 396 ? 21.886 22.974 -30.464 1.00 40.44 396 LEU A O 1
ATOM 2993 N N . LEU A 1 397 ? 22.570 21.602 -28.829 1.00 43.88 397 LEU A N 1
ATOM 2994 C CA . LEU A 1 397 ? 21.626 22.116 -27.827 1.00 43.88 397 LEU A CA 1
ATOM 2995 C C . LEU A 1 397 ? 22.088 23.439 -27.186 1.00 43.88 397 LEU A C 1
ATOM 2997 O O . LEU A 1 397 ? 21.258 24.209 -26.712 1.00 43.88 397 LEU A O 1
ATOM 3001 N N . GLY A 1 398 ? 23.392 23.734 -27.198 1.00 38.53 398 GLY A N 1
ATOM 3002 C CA . GLY A 1 398 ? 23.957 24.974 -26.654 1.00 38.53 398 GLY A CA 1
ATOM 3003 C C . GLY A 1 398 ? 23.978 26.170 -27.615 1.00 38.53 398 GLY A C 1
ATOM 3004 O O . GLY A 1 398 ? 24.178 27.295 -27.161 1.00 38.53 398 GLY A O 1
ATOM 3005 N N . ARG A 1 399 ? 23.788 25.967 -28.928 1.00 44.28 399 ARG A N 1
ATOM 3006 C CA . ARG A 1 399 ? 23.896 27.041 -29.941 1.00 44.28 399 ARG A CA 1
ATOM 3007 C C . ARG A 1 399 ? 22.581 27.538 -30.536 1.00 44.28 399 ARG A C 1
ATOM 3009 O O . ARG A 1 399 ? 22.635 28.377 -31.428 1.00 44.28 399 ARG A O 1
ATOM 3016 N N . GLY A 1 400 ? 21.422 27.088 -30.052 1.00 38.09 400 GLY A N 1
ATOM 3017 C CA . GLY A 1 400 ? 20.136 27.647 -30.487 1.00 38.09 400 GLY A CA 1
ATOM 3018 C C . GLY A 1 400 ? 19.966 27.664 -32.011 1.00 38.09 400 GLY A C 1
ATOM 3019 O O . GLY A 1 400 ? 19.644 28.699 -32.586 1.00 38.09 400 GLY A O 1
ATOM 3020 N N . GLN A 1 401 ? 20.229 26.536 -32.671 1.00 41.91 401 GLN A N 1
ATOM 3021 C CA . GLN A 1 401 ? 19.828 26.323 -34.060 1.00 41.91 401 GLN A CA 1
ATOM 3022 C C . GLN A 1 401 ? 18.927 25.094 -34.144 1.00 41.91 401 GLN A C 1
ATOM 3024 O O . GLN A 1 401 ? 19.380 23.995 -34.454 1.00 41.91 401 GLN A O 1
ATOM 3029 N N . LEU A 1 402 ? 17.649 25.333 -33.852 1.00 35.59 402 LEU A N 1
ATOM 3030 C CA . LEU A 1 402 ? 16.512 24.915 -34.668 1.00 35.59 402 LEU A CA 1
ATOM 3031 C C . LEU A 1 402 ? 15.504 26.065 -34.684 1.00 35.59 402 LEU A C 1
ATOM 3033 O O . LEU A 1 402 ? 15.251 26.618 -33.589 1.00 35.59 402 LEU A O 1
#

Nearest PDB structures (foldseek):
  5zwx-assembly2_B  TM=8.569E-01  e=7.621E-09  Raphanus sativus
  6ie7-assembly4_D  TM=9.049E-01  e=2.801E-08  Arabidopsis thaliana
  6ie4-assembly1_A  TM=8.542E-01  e=3.674E-08  Arabidopsis thaliana
  4o64-assembly3_C  TM=9.230E-01  e=2.550E-02  Homo sapiens
  6asb-assembly1_C  TM=9.550E-01  e=3.935E-02  Homo sapiens

Solvent-accessible surface area (backbone atoms only — not comparable to full-atom values): 23626 Å² total; per-residue (Å²): 137,82,80,80,80,80,76,78,65,63,93,68,41,47,61,33,76,90,76,69,47,77,26,55,68,84,49,64,51,43,76,51,85,88,45,85,49,31,44,74,56,30,58,60,52,58,56,68,74,66,66,77,70,78,73,80,84,71,84,84,71,76,77,67,73,44,70,18,49,68,42,67,82,78,62,74,45,79,35,27,40,25,27,60,93,62,75,24,87,50,80,58,92,52,72,31,74,74,32,52,38,62,64,55,51,54,54,48,51,54,51,50,53,55,48,53,55,49,54,51,53,51,52,52,51,54,51,54,52,51,52,54,54,48,52,55,52,50,52,55,50,50,57,52,50,50,53,56,48,51,52,50,49,52,52,51,49,53,57,50,51,53,50,52,53,56,53,64,70,64,62,85,74,87,88,80,89,87,82,84,88,77,93,71,97,67,79,80,58,52,72,72,79,88,53,61,56,50,51,24,35,41,57,90,49,93,75,72,42,65,67,28,58,24,28,38,53,37,78,50,93,95,41,58,66,28,34,30,50,26,32,30,68,28,65,71,56,90,58,90,69,55,73,70,53,38,61,61,46,64,52,22,28,29,34,31,35,72,82,48,50,70,45,94,93,45,92,50,57,25,69,48,79,43,48,48,62,36,30,24,72,53,76,74,78,63,60,90,71,49,80,81,55,66,51,73,46,25,35,29,25,36,61,54,95,79,19,35,32,60,26,32,32,69,42,76,47,79,71,99,57,69,32,42,30,32,32,36,77,87,73,78,44,73,48,81,41,55,66,90,42,50,34,65,45,59,24,45,36,80,94,69,51,24,40,32,32,59,41,72,57,22,38,36,40,27,43,66,96,35,76,83,61,58,48,75,48,37,70,83,73,56,78,77,76,82,63,79,66,57,59,53,57,53,50,52,72,71,61,77,76,128

Mean predicted aligned error: 20.13 Å

Sequence (402 aa):
MAAASTSLAPSGSWLCTQCSSTNDAAAEYCVNRRCRTSRSCGELAAEESLWPAEPPVERRQRCGVCEGCLAANCGVCTCCVDMPLFGGKGAKRQPCERRACAALLAQAEARAASRAAREEAHASSLAARGEVERACRDTDRAAKAARREEERQLEQAARAAARLAKAAMRAPTPRGEGEGQSGSRRGAAPKLPTDPSAYGWGVESEHLCDGASVEVLAVDDGFRGAAFRATVLSMQPDVSGSAAKRRKAANKIQIRYDELLEAEGSDAKLTELCPKQQIRLHPPPAPPGFHGLLRVGDPLQLHLDDAWWDVTLTAIEAKAEVLFKVSSVQYEATHLVQHDKLRPCWMWSAANQSWRYLIIAGCGCVPFGEPTQHSFCFADGLPRQHNKFFEMAAELLGRGQL

Foldseek 3Di:
DDDDPPPDDPPQWAAAPVPRAIGGNVFQAGPPPVGRQGPVNRVVVVVVVPDPDDPPPDDDDAPCPDQLNPDDQPCPDPCNCQDVVNVHVVPDPDGRPSNDGPVVVVVVVVVVVVVVVVVVVVVVVVVVVVVVVVVVVVVVVVVVVVVVVVVVVVVVVVVVVVVVVVVVVPPDDDDDDDDDDDDDDADAWDDADPDPVQQVALPDDPQPAAQFWKWFADCDPPRHQWTFIKGFHFLQDPDPDDPVSSVVLNQWTKIWTPPDAPDDPDPHTDIDTGGSRRIGGDDAFADPCNVVLADQQWWKWFDDPRTTAIWGFHDWDDDVHTWTWIAGPPPRDIDIHDPNRIHFSWTADNVQQWTKGDGSQFIKIDHPPGNVPIDTAGPVRDDPPDDVVVVVVVVVVVPPDD

Organism: Prymnesium parvum (NCBI:txid97485)